Protein AF-0000000070191244 (afdb_homodimer)

Ra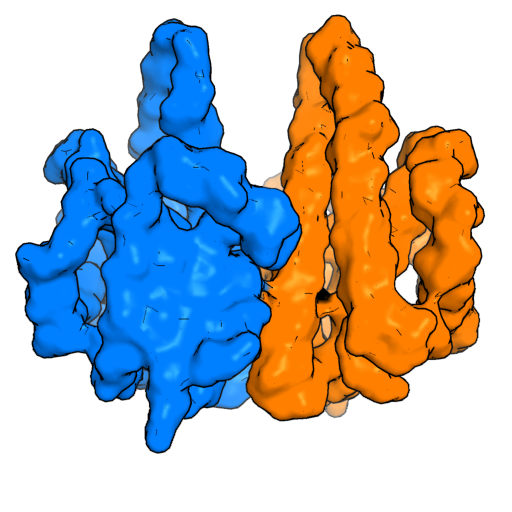dius of gyration: 21.2 Å; Cα contacts (8 Å, |Δi|>4): 595; chains: 2; bounding box: 52×56×49 Å

Organism: Mizuhopecten yessoensis (NCBI:txid6573)

pLDDT: mean 93.89, std 6.56, range [69.25, 98.94]

Structure (mmCIF, N/CA/C/O backbone):
data_AF-0000000070191244-model_v1
#
loop_
_entity.id
_entity.type
_entity.pdbx_description
1 polymer 'Glutathione S-transferase 1'
#
loop_
_atom_site.group_PDB
_atom_site.id
_atom_site.type_symbol
_atom_site.label_atom_id
_atom_site.label_alt_id
_atom_site.label_comp_id
_atom_site.label_asym_id
_atom_site.label_entity_id
_atom_site.label_seq_id
_atom_site.pdbx_PDB_ins_code
_atom_site.Cartn_x
_atom_site.Cartn_y
_atom_site.Cartn_z
_atom_site.occupancy
_atom_site.B_iso_or_equiv
_atom_site.auth_seq_id
_atom_site.auth_comp_id
_atom_site.auth_asym_id
_atom_site.auth_atom_id
_atom_site.pdbx_PDB_model_num
ATOM 1 N N . MET A 1 1 ? 23.109 -12.664 13.008 1 87.62 1 MET A N 1
ATOM 2 C CA . MET A 1 1 ? 21.969 -12.547 12.102 1 87.62 1 MET A CA 1
ATOM 3 C C . MET A 1 1 ? 20.688 -12.227 12.875 1 87.62 1 MET A C 1
ATOM 5 O O . MET A 1 1 ? 20.484 -12.727 13.977 1 87.62 1 MET A O 1
ATOM 9 N N . PRO A 1 2 ? 19.828 -11.414 12.281 1 95.75 2 PRO A N 1
ATOM 10 C CA . PRO A 1 2 ? 18.609 -11.07 13.031 1 95.75 2 PRO A CA 1
ATOM 11 C C . PRO A 1 2 ? 17.703 -12.273 13.242 1 95.75 2 PRO A C 1
ATOM 13 O O . PRO A 1 2 ? 17.719 -13.219 12.453 1 95.75 2 PRO A O 1
ATOM 16 N N . LYS A 1 3 ? 17.016 -12.266 14.359 1 98.19 3 LYS A N 1
ATOM 17 C CA . LYS A 1 3 ? 15.945 -13.234 14.594 1 98.19 3 LYS A CA 1
ATOM 18 C C . LYS A 1 3 ? 14.609 -12.719 14.055 1 98.19 3 LYS A C 1
ATOM 20 O O . LYS A 1 3 ? 14.195 -11.602 14.367 1 98.19 3 LYS A O 1
ATOM 25 N N . TYR A 1 4 ? 14.023 -13.609 13.273 1 98.81 4 TYR A N 1
ATOM 26 C CA . TYR A 1 4 ? 12.742 -13.242 12.68 1 98.81 4 TYR A CA 1
ATOM 27 C C . TYR A 1 4 ? 11.609 -14.055 13.297 1 98.81 4 TYR A C 1
ATOM 29 O O . TYR A 1 4 ? 11.758 -15.25 13.555 1 98.81 4 TYR A O 1
ATOM 37 N N . LYS A 1 5 ? 10.516 -13.406 13.586 1 98.75 5 LYS A N 1
ATOM 38 C CA . LYS A 1 5 ? 9.281 -14.023 14.055 1 98.75 5 LYS A CA 1
ATOM 39 C C . LYS A 1 5 ? 8.062 -13.438 13.336 1 98.75 5 LYS A C 1
ATOM 41 O O . LYS A 1 5 ? 7.883 -12.219 13.305 1 98.75 5 LYS A O 1
ATOM 46 N N . VAL A 1 6 ? 7.309 -14.273 12.641 1 98.69 6 VAL A N 1
ATOM 47 C CA . VAL A 1 6 ? 6.062 -13.875 12 1 98.69 6 VAL A CA 1
ATOM 48 C C . VAL A 1 6 ? 4.875 -14.375 12.82 1 98.69 6 VAL A C 1
ATOM 50 O O . VAL A 1 6 ? 4.773 -15.57 13.117 1 98.69 6 VAL A O 1
ATOM 53 N N . THR A 1 7 ? 4.012 -13.469 13.219 1 98.62 7 THR A N 1
ATOM 54 C CA . THR A 1 7 ? 2.83 -13.828 13.992 1 98.62 7 THR A CA 1
ATOM 55 C C . THR A 1 7 ? 1.557 -13.555 13.203 1 98.62 7 THR A C 1
ATOM 57 O O . THR A 1 7 ? 1.345 -12.438 12.727 1 98.62 7 THR A O 1
ATOM 60 N N . TYR A 1 8 ? 0.796 -14.547 13.047 1 97.81 8 TYR A N 1
ATOM 61 C CA . TYR A 1 8 ? -0.49 -14.484 12.359 1 97.81 8 TYR A CA 1
ATOM 62 C C . TYR A 1 8 ? -1.403 -15.625 12.805 1 97.81 8 TYR A C 1
ATOM 64 O O . TYR A 1 8 ? -1.139 -16.281 13.812 1 97.81 8 TYR A O 1
ATOM 72 N N . PHE A 1 9 ? -2.596 -15.766 12.172 1 96.56 9 PHE A N 1
ATOM 73 C CA . PHE A 1 9 ? -3.514 -16.875 12.445 1 96.56 9 PHE A CA 1
ATOM 74 C C . PHE A 1 9 ? -3.062 -18.141 11.734 1 96.56 9 PHE A C 1
ATOM 76 O O . PHE A 1 9 ? -2.09 -18.125 10.977 1 96.56 9 PHE A O 1
ATOM 83 N N . GLU A 1 10 ? -3.756 -19.203 12.062 1 94.25 10 GLU A N 1
ATOM 84 C CA . GLU A 1 10 ? -3.467 -20.453 11.375 1 94.25 10 GLU A CA 1
ATOM 85 C C . GLU A 1 10 ? -4.016 -20.438 9.953 1 94.25 10 GLU A C 1
ATOM 87 O O . GLU A 1 10 ? -4.914 -21.219 9.617 1 94.25 10 GLU A O 1
ATOM 92 N N . SER A 1 11 ? -3.449 -19.625 9.133 1 93.19 11 SER A N 1
ATOM 93 C CA . SER A 1 11 ? -3.795 -19.453 7.723 1 93.19 11 SER A CA 1
ATOM 94 C C . SER A 1 11 ? -2.682 -18.734 6.965 1 93.19 11 SER A C 1
ATOM 96 O O . SER A 1 11 ? -1.813 -18.109 7.57 1 93.19 11 SER A O 1
ATOM 98 N N . ALA A 1 12 ? -2.588 -18.891 5.691 1 92.81 12 ALA A N 1
ATOM 99 C CA . ALA A 1 12 ? -1.636 -18.141 4.883 1 92.81 12 ALA A CA 1
ATOM 100 C C . ALA A 1 12 ? -1.902 -16.641 4.98 1 92.81 12 ALA A C 1
ATOM 102 O O . ALA A 1 12 ? -1.11 -15.898 5.57 1 92.81 12 ALA A O 1
ATOM 103 N N . GLY A 1 13 ? -3.166 -16.234 4.492 1 91.38 13 GLY A N 1
ATOM 104 C CA . GLY A 1 13 ? -3.678 -14.883 4.637 1 91.38 13 GLY A CA 1
ATOM 105 C C . GLY A 1 13 ? -2.643 -13.82 4.328 1 91.38 13 GLY A C 1
ATOM 106 O O . GLY A 1 13 ? -1.789 -14.008 3.459 1 91.38 13 GLY A O 1
ATOM 107 N N . ARG A 1 14 ? -2.688 -12.75 5.043 1 94.69 14 ARG A N 1
ATOM 108 C CA . ARG A 1 14 ? -1.882 -11.555 4.789 1 94.69 14 ARG A CA 1
ATOM 109 C C . ARG A 1 14 ? -0.434 -11.773 5.219 1 94.69 14 ARG A C 1
ATOM 111 O O . ARG A 1 14 ? 0.45 -11 4.859 1 94.69 14 ARG A O 1
ATOM 118 N N . ALA A 1 15 ? -0.164 -12.812 5.922 1 97.31 15 ALA A N 1
ATOM 119 C CA . ALA A 1 15 ? 1.194 -13.078 6.395 1 97.31 15 ALA A CA 1
ATOM 120 C C . ALA A 1 15 ? 1.992 -13.859 5.355 1 97.31 15 ALA A C 1
ATOM 122 O O . ALA A 1 15 ? 3.219 -13.953 5.449 1 97.31 15 ALA A O 1
ATOM 123 N N . GLU A 1 16 ? 1.286 -14.422 4.391 1 97.25 16 GLU A N 1
ATOM 124 C CA . GLU A 1 16 ? 1.905 -15.391 3.496 1 97.25 16 GLU A CA 1
ATOM 125 C C . GLU A 1 16 ? 3.023 -14.758 2.676 1 97.25 16 GLU A C 1
ATOM 127 O O . GLU A 1 16 ? 4.074 -15.367 2.469 1 97.25 16 GLU A O 1
ATOM 132 N N . LEU A 1 17 ? 2.789 -13.578 2.188 1 98.31 17 LEU A N 1
ATOM 133 C CA . LEU A 1 17 ? 3.799 -12.938 1.356 1 98.31 17 LEU A CA 1
ATOM 134 C C . LEU A 1 17 ? 5.102 -12.758 2.125 1 98.31 17 LEU A C 1
ATOM 136 O O . LEU A 1 17 ? 6.188 -12.984 1.582 1 98.31 17 LEU A O 1
ATOM 140 N N . THR A 1 18 ? 5.02 -12.336 3.377 1 98.81 18 THR A N 1
ATOM 141 C CA . THR A 1 18 ? 6.203 -12.164 4.215 1 98.81 18 THR A CA 1
ATOM 142 C C . THR A 1 18 ? 6.891 -13.508 4.457 1 98.81 18 THR A C 1
ATOM 144 O O . THR A 1 18 ? 8.117 -13.602 4.406 1 98.81 18 THR A O 1
ATOM 147 N N . ARG A 1 19 ? 6.125 -14.547 4.668 1 98.62 19 ARG A N 1
ATOM 148 C CA . ARG A 1 19 ? 6.676 -15.883 4.855 1 98.62 19 ARG A CA 1
ATOM 149 C C . ARG A 1 19 ? 7.422 -16.344 3.609 1 98.62 19 ARG A C 1
ATOM 151 O O . ARG A 1 19 ? 8.547 -16.844 3.703 1 98.62 19 ARG A O 1
ATOM 158 N N . LEU A 1 20 ? 6.816 -16.156 2.488 1 98.75 20 LEU A N 1
ATOM 159 C CA . LEU A 1 20 ? 7.441 -16.531 1.224 1 98.75 20 LEU A CA 1
ATOM 160 C C . LEU A 1 20 ? 8.75 -15.766 1.019 1 98.75 20 LEU A C 1
ATOM 162 O O . LEU A 1 20 ? 9.742 -16.344 0.576 1 98.75 20 LEU A O 1
ATOM 166 N N . ALA A 1 21 ? 8.758 -14.461 1.308 1 98.88 21 ALA A N 1
ATOM 167 C CA . ALA A 1 21 ? 9.953 -13.641 1.143 1 98.88 21 ALA A CA 1
ATOM 168 C C . ALA A 1 21 ? 11.086 -14.141 2.035 1 98.88 21 ALA A C 1
ATOM 170 O O . ALA A 1 21 ? 12.242 -14.211 1.604 1 98.88 21 ALA A O 1
ATOM 171 N N . LEU A 1 22 ? 10.742 -14.484 3.285 1 98.81 22 LEU A N 1
ATOM 172 C CA . LEU A 1 22 ? 11.75 -14.992 4.207 1 98.81 22 LEU A CA 1
ATOM 173 C C . LEU A 1 22 ? 12.305 -16.328 3.719 1 98.81 22 LEU A C 1
ATOM 175 O O . LEU A 1 22 ? 13.5 -16.609 3.885 1 98.81 22 LEU A O 1
ATOM 179 N N . CYS A 1 23 ? 11.477 -17.141 3.119 1 98.69 23 CYS A N 1
ATOM 180 C CA . CYS A 1 23 ? 11.922 -18.406 2.562 1 98.69 23 CYS A CA 1
ATOM 181 C C . CYS A 1 23 ? 12.906 -18.203 1.423 1 98.69 23 CYS A C 1
ATOM 183 O O . CYS A 1 23 ? 13.992 -18.781 1.423 1 98.69 23 CYS A O 1
ATOM 185 N N . VAL A 1 24 ? 12.562 -17.359 0.501 1 98.75 24 VAL A N 1
ATOM 186 C CA . VAL A 1 24 ? 13.43 -17.094 -0.643 1 98.75 24 VAL A CA 1
ATOM 187 C C . VAL A 1 24 ? 14.734 -16.469 -0.168 1 98.75 24 VAL A C 1
ATOM 189 O O . VAL A 1 24 ? 15.805 -16.75 -0.729 1 98.75 24 VAL A O 1
ATOM 192 N N . ALA A 1 25 ? 14.656 -15.656 0.882 1 98.62 25 ALA A N 1
ATOM 193 C CA . ALA A 1 25 ? 15.828 -15.008 1.469 1 98.62 25 ALA A CA 1
ATOM 194 C C . ALA A 1 25 ? 16.656 -16 2.281 1 98.62 25 ALA A C 1
ATOM 196 O O . ALA A 1 25 ? 17.734 -15.664 2.781 1 98.62 25 ALA A O 1
ATOM 197 N N . LYS A 1 26 ? 16.125 -17.172 2.463 1 98.25 26 LYS A N 1
ATOM 198 C CA . LYS A 1 26 ? 16.781 -18.219 3.232 1 98.25 26 LYS A CA 1
ATOM 199 C C . LYS A 1 26 ? 17.031 -17.781 4.672 1 98.25 26 LYS A C 1
ATOM 201 O O . LYS A 1 26 ? 18.094 -18.047 5.23 1 98.25 26 LYS A O 1
ATOM 206 N N . GLN A 1 27 ? 16.062 -17.078 5.188 1 98.44 27 GLN A N 1
ATOM 207 C CA . GLN A 1 27 ? 16.125 -16.656 6.582 1 98.44 27 GLN A CA 1
ATOM 208 C C . GLN A 1 27 ? 15.18 -17.5 7.445 1 98.44 27 GLN A C 1
ATOM 210 O O . GLN A 1 27 ? 13.969 -17.531 7.211 1 98.44 27 GLN A O 1
ATOM 215 N N . PRO A 1 28 ? 15.789 -18.219 8.375 1 97.75 28 PRO A N 1
ATOM 216 C CA . PRO A 1 28 ? 14.891 -18.891 9.305 1 97.75 28 PRO A CA 1
ATOM 217 C C . PRO A 1 28 ? 14.008 -17.922 10.094 1 97.75 28 PRO A C 1
ATOM 219 O O . PRO A 1 28 ? 14.414 -16.797 10.359 1 97.75 28 PRO A O 1
ATOM 222 N N . PHE A 1 29 ? 12.797 -18.422 10.391 1 98.31 29 PHE A N 1
ATOM 223 C CA . PHE A 1 29 ? 11.906 -17.578 11.188 1 98.31 29 PHE A CA 1
ATOM 224 C C . PHE A 1 29 ? 10.969 -18.438 12.031 1 98.31 29 PHE A C 1
ATOM 226 O O . PHE A 1 29 ? 10.648 -19.578 11.656 1 98.31 29 PHE A O 1
ATOM 233 N N . GLU A 1 30 ? 10.633 -17.891 13.164 1 98.38 30 GLU A N 1
ATOM 234 C CA . GLU A 1 30 ? 9.57 -18.5 13.961 1 98.38 30 GLU A CA 1
ATOM 235 C C . GLU A 1 30 ? 8.195 -18.141 13.414 1 98.38 30 GLU A C 1
ATOM 237 O O . GLU A 1 30 ? 7.875 -16.953 13.25 1 98.38 30 GLU A O 1
ATOM 242 N N . ASP A 1 31 ? 7.434 -19.094 13.07 1 97.94 31 ASP A N 1
ATOM 243 C CA . ASP A 1 31 ? 6.082 -18.906 12.547 1 97.94 31 ASP A CA 1
ATOM 244 C C . ASP A 1 31 ? 5.035 -19.125 13.633 1 97.94 31 ASP A C 1
ATOM 246 O O . ASP A 1 31 ? 4.586 -20.25 13.852 1 97.94 31 ASP A O 1
ATOM 250 N N . VAL A 1 32 ? 4.574 -18.078 14.25 1 97.94 32 VAL A N 1
ATOM 251 C CA . VAL A 1 32 ? 3.619 -18.156 15.352 1 97.94 32 VAL A CA 1
ATOM 252 C C . VAL A 1 32 ? 2.195 -18.078 14.805 1 97.94 32 VAL A C 1
ATOM 254 O O . VAL A 1 32 ? 1.82 -17.094 14.164 1 97.94 32 VAL A O 1
ATOM 257 N N . ARG A 1 33 ? 1.446 -19.031 15.031 1 97.38 33 ARG A N 1
ATOM 258 C CA . ARG A 1 33 ? 0.068 -19.141 14.562 1 97.38 33 ARG A CA 1
ATOM 259 C C . ARG A 1 33 ? -0.911 -19.094 15.734 1 97.38 33 ARG A C 1
ATOM 261 O O . ARG A 1 33 ? -1.026 -20.078 16.484 1 97.38 33 ARG A O 1
ATOM 268 N N . LEU A 1 34 ? -1.626 -18.016 15.812 1 97.19 34 LEU A N 1
ATOM 269 C CA . LEU A 1 34 ? -2.48 -17.781 16.969 1 97.19 34 LEU A CA 1
ATOM 270 C C . LEU A 1 34 ? -3.887 -18.328 16.719 1 97.19 34 LEU A C 1
ATOM 272 O O . LEU A 1 34 ? -4.426 -18.188 15.625 1 97.19 34 LEU A O 1
ATOM 276 N N . LYS A 1 35 ? -4.453 -18.906 17.797 1 95.88 35 LYS A N 1
ATOM 277 C CA . LYS A 1 35 ? -5.887 -19.188 17.828 1 95.88 35 LYS A CA 1
ATOM 278 C C . LYS A 1 35 ? -6.684 -17.922 18.156 1 95.88 35 LYS A C 1
ATOM 280 O O . LYS A 1 35 ? -6.152 -16.969 18.734 1 95.88 35 LYS A O 1
ATOM 285 N N . PRO A 1 36 ? -7.867 -17.859 17.734 1 94.12 36 PRO A N 1
ATOM 286 C CA . PRO A 1 36 ? -8.703 -16.688 17.984 1 94.12 36 PRO A CA 1
ATOM 287 C C . PRO A 1 36 ? -8.695 -16.25 19.438 1 94.12 36 PRO A C 1
ATOM 289 O O . PRO A 1 36 ? -8.641 -15.047 19.719 1 94.12 36 PRO A O 1
ATOM 292 N N . GLU A 1 37 ? -8.719 -17.156 20.344 1 95.44 37 GLU A N 1
ATOM 293 C CA . GLU A 1 37 ? -8.75 -16.828 21.766 1 95.44 37 GLU A CA 1
ATOM 294 C C . GLU A 1 37 ? -7.441 -16.188 22.219 1 95.44 37 GLU A C 1
ATOM 296 O O . GLU A 1 37 ? -7.445 -15.297 23.078 1 95.44 37 GLU A O 1
ATOM 301 N N . GLU A 1 38 ? -6.375 -16.641 21.719 1 96.56 38 GLU A N 1
ATOM 302 C CA . GLU A 1 38 ? -5.07 -16.062 22.031 1 96.56 38 GLU A CA 1
ATOM 303 C C . GLU A 1 38 ? -4.953 -14.648 21.469 1 96.56 38 GLU A C 1
ATOM 305 O O . GLU A 1 38 ? -4.383 -13.766 22.109 1 96.56 38 GLU A O 1
ATOM 310 N N . TRP A 1 39 ? -5.523 -14.438 20.312 1 96.69 39 TRP A N 1
ATOM 311 C CA . TRP A 1 39 ? -5.488 -13.125 19.672 1 96.69 39 TRP A CA 1
ATOM 312 C C . TRP A 1 39 ? -6.27 -12.102 20.484 1 96.69 39 TRP A C 1
ATOM 314 O O . TRP A 1 39 ? -5.809 -10.969 20.672 1 96.69 39 TRP A O 1
ATOM 324 N N . ALA A 1 40 ? -7.414 -12.484 20.938 1 95.5 40 ALA A N 1
ATOM 325 C CA . ALA A 1 40 ? -8.25 -11.586 21.719 1 95.5 40 ALA A CA 1
ATOM 326 C C . ALA A 1 40 ? -7.48 -11.039 22.922 1 95.5 40 ALA A C 1
ATOM 328 O O . ALA A 1 40 ? -7.668 -9.883 23.312 1 95.5 40 ALA A O 1
ATOM 329 N N . LEU A 1 41 ? -6.516 -11.812 23.453 1 95.12 41 LEU A N 1
ATOM 330 C CA . LEU A 1 41 ? -5.75 -11.438 24.641 1 95.12 41 LEU A CA 1
ATOM 331 C C . LEU A 1 41 ? -4.566 -10.547 24.266 1 95.12 41 LEU A C 1
ATOM 333 O O . LEU A 1 41 ? -4.078 -9.773 25.078 1 95.12 41 LEU A O 1
ATOM 337 N N . GLN A 1 42 ? -4.168 -10.672 23.031 1 95.81 42 GLN A N 1
ATOM 338 C CA . GLN A 1 42 ? -2.93 -10.008 22.641 1 95.81 42 GLN A CA 1
ATOM 339 C C . GLN A 1 42 ? -3.213 -8.758 21.812 1 95.81 42 GLN A C 1
ATOM 341 O O . GLN A 1 42 ? -2.328 -7.926 21.609 1 95.81 42 GLN A O 1
ATOM 346 N N . LYS A 1 43 ? -4.434 -8.602 21.344 1 95.44 43 LYS A N 1
ATOM 347 C CA . LYS A 1 43 ? -4.805 -7.574 20.375 1 95.44 43 LYS A CA 1
ATOM 348 C C . LYS A 1 43 ? -4.414 -6.184 20.875 1 95.44 43 LYS A C 1
ATOM 350 O O . LYS A 1 43 ? -3.785 -5.414 20.141 1 95.44 43 LYS A O 1
ATOM 355 N N . GLU A 1 44 ? -4.656 -5.855 22.094 1 92.5 44 GLU A N 1
ATOM 356 C CA . GLU A 1 44 ? -4.445 -4.52 22.656 1 92.5 44 GLU A CA 1
ATOM 357 C C . GLU A 1 44 ? -2.961 -4.188 22.734 1 92.5 44 GLU A C 1
ATOM 359 O O . GLU A 1 44 ? -2.58 -3.014 22.719 1 92.5 44 GLU A O 1
ATOM 364 N N . SER A 1 45 ? -2.107 -5.199 22.75 1 93 45 SER A N 1
ATOM 365 C CA . SER A 1 45 ? -0.674 -4.969 22.906 1 93 45 SER A CA 1
ATOM 366 C C . SER A 1 45 ? 0.044 -5.027 21.562 1 93 45 SER A C 1
ATOM 368 O O . SER A 1 45 ? 1.238 -4.73 21.469 1 93 45 SER A O 1
ATOM 370 N N . THR A 1 46 ? -0.689 -5.375 20.562 1 95.5 46 THR A N 1
ATOM 371 C CA . THR A 1 46 ? -0.108 -5.469 19.234 1 95.5 46 THR A CA 1
ATOM 372 C C . THR A 1 46 ? -0.171 -4.121 18.516 1 95.5 46 THR A C 1
ATOM 374 O O . THR A 1 46 ? -1.162 -3.396 18.641 1 95.5 46 THR A O 1
ATOM 377 N N . PRO A 1 47 ? 0.886 -3.854 17.828 1 95.44 47 PRO A N 1
ATOM 378 C CA . PRO A 1 47 ? 0.856 -2.574 17.109 1 95.44 47 PRO A CA 1
ATOM 379 C C . PRO A 1 47 ? -0.413 -2.391 16.281 1 95.44 47 PRO A C 1
ATOM 381 O O . PRO A 1 47 ? -0.705 -3.207 15.406 1 95.44 47 PRO A O 1
ATOM 384 N N . GLN A 1 48 ? -1.113 -1.326 16.641 1 95.81 48 GLN A N 1
ATOM 385 C CA . GLN A 1 48 ? -2.33 -0.913 15.953 1 95.81 48 GLN A CA 1
ATOM 386 C C . GLN A 1 48 ? -3.422 -1.973 16.078 1 95.81 48 GLN A C 1
ATOM 388 O O . GLN A 1 48 ? -4.414 -1.941 15.352 1 95.81 48 GLN A O 1
ATOM 393 N N . GLY A 1 49 ? -3.197 -2.986 16.922 1 95.56 49 GLY A N 1
ATOM 394 C CA . GLY A 1 49 ? -4.195 -4.008 17.203 1 95.56 49 GLY A CA 1
ATOM 395 C C . GLY A 1 49 ? -4.469 -4.91 16 1 95.56 49 GLY A C 1
ATOM 396 O O . GLY A 1 49 ? -5.609 -5.328 15.789 1 95.56 49 GLY A O 1
ATOM 397 N N . MET A 1 50 ? -3.434 -5.145 15.227 1 95.94 50 MET A N 1
ATOM 398 C CA . MET A 1 50 ? -3.676 -5.91 14.008 1 95.94 50 MET A CA 1
ATOM 399 C C . MET A 1 50 ? -2.602 -6.973 13.812 1 95.94 50 MET A C 1
ATOM 401 O O . MET A 1 50 ? -1.513 -6.875 14.383 1 95.94 50 MET A O 1
ATOM 405 N N . LEU A 1 51 ? -2.904 -7.969 13.078 1 97.44 51 LEU A N 1
ATOM 406 C CA . LEU A 1 51 ? -2.008 -8.984 12.539 1 97.44 51 LEU A CA 1
ATOM 407 C C . LEU A 1 51 ? -2.039 -8.969 11.016 1 97.44 51 LEU A C 1
ATOM 409 O O . LEU A 1 51 ? -3.031 -8.555 10.414 1 97.44 51 LEU A O 1
ATOM 413 N N . PRO A 1 52 ? -0.968 -9.375 10.414 1 98.25 52 PRO A N 1
ATOM 414 C CA . PRO A 1 52 ? 0.276 -9.969 10.906 1 98.25 52 PRO A CA 1
ATOM 415 C C . PRO A 1 52 ? 1.254 -8.93 11.445 1 98.25 52 PRO A C 1
ATOM 417 O O . PRO A 1 52 ? 1.11 -7.734 11.156 1 98.25 52 PRO A O 1
ATOM 420 N N . ILE A 1 53 ? 2.193 -9.398 12.258 1 98.75 53 ILE A N 1
ATOM 421 C CA . ILE A 1 53 ? 3.354 -8.594 12.633 1 98.75 53 ILE A CA 1
ATOM 422 C C . ILE A 1 53 ? 4.633 -9.391 12.367 1 98.75 53 ILE A C 1
ATOM 424 O O . ILE A 1 53 ? 4.617 -10.625 12.367 1 98.75 53 ILE A O 1
ATOM 428 N N . LEU A 1 54 ? 5.668 -8.695 12.047 1 98.88 54 LEU A N 1
ATOM 429 C CA . LEU A 1 54 ? 7.023 -9.211 11.891 1 98.88 54 LEU A CA 1
ATOM 430 C C . LEU A 1 54 ? 7.941 -8.656 12.969 1 98.88 54 LEU A C 1
ATOM 432 O O . LEU A 1 54 ? 8.117 -7.438 13.078 1 98.88 54 LEU A O 1
ATOM 436 N N . GLU A 1 55 ? 8.422 -9.5 13.797 1 98.75 55 GLU A N 1
ATOM 437 C CA . GLU A 1 55 ? 9.445 -9.102 14.758 1 98.75 55 GLU A CA 1
ATOM 438 C C . GLU A 1 55 ? 10.844 -9.352 14.203 1 98.75 55 GLU A C 1
ATOM 440 O O . GLU A 1 55 ? 11.156 -10.453 13.758 1 98.75 55 GLU A O 1
ATOM 445 N N . VAL A 1 56 ? 11.625 -8.375 14.094 1 98.5 56 VAL A N 1
ATOM 446 C CA . VAL A 1 56 ? 13.047 -8.43 13.789 1 98.5 56 VAL A CA 1
ATOM 447 C C . VAL A 1 56 ? 13.859 -8.125 15.055 1 98.5 56 VAL A C 1
ATOM 449 O O . VAL A 1 56 ? 14.047 -6.965 15.414 1 98.5 56 VAL A O 1
ATOM 452 N N . ASP A 1 57 ? 14.398 -9.148 15.633 1 97.62 57 ASP A N 1
ATOM 453 C CA . ASP A 1 57 ? 14.922 -9.031 16.984 1 97.62 57 ASP A CA 1
ATOM 454 C C . ASP A 1 57 ? 13.891 -8.391 17.922 1 97.62 57 ASP A C 1
ATOM 456 O O . ASP A 1 57 ? 12.789 -8.93 18.094 1 97.62 57 ASP A O 1
ATOM 460 N N . GLU A 1 58 ? 14.125 -7.234 18.391 1 95.12 58 GLU A N 1
ATOM 461 C CA . GLU A 1 58 ? 13.211 -6.621 19.344 1 95.12 58 GLU A CA 1
ATOM 462 C C . GLU A 1 58 ? 12.312 -5.594 18.656 1 95.12 58 GLU A C 1
ATOM 464 O O . GLU A 1 58 ? 11.414 -5.027 19.281 1 95.12 58 GLU A O 1
ATOM 469 N N . HIS A 1 59 ? 12.5 -5.414 17.438 1 96.12 59 HIS A N 1
ATOM 470 C CA . HIS A 1 59 ? 11.719 -4.426 16.703 1 96.12 59 HIS A CA 1
ATOM 471 C C . HIS A 1 59 ? 10.508 -5.07 16.047 1 96.12 59 HIS A C 1
ATOM 473 O O . HIS A 1 59 ? 10.633 -6.105 15.383 1 96.12 59 HIS A O 1
ATOM 479 N N . ILE A 1 60 ? 9.305 -4.473 16.234 1 98.12 60 ILE A N 1
ATOM 480 C CA . ILE A 1 60 ? 8.078 -5.031 15.68 1 98.12 60 ILE A CA 1
ATOM 481 C C . ILE A 1 60 ? 7.598 -4.18 14.508 1 98.12 60 ILE A C 1
ATOM 483 O O . ILE A 1 60 ? 7.512 -2.955 14.617 1 98.12 60 ILE A O 1
ATOM 487 N N . ILE A 1 61 ? 7.344 -4.805 13.406 1 98.62 61 ILE A N 1
ATOM 488 C CA . ILE A 1 61 ? 6.816 -4.164 12.203 1 98.62 61 ILE A CA 1
ATOM 489 C C . ILE A 1 61 ? 5.402 -4.668 11.93 1 98.62 61 ILE A C 1
ATOM 491 O O . ILE A 1 61 ? 5.156 -5.875 11.922 1 98.62 61 ILE A O 1
ATOM 495 N N . CYS A 1 62 ? 4.477 -3.727 11.805 1 98.5 62 CYS A N 1
ATOM 496 C CA . CYS A 1 62 ? 3.125 -4.078 11.375 1 98.5 62 CYS A CA 1
ATOM 497 C C . CYS A 1 62 ? 2.879 -3.652 9.938 1 98.5 62 CYS A C 1
ATOM 499 O O . CYS A 1 62 ? 3.766 -3.094 9.289 1 98.5 62 CYS A O 1
ATOM 501 N N . GLN A 1 63 ? 1.687 -3.975 9.43 1 98.31 63 GLN A N 1
ATOM 502 C CA . GLN A 1 63 ? 1.313 -3.723 8.039 1 98.31 63 GLN A CA 1
ATOM 503 C C . GLN A 1 63 ? 2.074 -4.645 7.09 1 98.31 63 GLN A C 1
ATOM 505 O O . GLN A 1 63 ? 3.279 -4.477 6.891 1 98.31 63 GLN A O 1
ATOM 510 N N . SER A 1 64 ? 1.373 -5.508 6.438 1 98.19 64 SER A N 1
ATOM 511 C CA . SER A 1 64 ? 1.964 -6.598 5.672 1 98.19 64 SER A CA 1
ATOM 512 C C . SER A 1 64 ? 2.832 -6.07 4.535 1 98.19 64 SER A C 1
ATOM 514 O O . SER A 1 64 ? 3.883 -6.641 4.23 1 98.19 64 SER A O 1
ATOM 516 N N . GLY A 1 65 ? 2.373 -4.961 3.885 1 98.44 65 GLY A N 1
ATOM 517 C CA . GLY A 1 65 ? 3.182 -4.383 2.822 1 98.44 65 GLY A CA 1
ATOM 518 C C . GLY A 1 65 ? 4.508 -3.832 3.312 1 98.44 65 GLY A C 1
ATOM 519 O O . GLY A 1 65 ? 5.52 -3.924 2.615 1 98.44 65 GLY A O 1
ATOM 520 N N . ALA A 1 66 ? 4.504 -3.219 4.512 1 98.81 66 ALA A N 1
ATOM 521 C CA . ALA A 1 66 ? 5.73 -2.701 5.113 1 98.81 66 ALA A CA 1
ATOM 522 C C . ALA A 1 66 ? 6.664 -3.838 5.516 1 98.81 66 ALA A C 1
ATOM 524 O O . ALA A 1 66 ? 7.879 -3.75 5.32 1 98.81 66 ALA A O 1
ATOM 525 N N . MET A 1 67 ? 6.121 -4.922 6.047 1 98.88 67 MET A N 1
ATOM 526 C CA . MET A 1 67 ? 6.887 -6.086 6.477 1 98.88 67 MET A CA 1
ATOM 527 C C . MET A 1 67 ? 7.684 -6.672 5.316 1 98.88 67 MET A C 1
ATOM 529 O O . MET A 1 67 ? 8.891 -6.875 5.426 1 98.88 67 MET A O 1
ATOM 533 N N . VAL A 1 68 ? 6.969 -6.852 4.242 1 98.88 68 VAL A N 1
ATOM 534 C CA . VAL A 1 68 ? 7.613 -7.566 3.143 1 98.88 68 VAL A CA 1
ATOM 535 C C . VAL A 1 68 ? 8.609 -6.645 2.441 1 98.88 68 VAL A C 1
ATOM 537 O O . VAL A 1 68 ? 9.656 -7.094 1.974 1 98.88 68 VAL A O 1
ATOM 540 N N . ARG A 1 69 ? 8.32 -5.352 2.387 1 98.81 69 ARG A N 1
ATOM 541 C CA . ARG A 1 69 ? 9.273 -4.414 1.801 1 98.81 69 ARG A CA 1
ATOM 542 C C . ARG A 1 69 ? 10.555 -4.348 2.625 1 98.81 69 ARG A C 1
ATOM 544 O O . ARG A 1 69 ? 11.648 -4.176 2.076 1 98.81 69 ARG A O 1
ATOM 551 N N . TYR A 1 70 ? 10.43 -4.461 3.93 1 98.88 70 TYR A N 1
ATOM 552 C CA . TYR A 1 70 ? 11.617 -4.531 4.777 1 98.88 70 TYR A CA 1
ATOM 553 C C . TYR A 1 70 ? 12.508 -5.703 4.379 1 98.88 70 TYR A C 1
ATOM 555 O O . TYR A 1 70 ? 13.711 -5.539 4.18 1 98.88 70 TYR A O 1
ATOM 563 N N . ILE A 1 71 ? 11.914 -6.875 4.238 1 98.94 71 ILE A N 1
ATOM 564 C CA . ILE A 1 71 ? 12.648 -8.078 3.879 1 98.94 71 ILE A CA 1
ATOM 565 C C . ILE A 1 71 ? 13.273 -7.914 2.496 1 98.94 71 ILE A C 1
ATOM 567 O O . ILE A 1 71 ? 14.422 -8.297 2.277 1 98.94 71 ILE A O 1
ATOM 571 N N . ALA A 1 72 ? 12.484 -7.348 1.613 1 98.88 72 ALA A N 1
ATOM 572 C CA . ALA A 1 72 ? 12.945 -7.18 0.239 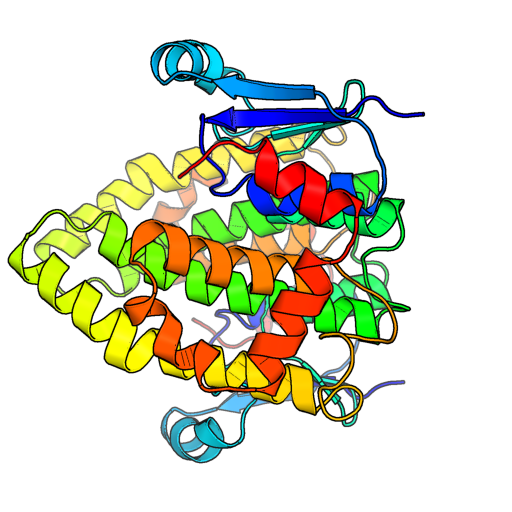1 98.88 72 ALA A CA 1
ATOM 573 C C . ALA A 1 72 ? 14.195 -6.305 0.184 1 98.88 72 ALA A C 1
ATOM 575 O O . ALA A 1 72 ? 15.141 -6.605 -0.546 1 98.88 72 ALA A O 1
ATOM 576 N N . ARG A 1 73 ? 14.172 -5.195 0.949 1 98.62 73 ARG A N 1
ATOM 577 C CA . ARG A 1 73 ? 15.32 -4.293 0.972 1 98.62 73 ARG A CA 1
ATOM 578 C C . ARG A 1 73 ? 16.531 -4.969 1.608 1 98.62 73 ARG A C 1
ATOM 580 O O . ARG A 1 73 ? 17.656 -4.785 1.154 1 98.62 73 ARG A O 1
ATOM 587 N N . GLU A 1 74 ? 16.297 -5.77 2.592 1 98.44 74 GLU A N 1
ATOM 588 C CA . GLU A 1 74 ? 17.375 -6.387 3.348 1 98.44 74 GLU A CA 1
ATOM 589 C C . GLU A 1 74 ? 18.062 -7.484 2.535 1 98.44 74 GLU A C 1
ATOM 591 O O . GLU A 1 74 ? 19.266 -7.688 2.654 1 98.44 74 GLU A O 1
ATOM 596 N N . TYR A 1 75 ? 17.328 -8.164 1.686 1 98.44 75 TYR A N 1
ATOM 597 C CA . TYR A 1 75 ? 17.875 -9.406 1.146 1 98.44 75 TYR A CA 1
ATOM 598 C C . TYR A 1 75 ? 17.828 -9.406 -0.376 1 98.44 75 TYR A C 1
ATOM 600 O O . TYR A 1 75 ? 17.906 -10.469 -1.006 1 98.44 75 TYR A O 1
ATOM 608 N N . GLY A 1 76 ? 17.609 -8.25 -0.916 1 98 76 GLY A N 1
ATOM 609 C CA . GLY A 1 76 ? 17.734 -8.117 -2.359 1 98 76 GLY A CA 1
ATOM 610 C C . GLY A 1 76 ? 16.562 -8.727 -3.113 1 98 76 GLY A C 1
ATOM 611 O O . GLY A 1 76 ? 16.766 -9.398 -4.125 1 98 76 GLY A O 1
ATOM 612 N N . LEU A 1 77 ? 15.367 -8.57 -2.6 1 98.81 77 LEU A N 1
ATOM 613 C CA . LEU A 1 77 ? 14.164 -9.094 -3.236 1 98.81 77 LEU A CA 1
ATOM 614 C C . LEU A 1 77 ? 13.312 -7.957 -3.793 1 98.81 77 LEU A C 1
ATOM 616 O O . LEU A 1 77 ? 12.141 -8.156 -4.121 1 98.81 77 LEU A O 1
ATOM 620 N N . TYR A 1 78 ? 13.914 -6.824 -3.66 1 98.31 78 TYR A N 1
ATOM 621 C CA . TYR A 1 78 ? 13.297 -5.684 -4.328 1 98.31 78 TYR A CA 1
ATOM 622 C C . TYR A 1 78 ? 13.766 -5.574 -5.773 1 98.31 78 TYR A C 1
ATOM 624 O O . TYR A 1 78 ? 14.172 -6.574 -6.375 1 98.31 78 TYR A O 1
ATOM 632 N N . GLY A 1 79 ? 13.734 -4.465 -6.547 1 97.44 79 GLY A N 1
ATOM 633 C CA . GLY A 1 79 ? 14.312 -4.254 -7.863 1 97.44 79 GLY A CA 1
ATOM 634 C C . GLY A 1 79 ? 15.711 -3.678 -7.816 1 97.44 79 GLY A C 1
ATOM 635 O O . GLY A 1 79 ? 16.234 -3.404 -6.734 1 97.44 79 GLY A O 1
ATOM 636 N N . ASN A 1 80 ? 16.281 -3.68 -8.938 1 97.38 80 ASN A N 1
ATOM 637 C CA . ASN A 1 80 ? 17.594 -3.039 -9.055 1 97.38 80 ASN A CA 1
ATOM 638 C C . ASN A 1 80 ? 17.453 -1.566 -9.43 1 97.38 80 ASN A C 1
ATOM 640 O O . ASN A 1 80 ? 17.203 -1.238 -10.586 1 97.38 80 ASN A O 1
ATOM 644 N N . GLY A 1 81 ? 17.609 -0.719 -8.383 1 97.38 81 GLY A N 1
ATOM 645 C CA . GLY A 1 81 ? 17.484 0.71 -8.617 1 97.38 81 GLY A CA 1
ATOM 646 C C . GLY A 1 81 ? 16.047 1.204 -8.492 1 97.38 81 GLY A C 1
ATOM 647 O O . GLY A 1 81 ? 15.133 0.409 -8.297 1 97.38 81 GLY A O 1
ATOM 648 N N . ASN A 1 82 ? 15.883 2.514 -8.594 1 97.94 82 ASN A N 1
ATOM 649 C CA . ASN A 1 82 ? 14.594 3.135 -8.32 1 97.94 82 ASN A CA 1
ATOM 650 C C . ASN A 1 82 ? 13.539 2.73 -9.344 1 97.94 82 ASN A C 1
ATOM 652 O O . ASN A 1 82 ? 12.367 2.537 -9 1 97.94 82 ASN A O 1
ATOM 656 N N . THR A 1 83 ? 13.953 2.588 -10.602 1 97.69 83 THR A N 1
ATOM 657 C CA . THR A 1 83 ? 13 2.236 -11.648 1 97.69 83 THR A CA 1
ATOM 658 C C . THR A 1 83 ? 12.398 0.858 -11.391 1 97.69 83 THR A C 1
ATOM 660 O O . THR A 1 83 ? 11.18 0.708 -11.344 1 97.69 83 THR A O 1
ATOM 663 N N . GLU A 1 84 ? 13.219 -0.141 -11.117 1 98.56 84 GLU A N 1
ATOM 664 C CA . GLU A 1 84 ? 12.719 -1.491 -10.875 1 98.56 84 GLU A CA 1
ATOM 665 C C . GLU A 1 84 ? 11.984 -1.576 -9.547 1 98.56 84 GLU A C 1
ATOM 667 O O . GLU A 1 84 ? 10.984 -2.287 -9.43 1 98.56 84 GLU A O 1
ATOM 672 N N . ASN A 1 85 ? 12.539 -0.852 -8.539 1 98.75 85 ASN A N 1
ATOM 673 C CA . ASN A 1 85 ? 11.82 -0.796 -7.27 1 98.75 85 ASN A CA 1
ATOM 674 C C . ASN A 1 85 ? 10.391 -0.282 -7.453 1 98.75 85 ASN A C 1
ATOM 676 O O . ASN A 1 85 ? 9.461 -0.792 -6.832 1 98.75 85 ASN A O 1
ATOM 680 N N . THR A 1 86 ? 10.234 0.684 -8.305 1 98.81 86 THR A N 1
ATOM 681 C CA . THR A 1 86 ? 8.93 1.285 -8.562 1 98.81 86 THR A CA 1
ATOM 682 C C . THR A 1 86 ? 8.023 0.309 -9.297 1 98.81 86 THR A C 1
ATOM 684 O O . THR A 1 86 ? 6.828 0.225 -9.008 1 98.81 86 THR A O 1
ATOM 687 N N . GLU A 1 87 ? 8.578 -0.397 -10.234 1 98.69 87 GLU A N 1
ATOM 688 C CA . GLU A 1 87 ? 7.793 -1.417 -10.922 1 98.69 87 GLU A CA 1
ATOM 689 C C . GLU A 1 87 ? 7.285 -2.477 -9.953 1 98.69 87 GLU A C 1
ATOM 691 O O . GLU A 1 87 ? 6.145 -2.932 -10.055 1 98.69 87 GLU A O 1
ATOM 696 N N . VAL A 1 88 ? 8.125 -2.834 -9.016 1 98.88 88 VAL A N 1
ATOM 697 C CA . VAL A 1 88 ? 7.723 -3.775 -7.973 1 98.88 88 VAL A CA 1
ATOM 698 C C . VAL A 1 88 ? 6.586 -3.18 -7.145 1 98.88 88 VAL A C 1
ATOM 700 O O . VAL A 1 88 ? 5.578 -3.846 -6.891 1 98.88 88 VAL A O 1
ATOM 703 N N . ASP A 1 89 ? 6.715 -1.907 -6.793 1 98.88 89 ASP A N 1
ATOM 704 C CA . ASP A 1 89 ? 5.676 -1.235 -6.016 1 98.88 89 ASP A CA 1
ATOM 705 C C . ASP A 1 89 ? 4.355 -1.199 -6.781 1 98.88 89 ASP A C 1
ATOM 707 O O . ASP A 1 89 ? 3.285 -1.35 -6.188 1 98.88 89 ASP A O 1
ATOM 711 N N . VAL A 1 90 ? 4.414 -0.978 -8.062 1 98.81 90 VAL A N 1
ATOM 712 C CA . VAL A 1 90 ? 3.211 -0.948 -8.883 1 98.81 90 VAL A CA 1
ATOM 713 C C . VAL A 1 90 ? 2.492 -2.293 -8.805 1 98.81 90 VAL A C 1
ATOM 715 O O . VAL A 1 90 ? 1.273 -2.342 -8.625 1 98.81 90 VAL A O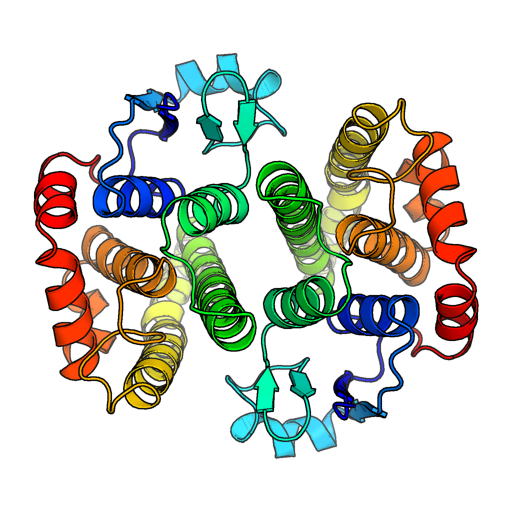 1
ATOM 718 N N . ILE A 1 91 ? 3.193 -3.346 -8.875 1 98.88 91 ILE A N 1
ATOM 719 C CA . ILE A 1 91 ? 2.6 -4.68 -8.852 1 98.88 91 ILE A CA 1
ATOM 720 C C . ILE A 1 91 ? 2.021 -4.965 -7.469 1 98.88 91 ILE A C 1
ATOM 722 O O . ILE A 1 91 ? 0.933 -5.535 -7.352 1 98.88 91 ILE A O 1
ATOM 726 N N . LEU A 1 92 ? 2.762 -4.559 -6.426 1 98.75 92 LEU A N 1
ATOM 727 C CA . LEU A 1 92 ? 2.26 -4.758 -5.07 1 98.75 92 LEU A CA 1
ATOM 728 C C . LEU A 1 92 ? 0.94 -4.023 -4.863 1 98.75 92 LEU A C 1
ATOM 730 O O . LEU A 1 92 ? -0.022 -4.598 -4.352 1 98.75 92 LEU A O 1
ATOM 734 N N . GLU A 1 93 ? 0.895 -2.795 -5.297 1 98.19 93 GLU A N 1
ATOM 735 C CA . GLU A 1 93 ? -0.322 -2.006 -5.133 1 98.19 93 GLU A CA 1
ATOM 736 C C . GLU A 1 93 ? -1.443 -2.525 -6.023 1 98.19 93 GLU A C 1
ATOM 738 O O . GLU A 1 93 ? -2.613 -2.51 -5.633 1 98.19 93 GLU A O 1
ATOM 743 N N . THR A 1 94 ? -1.103 -2.914 -7.219 1 98.25 94 THR A N 1
ATOM 744 C CA . THR A 1 94 ? -2.076 -3.527 -8.117 1 98.25 94 THR A CA 1
ATOM 745 C C . THR A 1 94 ? -2.682 -4.777 -7.484 1 98.25 94 THR A C 1
ATOM 747 O O . THR A 1 94 ? -3.898 -4.973 -7.52 1 98.25 94 THR A O 1
ATOM 750 N N . THR A 1 95 ? -1.851 -5.574 -6.914 1 98 95 THR A N 1
ATOM 751 C CA . THR A 1 95 ? -2.299 -6.816 -6.293 1 98 95 THR A CA 1
ATOM 752 C C . THR A 1 95 ? -3.16 -6.527 -5.066 1 98 95 THR A C 1
ATOM 754 O O . THR A 1 95 ? -4.129 -7.242 -4.797 1 98 95 THR A O 1
ATOM 757 N N . GLU A 1 96 ? -2.803 -5.469 -4.324 1 96.44 96 GLU A N 1
ATOM 758 C CA . GLU A 1 96 ? -3.635 -5.062 -3.193 1 96.44 96 GLU A CA 1
ATOM 759 C C . GLU A 1 96 ? -5.031 -4.66 -3.654 1 96.44 96 GLU A C 1
ATOM 761 O O . GLU A 1 96 ? -6.02 -4.934 -2.973 1 96.44 96 GLU A O 1
ATOM 766 N N . ASP A 1 97 ? -5.133 -3.949 -4.773 1 94.5 97 ASP A N 1
ATOM 767 C CA . ASP A 1 97 ? -6.438 -3.629 -5.344 1 94.5 97 ASP A CA 1
ATOM 768 C C . ASP A 1 97 ? -7.227 -4.898 -5.66 1 94.5 97 ASP A C 1
ATOM 770 O O . ASP A 1 97 ? -8.438 -4.953 -5.434 1 94.5 97 ASP A O 1
ATOM 774 N N . PHE A 1 98 ? -6.559 -5.863 -6.168 1 94.62 98 PHE A N 1
ATOM 775 C CA . PHE A 1 98 ? -7.168 -7.148 -6.488 1 94.62 98 PHE A CA 1
ATOM 776 C C . PHE A 1 98 ? -7.699 -7.824 -5.227 1 94.62 98 PHE A C 1
ATOM 778 O O . PHE A 1 98 ? -8.836 -8.305 -5.203 1 94.62 98 PHE A O 1
ATOM 785 N N . VAL A 1 99 ? -6.879 -7.824 -4.16 1 92.25 99 VAL A N 1
ATOM 786 C CA . VAL A 1 99 ? -7.227 -8.461 -2.896 1 92.25 99 VAL A CA 1
ATOM 787 C C . VAL A 1 99 ? -8.453 -7.781 -2.293 1 92.25 99 VAL A C 1
ATOM 789 O O . VAL A 1 99 ? -9.328 -8.445 -1.738 1 92.25 99 VAL A O 1
ATOM 792 N N . LYS A 1 100 ? -8.5 -6.512 -2.377 1 87.25 100 LYS A N 1
ATOM 793 C CA . LYS A 1 100 ? -9.641 -5.762 -1.85 1 87.25 100 LYS A CA 1
ATOM 794 C C . LYS A 1 100 ? -10.945 -6.23 -2.482 1 87.25 100 LYS A C 1
ATOM 796 O O . LYS A 1 100 ? -11.953 -6.375 -1.792 1 87.25 100 LYS A O 1
ATOM 801 N N . ASP A 1 101 ? -10.922 -6.445 -3.717 1 83.88 101 ASP A N 1
ATOM 802 C CA . ASP A 1 101 ? -12.102 -6.926 -4.418 1 83.88 101 ASP A CA 1
ATOM 803 C C . ASP A 1 101 ? -12.445 -8.359 -4.004 1 83.88 101 ASP A C 1
ATOM 805 O O . ASP A 1 101 ? -13.617 -8.711 -3.875 1 83.88 101 ASP A O 1
ATOM 809 N N . LEU A 1 102 ? -11.398 -9.133 -3.799 1 84 102 LEU A N 1
ATOM 810 C CA . LEU A 1 102 ? -11.562 -10.523 -3.385 1 84 102 LEU A CA 1
ATOM 811 C C . LEU A 1 102 ? -12.195 -10.609 -2 1 84 102 LEU A C 1
ATOM 813 O O . LEU A 1 102 ? -13.117 -11.398 -1.784 1 84 102 LEU A O 1
ATOM 817 N N . ILE A 1 103 ? -11.766 -9.758 -1.087 1 81.44 103 ILE A N 1
ATOM 818 C CA . ILE A 1 103 ? -12.203 -9.781 0.306 1 81.44 103 ILE A CA 1
ATOM 819 C C . ILE A 1 103 ? -13.656 -9.336 0.403 1 81.44 103 ILE A C 1
ATOM 821 O O . ILE A 1 103 ? -14.414 -9.844 1.23 1 81.44 103 ILE A O 1
ATOM 825 N N . LYS A 1 104 ? -14.07 -8.359 -0.457 1 76.12 104 LYS A N 1
ATOM 826 C CA . LYS A 1 104 ? -15.438 -7.84 -0.447 1 76.12 104 LYS A CA 1
ATOM 827 C C . LYS A 1 104 ? -16.453 -8.969 -0.542 1 76.12 104 LYS A C 1
ATOM 829 O O . LYS A 1 104 ? -17.453 -8.977 0.188 1 76.12 104 LYS A O 1
ATOM 834 N N . PHE A 1 105 ? -16.188 -9.906 -1.399 1 77.19 105 PHE A N 1
ATOM 835 C CA . PHE A 1 105 ? -17.203 -10.945 -1.535 1 77.19 105 PHE A CA 1
ATOM 836 C C . PHE A 1 105 ? -17.016 -12.039 -0.493 1 77.19 105 PHE A C 1
ATOM 838 O O . PHE A 1 105 ? -17.953 -12.742 -0.136 1 77.19 105 PHE A O 1
ATOM 845 N N . PHE A 1 106 ? -15.828 -12.125 0.037 1 75.12 106 PHE A N 1
ATOM 846 C CA . PHE A 1 106 ? -15.562 -13.125 1.065 1 75.12 106 PHE A CA 1
ATOM 847 C C . PHE A 1 106 ? -16.344 -12.812 2.336 1 75.12 106 PHE A C 1
ATOM 849 O O . PHE A 1 106 ? -16.875 -13.719 2.986 1 75.12 106 PHE A O 1
ATOM 856 N N . TYR A 1 107 ? -16.531 -11.547 2.686 1 77.5 107 TYR A N 1
ATOM 857 C CA . TYR A 1 107 ? -17.156 -11.164 3.951 1 77.5 107 TYR A CA 1
ATOM 858 C C . TYR A 1 107 ? -18.625 -10.781 3.752 1 77.5 107 TYR A C 1
ATOM 860 O O . TYR A 1 107 ? -19.297 -10.414 4.707 1 77.5 107 TYR A O 1
ATOM 868 N N . GLU A 1 108 ? -19.031 -10.867 2.469 1 83.25 108 GLU A N 1
ATOM 869 C CA . GLU A 1 108 ? -20.438 -10.586 2.203 1 83.25 108 GLU A CA 1
ATOM 870 C C . GLU A 1 108 ? -21.344 -11.602 2.898 1 83.25 108 GLU A C 1
ATOM 872 O O . GLU A 1 108 ? -21.219 -12.805 2.668 1 83.25 108 GLU A O 1
ATOM 877 N N . LYS A 1 109 ? -22.359 -11.055 3.697 1 83.31 109 LYS A N 1
ATOM 878 C CA . LYS A 1 109 ? -23.188 -11.914 4.547 1 83.31 109 LYS A CA 1
ATOM 879 C C . LYS A 1 109 ? -24.5 -12.273 3.861 1 83.31 109 LYS A C 1
ATOM 881 O O . LYS A 1 109 ? -25.109 -13.305 4.168 1 83.31 109 LYS A O 1
ATOM 886 N N . ASP A 1 110 ? -24.906 -11.5 2.992 1 88.75 110 ASP A N 1
ATOM 887 C CA . ASP A 1 110 ? -26.125 -11.789 2.238 1 88.75 110 ASP A CA 1
ATOM 888 C C . ASP A 1 110 ? -25.859 -12.836 1.154 1 88.75 110 ASP A C 1
ATOM 890 O O . ASP A 1 110 ? -25.078 -12.594 0.232 1 88.75 110 ASP A O 1
ATOM 894 N N . PRO A 1 111 ? -26.609 -13.891 1.304 1 88.75 111 PRO A N 1
ATOM 895 C CA . PRO A 1 111 ? -26.297 -14.992 0.396 1 88.75 111 PRO A CA 1
ATOM 896 C C . PRO A 1 111 ? -26.5 -14.633 -1.072 1 88.75 111 PRO A C 1
ATOM 898 O O . PRO A 1 111 ? -25.719 -15.039 -1.93 1 88.75 111 PRO A O 1
ATOM 901 N N . ASP A 1 112 ? -27.531 -13.938 -1.305 1 90.25 112 ASP A N 1
ATOM 902 C CA . ASP A 1 112 ? -27.797 -13.555 -2.688 1 90.25 112 ASP A CA 1
ATOM 903 C C . ASP A 1 112 ? -26.75 -12.578 -3.199 1 90.25 112 ASP A C 1
ATOM 905 O O . ASP A 1 112 ? -26.25 -12.719 -4.32 1 90.25 112 ASP A O 1
ATOM 909 N N . LYS A 1 113 ? -26.438 -11.695 -2.408 1 88.5 113 LYS A N 1
ATOM 910 C CA . LYS A 1 113 ? -25.391 -10.734 -2.777 1 88.5 113 LYS A CA 1
ATOM 911 C C . LYS A 1 113 ? -24.031 -11.406 -2.898 1 88.5 113 LYS A C 1
ATOM 913 O O . LYS A 1 113 ? -23.234 -11.039 -3.754 1 88.5 113 LYS A O 1
ATOM 918 N N . LYS A 1 114 ? -23.828 -12.398 -2.043 1 88.06 114 LYS A N 1
ATOM 919 C CA . LYS A 1 114 ? -22.578 -13.133 -2.068 1 88.06 114 LYS A CA 1
ATOM 920 C C . LYS A 1 114 ? -22.422 -13.914 -3.371 1 88.06 114 LYS A C 1
ATOM 922 O O . LYS A 1 114 ? -21.359 -13.883 -3.996 1 88.06 114 LYS A O 1
ATOM 927 N N . THR A 1 115 ? -23.484 -14.539 -3.732 1 89.31 115 THR A N 1
ATOM 928 C CA . THR A 1 115 ? -23.469 -15.305 -4.973 1 89.31 115 THR A CA 1
ATOM 929 C C . THR A 1 115 ? -23.188 -14.398 -6.168 1 89.31 115 THR A C 1
ATOM 931 O O . THR A 1 115 ? -22.375 -14.734 -7.031 1 89.31 115 THR A O 1
ATOM 934 N N . GLU A 1 116 ? -23.797 -13.305 -6.168 1 91.5 116 GLU A N 1
ATOM 935 C CA . GLU A 1 116 ? -23.594 -12.336 -7.246 1 91.5 116 GLU A CA 1
ATOM 936 C C . GLU A 1 116 ? -22.172 -11.781 -7.234 1 91.5 116 GLU A C 1
ATOM 938 O O . GLU A 1 116 ? -21.562 -11.594 -8.289 1 91.5 116 GLU A O 1
ATOM 943 N N . ALA A 1 117 ? -21.719 -11.602 -6.094 1 88.69 117 ALA A N 1
ATOM 944 C CA . ALA A 1 117 ? -20.375 -11.062 -5.945 1 88.69 117 ALA A CA 1
ATOM 945 C C . ALA A 1 117 ? -19.312 -12.055 -6.426 1 88.69 117 ALA A C 1
ATOM 947 O O . ALA A 1 117 ? -18.344 -11.672 -7.078 1 88.69 117 ALA A O 1
ATOM 948 N N . ILE A 1 118 ? -19.547 -13.234 -6.09 1 86.31 118 ILE A N 1
ATOM 949 C CA . ILE A 1 118 ? -18.625 -14.289 -6.504 1 86.31 118 ILE A CA 1
ATOM 950 C C . ILE A 1 118 ? -18.641 -14.406 -8.031 1 86.31 118 ILE A C 1
ATOM 952 O O . ILE A 1 118 ? -17.578 -14.477 -8.656 1 86.31 118 ILE A O 1
ATOM 956 N N . LYS A 1 119 ? -19.781 -14.367 -8.547 1 88.5 119 LYS A N 1
ATOM 957 C CA . LYS A 1 119 ? -19.922 -14.438 -9.992 1 88.5 119 LYS A CA 1
ATOM 958 C C . LYS A 1 119 ? -19.203 -13.266 -10.672 1 88.5 119 LYS A C 1
ATOM 960 O O . LYS A 1 119 ? -18.484 -13.453 -11.648 1 88.5 119 LYS A O 1
ATOM 965 N N . ASN A 1 120 ? -19.438 -12.133 -10.164 1 90 120 ASN A N 1
ATOM 966 C CA . ASN A 1 120 ? -18.812 -10.938 -10.719 1 90 120 ASN A CA 1
ATOM 967 C C . ASN A 1 120 ? -17.297 -11 -10.602 1 90 120 ASN A C 1
ATOM 969 O O . ASN A 1 120 ? -16.578 -10.531 -11.492 1 90 120 ASN A O 1
ATOM 973 N N . PHE A 1 121 ? -16.875 -11.578 -9.539 1 89.88 121 PHE A N 1
ATOM 974 C CA . PHE A 1 121 ? -15.438 -11.703 -9.32 1 89.88 121 PHE A CA 1
ATOM 975 C C . PHE A 1 121 ? -14.797 -12.578 -10.398 1 89.88 121 PHE A C 1
ATOM 977 O O . PHE A 1 121 ? -13.82 -12.18 -11.031 1 89.88 121 PHE A O 1
ATOM 984 N N . PHE A 1 122 ? -15.328 -13.672 -10.688 1 88.62 122 PHE A N 1
ATOM 985 C CA . PHE A 1 122 ? -14.727 -14.633 -11.602 1 88.62 122 PHE A CA 1
ATOM 986 C C . PHE A 1 122 ? -14.961 -14.219 -13.055 1 88.62 122 PHE A C 1
ATOM 988 O O . PHE A 1 122 ? -14.125 -14.477 -13.922 1 88.62 122 PHE A O 1
ATOM 995 N N . ASP A 1 123 ? -16.031 -13.422 -13.25 1 90.19 123 ASP A N 1
ATOM 996 C CA . ASP A 1 123 ? -16.391 -13.062 -14.625 1 90.19 123 ASP A CA 1
ATOM 997 C C . ASP A 1 123 ? -15.695 -11.766 -15.047 1 90.19 123 ASP A C 1
ATOM 999 O O . ASP A 1 123 ? -15.445 -11.555 -16.234 1 90.19 123 ASP A O 1
ATOM 1003 N N . THR A 1 124 ? -15.422 -10.984 -14.07 1 91.31 124 THR A N 1
ATOM 1004 C CA . THR A 1 124 ? -14.984 -9.648 -14.453 1 91.31 124 THR A CA 1
ATOM 1005 C C . THR A 1 124 ? -13.656 -9.297 -13.773 1 91.31 124 THR A C 1
ATOM 1007 O O . THR A 1 124 ? -12.68 -8.977 -14.453 1 91.31 124 THR A O 1
ATOM 1010 N N . THR A 1 125 ? -13.648 -9.445 -12.492 1 92 125 THR A N 1
ATOM 1011 C CA . THR A 1 125 ? -12.5 -8.977 -11.727 1 92 125 THR A CA 1
ATOM 1012 C C . THR A 1 125 ? -11.266 -9.82 -12.023 1 92 125 THR A C 1
ATOM 1014 O O . THR A 1 125 ? -10.219 -9.289 -12.398 1 92 125 THR A O 1
ATOM 1017 N N . LEU A 1 126 ? -11.398 -11.102 -11.883 1 91.88 126 LEU A N 1
ATOM 1018 C CA . LEU A 1 126 ? -10.258 -12 -12.047 1 91.88 126 LEU A CA 1
ATOM 1019 C C . LEU A 1 126 ? -9.68 -11.891 -13.453 1 91.88 126 LEU A C 1
ATOM 1021 O O . LEU A 1 126 ? -8.477 -11.695 -13.617 1 91.88 126 LEU A O 1
ATOM 1025 N N . PRO A 1 127 ? -10.469 -11.914 -14.492 1 92.38 127 PRO A N 1
ATOM 1026 C CA . PRO A 1 127 ? -9.914 -11.773 -15.844 1 92.38 127 PRO A CA 1
ATOM 1027 C C . PRO A 1 127 ? -9.18 -10.453 -16.047 1 92.38 127 PRO A C 1
ATOM 1029 O O . PRO A 1 127 ? -8.156 -10.406 -16.734 1 92.38 127 PRO A O 1
ATOM 1032 N N . LYS A 1 128 ? -9.672 -9.414 -15.484 1 93.25 128 LYS A N 1
ATOM 1033 C CA . LYS A 1 128 ? -9.039 -8.102 -15.602 1 93.25 128 LYS A CA 1
ATOM 1034 C C . LYS A 1 128 ? -7.625 -8.125 -15.023 1 93.25 128 LYS A C 1
ATOM 1036 O O . LYS A 1 128 ? -6.676 -7.688 -15.672 1 93.25 128 LYS A O 1
ATOM 1041 N N . PHE A 1 129 ? -7.504 -8.641 -13.891 1 95.06 129 PHE A N 1
ATOM 1042 C CA . PHE A 1 129 ? -6.207 -8.633 -13.227 1 95.06 129 PHE A CA 1
ATOM 1043 C C . PHE A 1 129 ? -5.266 -9.648 -13.867 1 95.06 129 PHE A C 1
ATOM 1045 O O . PHE A 1 129 ? -4.055 -9.414 -13.93 1 95.06 129 PHE A O 1
ATOM 1052 N N . VAL A 1 130 ? -5.816 -10.766 -14.32 1 94.94 130 VAL A N 1
ATOM 1053 C CA . VAL A 1 130 ? -5.012 -11.727 -15.07 1 94.94 130 VAL A CA 1
ATOM 1054 C C . VAL A 1 130 ? -4.41 -11.047 -16.297 1 94.94 130 VAL A C 1
ATOM 1056 O O . VAL A 1 130 ? -3.225 -11.219 -16.594 1 94.94 130 VAL A O 1
ATOM 1059 N N . ALA A 1 131 ? -5.199 -10.258 -16.953 1 94.69 131 ALA A N 1
ATOM 1060 C CA . ALA A 1 131 ? -4.723 -9.539 -18.141 1 94.69 131 ALA A CA 1
ATOM 1061 C C . ALA A 1 131 ? -3.629 -8.539 -17.766 1 94.69 131 ALA A C 1
ATOM 1063 O O . ALA A 1 131 ? -2.643 -8.391 -18.5 1 94.69 131 ALA A O 1
ATOM 1064 N N . ILE A 1 132 ? -3.773 -7.906 -16.672 1 96.44 132 ILE A N 1
ATOM 1065 C CA . ILE A 1 132 ? -2.795 -6.93 -16.203 1 96.44 132 ILE A CA 1
ATOM 1066 C C . ILE A 1 132 ? -1.468 -7.629 -15.914 1 96.44 132 ILE A C 1
ATOM 1068 O O . ILE A 1 132 ? -0.414 -7.191 -16.391 1 96.44 132 ILE A O 1
ATOM 1072 N N . TYR A 1 133 ? -1.535 -8.719 -15.148 1 97.06 133 TYR A N 1
ATOM 1073 C CA . TYR A 1 133 ? -0.319 -9.445 -14.805 1 97.06 133 TYR A CA 1
ATOM 1074 C C . TYR A 1 133 ? 0.351 -10.023 -16.047 1 97.06 133 TYR A C 1
ATOM 1076 O O . TYR A 1 133 ? 1.579 -10.031 -16.141 1 97.06 133 TYR A O 1
ATOM 1084 N N . TYR A 1 134 ? -0.487 -10.5 -16.938 1 96 134 TYR A N 1
ATOM 1085 C CA . TYR A 1 134 ? 0.033 -11.031 -18.188 1 96 134 TYR A CA 1
ATOM 1086 C C . TYR A 1 134 ? 0.807 -9.969 -18.953 1 96 134 TYR A C 1
ATOM 1088 O O . TYR A 1 134 ? 1.918 -10.219 -19.438 1 96 134 TYR A O 1
ATOM 1096 N N . GLU A 1 135 ? 0.248 -8.805 -19.062 1 96 135 GLU A N 1
ATOM 1097 C CA . GLU A 1 135 ? 0.897 -7.711 -19.766 1 96 135 GLU A CA 1
ATOM 1098 C C . GLU A 1 135 ? 2.209 -7.316 -19.094 1 96 135 GLU A C 1
ATOM 1100 O O . GLU A 1 135 ? 3.223 -7.113 -19.766 1 96 135 GLU A O 1
ATOM 1105 N N . ILE A 1 136 ? 2.193 -7.234 -17.812 1 97.56 136 ILE A N 1
ATOM 1106 C CA . ILE A 1 136 ? 3.391 -6.883 -17.062 1 97.56 136 ILE A CA 1
ATOM 1107 C C . ILE A 1 136 ? 4.48 -7.922 -17.312 1 97.56 136 ILE A C 1
ATOM 1109 O O . ILE A 1 136 ? 5.625 -7.57 -17.594 1 97.56 136 ILE A O 1
ATOM 1113 N N . LEU A 1 137 ? 4.094 -9.148 -17.203 1 97.81 137 LEU A N 1
ATOM 1114 C CA . LEU A 1 137 ? 5.043 -10.242 -17.391 1 97.81 137 LEU A CA 1
ATOM 1115 C C . LEU A 1 137 ? 5.633 -10.203 -18.797 1 97.81 137 LEU A C 1
ATOM 1117 O O . LEU A 1 137 ? 6.852 -10.289 -18.969 1 97.81 137 LEU A O 1
ATOM 1121 N N . CYS A 1 138 ? 4.82 -10 -19.797 1 97.06 138 CYS A N 1
ATOM 1122 C CA . CYS A 1 138 ? 5.25 -10.008 -21.188 1 97.06 138 CYS A CA 1
ATOM 1123 C C . CYS A 1 138 ? 6.16 -8.828 -21.484 1 97.06 138 CYS A C 1
ATOM 1125 O O . CYS A 1 138 ? 7.062 -8.93 -22.328 1 97.06 138 CYS A O 1
ATOM 1127 N N . ASN A 1 139 ? 5.969 -7.754 -20.781 1 96.5 139 ASN A N 1
ATOM 1128 C CA . ASN A 1 139 ? 6.766 -6.551 -21 1 96.5 139 ASN A CA 1
ATOM 1129 C C . ASN A 1 139 ? 8.172 -6.699 -20.438 1 96.5 139 ASN A C 1
ATOM 1131 O O . ASN A 1 139 ? 9.047 -5.883 -20.719 1 96.5 139 ASN A O 1
ATOM 1135 N N . ASN A 1 140 ? 8.328 -7.691 -19.594 1 97.19 140 ASN A N 1
ATOM 1136 C CA . ASN A 1 140 ? 9.656 -7.988 -19.062 1 97.19 140 ASN A CA 1
ATOM 1137 C C . ASN A 1 140 ? 10.25 -9.242 -19.703 1 97.19 140 ASN A C 1
ATOM 1139 O O . ASN A 1 140 ? 9.867 -10.359 -19.344 1 97.19 140 ASN A O 1
ATOM 1143 N N . ASN A 1 141 ? 11.102 -9.141 -20.609 1 93.5 141 ASN A N 1
ATOM 1144 C CA . ASN A 1 141 ? 11.812 -10.242 -21.25 1 93.5 141 ASN A CA 1
ATOM 1145 C C . ASN A 1 141 ? 10.852 -11.195 -21.953 1 93.5 141 ASN A C 1
ATOM 1147 O O . ASN A 1 141 ? 11.008 -12.414 -21.875 1 93.5 141 ASN A O 1
ATOM 1151 N N . GLY A 1 142 ? 9.773 -10.688 -22.531 1 94.88 142 GLY A N 1
ATOM 1152 C CA . GLY A 1 142 ? 8.859 -11.492 -23.328 1 94.88 142 GLY A CA 1
ATOM 1153 C C . GLY A 1 142 ? 8.031 -12.453 -22.5 1 94.88 142 GLY A C 1
ATOM 1154 O O . GLY A 1 142 ? 7.371 -13.344 -23.031 1 94.88 142 GLY A O 1
ATOM 1155 N N . GLY A 1 143 ? 8.164 -12.352 -21.219 1 96.44 143 GLY A N 1
ATOM 1156 C CA . GLY A 1 143 ? 7.316 -13.133 -20.328 1 96.44 143 GLY A CA 1
ATOM 1157 C C . GLY A 1 143 ? 7.957 -14.445 -19.906 1 96.44 143 GLY A C 1
ATOM 1158 O O . GLY A 1 143 ? 7.312 -15.273 -19.266 1 96.44 143 GLY A O 1
ATOM 1159 N N . ASN A 1 144 ? 9.219 -14.594 -20.188 1 96 144 ASN A N 1
ATOM 1160 C CA . ASN A 1 144 ? 9.867 -15.867 -19.906 1 96 144 ASN A CA 1
ATOM 1161 C C . ASN A 1 144 ? 10.68 -15.812 -18.609 1 96 144 ASN A C 1
ATOM 1163 O O . ASN A 1 144 ? 11.336 -16.797 -18.234 1 96 144 ASN A O 1
ATOM 1167 N N . GLY A 1 145 ? 10.688 -14.734 -17.938 1 97.12 145 GLY A N 1
ATOM 1168 C CA . GLY A 1 145 ? 11.414 -14.57 -16.688 1 97.12 145 GLY A CA 1
ATOM 1169 C C . GLY A 1 145 ? 10.523 -14.188 -15.523 1 97.12 145 GLY A C 1
ATOM 1170 O O . GLY A 1 145 ? 9.555 -14.891 -15.219 1 97.12 145 GLY A O 1
ATOM 1171 N N . TRP A 1 146 ? 10.898 -13.094 -14.953 1 98.62 146 TRP A N 1
ATOM 1172 C CA . TRP A 1 146 ? 10.219 -12.617 -13.758 1 98.62 146 TRP A CA 1
ATOM 1173 C C . TRP A 1 146 ? 9.367 -11.391 -14.055 1 98.62 146 TRP A C 1
ATOM 1175 O O . TRP A 1 146 ? 9.383 -10.875 -15.18 1 98.62 146 TRP A O 1
ATOM 1185 N N . MET A 1 147 ? 8.547 -10.977 -13.094 1 98.62 147 MET A N 1
ATOM 1186 C CA . MET A 1 147 ? 7.684 -9.82 -13.297 1 98.62 147 MET A CA 1
ATOM 1187 C C . MET A 1 147 ? 8.508 -8.562 -13.531 1 98.62 147 MET A C 1
ATOM 1189 O O . MET A 1 147 ? 8.117 -7.699 -14.328 1 98.62 147 MET A O 1
ATOM 1193 N N . VAL A 1 148 ? 9.586 -8.461 -12.758 1 98.62 148 VAL A N 1
ATOM 1194 C CA . VAL A 1 148 ? 10.461 -7.301 -12.828 1 98.62 148 VAL A CA 1
ATOM 1195 C C . VAL A 1 148 ? 11.922 -7.754 -12.852 1 98.62 148 VAL A C 1
ATOM 1197 O O . VAL A 1 148 ? 12.32 -8.609 -12.055 1 98.62 148 VAL A O 1
ATOM 1200 N N . GLY A 1 149 ? 12.68 -7.246 -13.758 1 98.06 149 GLY A N 1
ATOM 1201 C CA . GLY A 1 149 ? 14.117 -7.473 -13.75 1 98.06 149 GLY A CA 1
ATOM 1202 C C . GLY A 1 149 ? 14.492 -8.914 -14.039 1 98.06 149 GLY A C 1
ATOM 1203 O O . GLY A 1 149 ? 13.75 -9.633 -14.711 1 98.06 149 GLY A O 1
ATOM 1204 N N . SER A 1 150 ? 15.688 -9.312 -13.578 1 97.94 150 SER A N 1
ATOM 1205 C CA . SER A 1 150 ? 16.25 -10.594 -13.992 1 97.94 150 SER A CA 1
ATOM 1206 C C . SER A 1 150 ? 16.234 -11.602 -12.852 1 97.94 150 SER A C 1
ATOM 1208 O O . SER A 1 150 ? 16.641 -12.75 -13.031 1 97.94 150 SER A O 1
ATOM 1210 N N . THR A 1 151 ? 15.82 -11.195 -11.703 1 97.88 151 THR A N 1
ATOM 1211 C CA . THR A 1 151 ? 15.75 -12.078 -10.547 1 97.88 151 THR A CA 1
ATOM 1212 C C . THR A 1 151 ? 14.375 -12.016 -9.898 1 97.88 151 THR A C 1
ATOM 1214 O O . THR A 1 151 ? 13.594 -11.102 -10.172 1 97.88 151 THR A O 1
ATOM 1217 N N . VAL A 1 152 ? 14.117 -13.008 -9.047 1 98.69 152 VAL A N 1
ATOM 1218 C CA . VAL A 1 152 ? 12.859 -13.039 -8.312 1 98.69 152 VAL A CA 1
ATOM 1219 C C . VAL A 1 152 ? 12.758 -11.828 -7.391 1 98.69 152 VAL A C 1
ATOM 1221 O O . VAL A 1 152 ? 13.75 -11.438 -6.766 1 98.69 152 VAL A O 1
ATOM 1224 N N . THR A 1 153 ? 11.617 -11.195 -7.34 1 98.88 153 THR A N 1
ATOM 1225 C CA . THR A 1 153 ? 11.312 -10.125 -6.402 1 98.88 153 THR A CA 1
ATOM 1226 C C . THR A 1 153 ? 10.039 -10.43 -5.621 1 98.88 153 THR A C 1
ATOM 1228 O O . THR A 1 153 ? 9.359 -11.422 -5.898 1 98.88 153 THR A O 1
ATOM 1231 N N . ILE A 1 154 ? 9.672 -9.625 -4.684 1 98.94 154 ILE A N 1
ATOM 1232 C CA . ILE A 1 154 ? 8.445 -9.781 -3.908 1 98.94 154 ILE A CA 1
ATOM 1233 C C . ILE A 1 154 ? 7.234 -9.578 -4.812 1 98.94 154 ILE A C 1
ATOM 1235 O O . ILE A 1 154 ? 6.121 -9.969 -4.461 1 98.94 154 ILE A O 1
ATOM 1239 N N . ALA A 1 155 ? 7.391 -8.961 -5.988 1 98.88 155 ALA A N 1
ATOM 1240 C CA . ALA A 1 155 ? 6.301 -8.875 -6.957 1 98.88 155 ALA A CA 1
ATOM 1241 C C . ALA A 1 155 ? 5.895 -10.258 -7.457 1 98.88 155 ALA A C 1
ATOM 1243 O O . ALA A 1 155 ? 4.707 -10.57 -7.539 1 98.88 155 ALA A O 1
ATOM 1244 N N . ASP A 1 156 ? 6.883 -11.094 -7.785 1 98.88 156 ASP A N 1
ATOM 1245 C CA . ASP A 1 156 ? 6.621 -12.461 -8.234 1 98.88 156 ASP A CA 1
ATOM 1246 C C . ASP A 1 156 ? 5.91 -13.266 -7.152 1 98.88 156 ASP A C 1
ATOM 1248 O O . ASP A 1 156 ? 4.953 -13.992 -7.438 1 98.88 156 ASP A O 1
ATOM 1252 N N . LEU A 1 157 ? 6.387 -13.094 -5.988 1 98.88 157 LEU A N 1
ATOM 1253 C CA . LEU A 1 157 ? 5.863 -13.859 -4.863 1 98.88 157 LEU A CA 1
ATOM 1254 C C . LEU A 1 157 ? 4.418 -13.477 -4.566 1 98.88 157 LEU A C 1
ATOM 1256 O O . LEU A 1 157 ? 3.592 -14.344 -4.258 1 98.88 157 LEU A O 1
ATOM 1260 N N . TYR A 1 158 ? 4.141 -12.219 -4.664 1 98.75 158 TYR A N 1
ATOM 1261 C CA . TYR A 1 158 ? 2.789 -11.766 -4.352 1 98.75 158 TYR A CA 1
ATOM 1262 C C . TYR A 1 158 ? 1.793 -12.266 -5.391 1 98.75 158 TYR A C 1
ATOM 1264 O O . TYR A 1 158 ? 0.738 -12.805 -5.043 1 98.75 158 TYR A O 1
ATOM 1272 N N . VAL A 1 159 ? 2.107 -12.094 -6.66 1 97.25 159 VAL A N 1
ATOM 1273 C CA . VAL A 1 159 ? 1.232 -12.555 -7.734 1 97.25 159 VAL A CA 1
ATOM 1274 C C . VAL A 1 159 ? 0.992 -14.055 -7.605 1 97.25 159 VAL A C 1
ATOM 1276 O O . VAL A 1 159 ? -0.151 -14.516 -7.668 1 97.25 159 VAL A O 1
ATOM 1279 N N . PHE A 1 160 ? 2.027 -14.789 -7.363 1 96.88 160 PHE A N 1
ATOM 1280 C CA . PHE A 1 160 ? 1.9 -16.219 -7.156 1 96.88 160 PHE A CA 1
ATOM 1281 C C . PHE A 1 160 ? 0.965 -16.516 -5.988 1 96.88 160 PHE A C 1
ATOM 1283 O O . PHE A 1 160 ? 0.073 -17.359 -6.102 1 96.88 160 PHE A O 1
ATOM 1290 N N . SER A 1 161 ? 1.178 -15.852 -4.855 1 95.94 161 SER A N 1
ATOM 1291 C CA . SER A 1 161 ? 0.442 -16.141 -3.629 1 95.94 161 SER A CA 1
ATOM 1292 C C . SER A 1 161 ? -1.058 -15.945 -3.824 1 95.94 161 SER A C 1
ATOM 1294 O O . SER A 1 161 ? -1.867 -16.672 -3.236 1 95.94 161 SER A O 1
ATOM 1296 N N . ILE A 1 162 ? -1.424 -14.969 -4.625 1 94 162 ILE A N 1
ATOM 1297 C CA . ILE A 1 162 ? -2.836 -14.695 -4.859 1 94 162 ILE A CA 1
ATOM 1298 C C . ILE A 1 162 ? -3.449 -15.805 -5.707 1 94 162 ILE A C 1
ATOM 1300 O O . ILE A 1 162 ? -4.523 -16.328 -5.383 1 94 162 ILE A O 1
ATOM 1304 N N . PHE A 1 163 ? -2.768 -16.203 -6.758 1 92.19 163 PHE A N 1
ATOM 1305 C CA . PHE A 1 163 ? -3.27 -17.266 -7.605 1 92.19 163 PHE A CA 1
ATOM 1306 C C . PHE A 1 163 ? -3.352 -18.578 -6.828 1 92.19 163 PHE A C 1
ATOM 1308 O O . PHE A 1 163 ? -4.332 -19.312 -6.945 1 92.19 163 PHE A O 1
ATOM 1315 N N . ASP A 1 164 ? -2.326 -18.781 -6.074 1 91.88 164 ASP A N 1
ATOM 1316 C CA . ASP A 1 164 ? -2.307 -19.969 -5.238 1 91.88 164 ASP A CA 1
ATOM 1317 C C . ASP A 1 164 ? -3.459 -19.953 -4.234 1 91.88 164 ASP A C 1
ATOM 1319 O O . ASP A 1 164 ? -4.082 -20.984 -3.982 1 91.88 164 ASP A O 1
ATOM 1323 N N . GLY A 1 165 ? -3.709 -18.812 -3.625 1 89.81 165 GLY A N 1
ATOM 1324 C CA . GLY A 1 165 ? -4.812 -18.672 -2.689 1 89.81 165 GLY A CA 1
ATOM 1325 C C . GLY A 1 165 ? -6.168 -18.922 -3.326 1 89.81 165 GLY A C 1
ATOM 1326 O O . GLY A 1 165 ? -7.016 -19.609 -2.754 1 89.81 165 GLY A O 1
ATOM 1327 N N . ILE A 1 166 ? -6.371 -18.359 -4.5 1 89.44 166 ILE A N 1
ATOM 1328 C CA . ILE A 1 166 ? -7.633 -18.531 -5.211 1 89.44 166 ILE A CA 1
ATOM 1329 C C . ILE A 1 166 ? -7.848 -20 -5.531 1 89.44 166 ILE A C 1
ATOM 1331 O O . ILE A 1 166 ? -8.953 -20.531 -5.355 1 89.44 166 ILE A O 1
ATOM 1335 N N . LYS A 1 167 ? -6.805 -20.641 -5.973 1 88.31 167 LYS A N 1
ATOM 1336 C CA . LYS A 1 167 ? -6.887 -22.062 -6.27 1 88.31 167 LYS A CA 1
ATOM 1337 C C . LYS A 1 167 ? -7.234 -22.875 -5.016 1 88.31 167 LYS A C 1
ATOM 1339 O O . LYS A 1 167 ? -8.062 -23.781 -5.066 1 88.31 167 LYS A O 1
ATOM 1344 N N . SER A 1 168 ? -6.605 -22.484 -3.969 1 85.94 168 SER A N 1
ATOM 1345 C CA . SER A 1 168 ? -6.809 -23.188 -2.703 1 85.94 168 SER A CA 1
ATOM 1346 C C . SER A 1 168 ? -8.242 -23.016 -2.209 1 85.94 168 SER A C 1
ATOM 1348 O O . SER A 1 168 ? -8.844 -23.969 -1.709 1 85.94 168 SER A O 1
ATOM 1350 N N . PHE A 1 169 ? -8.844 -21.875 -2.35 1 83.69 169 PHE A N 1
ATOM 1351 C CA . PHE A 1 169 ? -10.148 -21.578 -1.787 1 83.69 169 PHE A CA 1
ATOM 1352 C C . PHE A 1 169 ? -11.258 -22.016 -2.732 1 83.69 169 PHE A C 1
ATOM 1354 O O . PHE A 1 169 ? -12.328 -22.438 -2.287 1 83.69 169 PHE A O 1
ATOM 1361 N N . TYR A 1 170 ? -10.977 -21.922 -4.039 1 84.38 170 TYR A N 1
ATOM 1362 C CA . TYR A 1 170 ? -12.102 -22.062 -4.953 1 84.38 170 TYR A CA 1
ATOM 1363 C C . TYR A 1 170 ? -11.867 -23.188 -5.949 1 84.38 170 TYR A C 1
ATOM 1365 O O . TYR A 1 170 ? -12.75 -23.5 -6.75 1 84.38 170 TYR A O 1
ATOM 1373 N N . GLY A 1 171 ? -10.75 -23.75 -5.875 1 83.12 171 GLY A N 1
ATOM 1374 C CA . GLY A 1 171 ? -10.484 -24.938 -6.676 1 83.12 171 GLY A CA 1
ATOM 1375 C C . GLY A 1 171 ? -9.898 -24.609 -8.039 1 83.12 171 GLY A C 1
ATOM 1376 O O . GLY A 1 171 ? -9.719 -23.438 -8.383 1 83.12 171 GLY A O 1
ATOM 1377 N N . ASP A 1 172 ? -9.719 -25.594 -8.758 1 79.62 172 ASP A N 1
ATOM 1378 C CA . ASP A 1 172 ? -8.992 -25.5 -10.023 1 79.62 172 ASP A CA 1
ATOM 1379 C C . ASP A 1 172 ? -9.789 -24.734 -11.062 1 79.62 172 ASP A C 1
ATOM 1381 O O . ASP A 1 172 ? -9.211 -24.016 -11.891 1 79.62 172 ASP A O 1
ATOM 1385 N N . ASP A 1 173 ? -11.055 -24.812 -10.953 1 76.56 173 ASP A N 1
ATOM 1386 C CA . ASP A 1 173 ? -11.898 -24.156 -11.945 1 76.56 173 ASP A CA 1
ATOM 1387 C C . ASP A 1 173 ? -11.828 -22.625 -11.812 1 76.56 173 ASP A C 1
ATOM 1389 O O . ASP A 1 173 ? -11.945 -21.906 -12.805 1 76.56 173 ASP A O 1
ATOM 1393 N N . ALA A 1 174 ? -11.469 -22.266 -10.641 1 75.25 174 ALA A N 1
ATOM 1394 C CA . ALA A 1 174 ? -11.414 -20.828 -10.375 1 75.25 174 ALA A CA 1
ATOM 1395 C C . ALA A 1 174 ? -10.164 -20.203 -10.984 1 75.25 174 ALA A C 1
ATOM 1397 O O . ALA A 1 174 ? -10.117 -19 -11.227 1 75.25 174 ALA A O 1
ATOM 1398 N N . VAL A 1 175 ? -9.312 -21.109 -11.258 1 75.12 175 VAL A N 1
ATOM 1399 C CA . VAL A 1 175 ? -8.031 -20.578 -11.711 1 75.12 175 VAL A CA 1
ATOM 1400 C C . VAL A 1 175 ? -7.91 -20.75 -13.227 1 75.12 175 VAL A C 1
ATOM 1402 O O . VAL A 1 175 ? -6.855 -20.469 -13.797 1 75.12 175 VAL A O 1
ATOM 1405 N N . LYS A 1 176 ? -8.93 -21.109 -13.828 1 77.75 176 LYS A N 1
ATOM 1406 C CA . LYS A 1 176 ? -8.898 -21.312 -15.273 1 77.75 176 LYS A CA 1
ATOM 1407 C C . LYS A 1 176 ? -8.547 -20.031 -16 1 77.75 176 LYS A C 1
ATOM 1409 O O . LYS A 1 176 ? -7.906 -20.062 -17.062 1 77.75 176 LYS A O 1
ATOM 1414 N N . ALA A 1 177 ? -8.922 -18.984 -15.414 1 70.81 177 ALA A N 1
ATOM 1415 C CA . ALA A 1 177 ? -8.641 -17.688 -16.047 1 70.81 177 ALA A CA 1
ATOM 1416 C C . ALA A 1 177 ? -7.141 -17.484 -16.234 1 70.81 177 ALA A C 1
ATOM 1418 O O . ALA A 1 177 ? -6.703 -16.938 -17.25 1 70.81 177 ALA A O 1
ATOM 1419 N N . TYR A 1 178 ? -6.344 -17.953 -15.336 1 76.56 178 TYR A N 1
ATOM 1420 C CA . TYR A 1 178 ? -4.91 -17.75 -15.516 1 76.56 178 TYR A CA 1
ATOM 1421 C C . TYR A 1 178 ? -4.219 -19.062 -15.898 1 76.56 178 TYR A C 1
ATOM 1423 O O . TYR A 1 178 ? -3.115 -19.047 -16.453 1 76.56 178 TYR A O 1
ATOM 1431 N N . THR A 1 179 ? -4.82 -20.172 -15.75 1 76.31 179 THR A N 1
ATOM 1432 C CA . THR A 1 179 ? -4.234 -21.438 -16.156 1 76.31 179 THR A CA 1
ATOM 1433 C C . THR A 1 179 ? -4.371 -21.656 -17.656 1 76.31 179 THR A C 1
ATOM 1435 O O . THR A 1 179 ? -3.643 -22.453 -18.25 1 76.31 179 THR A O 1
ATOM 1438 N N . GLY A 1 180 ? -5.117 -20.859 -18.203 1 78.38 180 GLY A N 1
ATOM 1439 C CA . GLY A 1 180 ? -5.191 -20.891 -19.656 1 78.38 180 GLY A CA 1
ATOM 1440 C C . GLY A 1 180 ? -4.152 -20 -20.328 1 78.38 180 GLY A C 1
ATOM 1441 O O . GLY A 1 180 ? -4.004 -20.031 -21.547 1 78.38 180 GLY A O 1
ATOM 1442 N N . ASN A 1 181 ? -3.412 -19.344 -19.469 1 87.56 181 ASN A N 1
ATOM 1443 C CA . ASN A 1 181 ? -2.338 -18.469 -19.938 1 87.56 181 ASN A CA 1
ATOM 1444 C C . ASN A 1 181 ? -0.966 -19.094 -19.703 1 87.56 181 ASN A C 1
ATOM 1446 O O . ASN A 1 181 ? -0.464 -19.109 -18.578 1 87.56 181 ASN A O 1
ATOM 1450 N N . GLU A 1 182 ? -0.389 -19.609 -20.734 1 91.44 182 GLU A N 1
ATOM 1451 C CA . GLU A 1 182 ? 0.831 -20.406 -20.641 1 91.44 182 GLU A CA 1
ATOM 1452 C C . GLU A 1 182 ? 1.932 -19.656 -19.906 1 91.44 182 GLU A C 1
ATOM 1454 O O . GLU A 1 182 ? 2.65 -20.234 -19.094 1 91.44 182 GLU A O 1
ATOM 1459 N N . LYS A 1 183 ? 2.047 -18.391 -20.188 1 95.06 183 LYS A N 1
ATOM 1460 C CA . LYS A 1 183 ? 3.129 -17.609 -19.609 1 95.06 183 LYS A CA 1
ATOM 1461 C C . LYS A 1 183 ? 2.922 -17.422 -18.109 1 95.06 183 LYS A C 1
ATOM 1463 O O . LYS A 1 183 ? 3.873 -17.5 -17.328 1 95.06 183 LYS A O 1
ATOM 1468 N N . LEU A 1 184 ? 1.721 -17.156 -17.703 1 95.5 184 LEU A N 1
ATOM 1469 C CA . LEU A 1 184 ? 1.438 -16.984 -16.281 1 95.5 184 LEU A CA 1
ATOM 1470 C C . LEU A 1 184 ? 1.563 -18.312 -15.531 1 95.5 184 LEU A C 1
ATOM 1472 O O . LEU A 1 184 ? 2.047 -18.344 -14.398 1 95.5 184 LEU A O 1
ATOM 1476 N N . GLU A 1 185 ? 1.1 -19.375 -16.156 1 93.88 185 GLU A N 1
ATOM 1477 C CA . GLU A 1 185 ? 1.279 -20.688 -15.57 1 93.88 185 GLU A CA 1
ATOM 1478 C C . GLU A 1 185 ? 2.758 -21.016 -15.375 1 93.88 185 GLU A C 1
ATOM 1480 O O . GLU A 1 185 ? 3.156 -21.531 -14.328 1 93.88 185 GLU A O 1
ATOM 1485 N N . ALA A 1 186 ? 3.508 -20.75 -16.391 1 95.81 186 ALA A N 1
ATOM 1486 C CA . ALA A 1 186 ? 4.949 -20.984 -16.312 1 95.81 186 ALA A CA 1
ATOM 1487 C C . ALA A 1 186 ? 5.586 -20.141 -15.227 1 95.81 186 ALA A C 1
ATOM 1489 O O . ALA A 1 186 ? 6.504 -20.594 -14.531 1 95.81 186 ALA A O 1
ATOM 1490 N N . HIS A 1 187 ? 5.156 -18.891 -15.086 1 97.19 187 HIS A N 1
ATOM 1491 C CA . HIS A 1 187 ? 5.652 -18.016 -14.031 1 97.19 187 HIS A CA 1
ATOM 1492 C C . HIS A 1 187 ? 5.375 -18.609 -12.648 1 97.19 187 HIS A C 1
ATOM 1494 O O . HIS A 1 187 ? 6.266 -18.641 -11.797 1 97.19 187 HIS A O 1
ATOM 1500 N N . CYS A 1 188 ? 4.156 -19.062 -12.445 1 95.38 188 CYS A N 1
ATOM 1501 C CA . CYS A 1 188 ? 3.801 -19.672 -11.172 1 95.38 188 CYS A CA 1
ATOM 1502 C C . CYS A 1 188 ? 4.652 -20.922 -10.906 1 95.38 188 CYS A C 1
ATOM 1504 O O . CYS A 1 188 ? 5.094 -21.141 -9.773 1 95.38 188 CYS A O 1
ATOM 1506 N N . LYS A 1 189 ? 4.844 -21.672 -11.914 1 95.62 189 LYS A N 1
ATOM 1507 C CA . LYS A 1 189 ? 5.68 -22.859 -11.789 1 95.62 189 LYS A CA 1
ATOM 1508 C C . LYS A 1 189 ? 7.109 -22.484 -11.414 1 95.62 189 LYS A C 1
ATOM 1510 O O . LYS A 1 189 ? 7.73 -23.141 -10.578 1 95.62 189 LYS A O 1
ATOM 1515 N N . ARG A 1 190 ? 7.688 -21.453 -12.016 1 97.5 190 ARG A N 1
ATOM 1516 C CA . ARG A 1 190 ? 9.031 -20.984 -11.695 1 97.5 190 ARG A CA 1
ATOM 1517 C C . ARG A 1 190 ? 9.148 -20.609 -10.219 1 97.5 190 ARG A C 1
ATOM 1519 O O . ARG A 1 190 ? 10.148 -20.938 -9.578 1 97.5 190 ARG A O 1
ATOM 1526 N N . VAL A 1 191 ? 8.141 -19.953 -9.719 1 98.25 191 VAL A N 1
ATOM 1527 C CA . VAL A 1 191 ? 8.148 -19.547 -8.312 1 98.25 191 VAL A CA 1
ATOM 1528 C C . VAL A 1 191 ? 8.094 -20.797 -7.426 1 98.25 191 VAL A C 1
ATOM 1530 O O . VAL A 1 191 ? 8.859 -20.922 -6.465 1 98.25 191 VAL A O 1
ATOM 1533 N N . THR A 1 192 ? 7.25 -21.766 -7.762 1 96.62 192 THR A N 1
ATOM 1534 C CA . THR A 1 192 ? 7.047 -22.953 -6.938 1 96.62 192 THR A CA 1
ATOM 1535 C C . THR A 1 192 ? 8.281 -23.844 -6.969 1 96.62 192 THR A C 1
ATOM 1537 O O . THR A 1 192 ? 8.492 -24.656 -6.062 1 96.62 192 THR A O 1
ATOM 1540 N N . GLU A 1 193 ? 9.047 -23.703 -7.949 1 97 193 GLU A N 1
ATOM 1541 C CA . GLU A 1 193 ? 10.219 -24.562 -8.117 1 97 193 GLU A CA 1
ATOM 1542 C C . GLU A 1 193 ? 11.414 -24.016 -7.328 1 97 193 GLU A C 1
ATOM 1544 O O . GLU A 1 193 ? 12.438 -24.703 -7.203 1 97 193 GLU A O 1
ATOM 1549 N N . ILE A 1 194 ? 11.32 -22.781 -6.891 1 98.19 194 ILE A N 1
ATOM 1550 C CA . ILE A 1 194 ? 12.328 -22.344 -5.93 1 98.19 194 ILE A CA 1
ATOM 1551 C C . ILE A 1 194 ? 12.344 -23.297 -4.73 1 98.19 194 ILE A C 1
ATOM 1553 O O . ILE A 1 194 ? 11.32 -23.469 -4.059 1 98.19 194 ILE A O 1
ATOM 1557 N N . PRO A 1 195 ? 13.484 -23.875 -4.434 1 97.88 195 PRO A N 1
ATOM 1558 C CA . PRO A 1 195 ? 13.508 -24.953 -3.441 1 97.88 195 PRO A CA 1
ATOM 1559 C C . PRO A 1 195 ? 12.938 -24.531 -2.092 1 97.88 195 PRO A C 1
ATOM 1561 O O . PRO A 1 195 ? 12.18 -25.281 -1.472 1 97.88 195 PRO A O 1
ATOM 1564 N N . GLU A 1 196 ? 13.273 -23.344 -1.66 1 97.81 196 GLU A N 1
ATOM 1565 C CA . GLU A 1 196 ? 12.797 -22.859 -0.369 1 97.81 196 GLU A CA 1
ATOM 1566 C C . GLU A 1 196 ? 11.281 -22.688 -0.365 1 97.81 196 GLU A C 1
ATOM 1568 O O . GLU A 1 196 ? 10.633 -22.906 0.658 1 97.81 196 GLU A O 1
ATOM 1573 N N . ILE A 1 197 ? 10.719 -22.312 -1.513 1 97.81 197 ILE A N 1
ATOM 1574 C CA . ILE A 1 197 ? 9.281 -22.125 -1.624 1 97.81 197 ILE A CA 1
ATOM 1575 C C . ILE A 1 197 ? 8.594 -23.5 -1.676 1 97.81 197 ILE A C 1
ATOM 1577 O O . ILE A 1 197 ? 7.574 -23.703 -1.012 1 97.81 197 ILE A O 1
ATOM 1581 N N . LYS A 1 198 ? 9.117 -24.359 -2.443 1 95.88 198 LYS A N 1
ATOM 1582 C CA . LYS A 1 198 ? 8.578 -25.719 -2.535 1 95.88 198 LYS A CA 1
ATOM 1583 C C . LYS A 1 198 ? 8.461 -26.359 -1.153 1 95.88 198 LYS A C 1
ATOM 1585 O O . LYS A 1 198 ? 7.426 -26.953 -0.825 1 95.88 198 LYS A O 1
ATOM 1590 N N . ASN A 1 199 ? 9.5 -26.219 -0.4 1 96.31 199 ASN A N 1
ATOM 1591 C CA . ASN A 1 199 ? 9.508 -26.75 0.957 1 96.31 199 ASN A CA 1
ATOM 1592 C C . ASN A 1 199 ? 8.469 -26.062 1.834 1 96.31 199 ASN A C 1
ATOM 1594 O O . ASN A 1 199 ? 7.777 -26.734 2.615 1 96.31 199 ASN A O 1
ATOM 1598 N N . TRP A 1 200 ? 8.336 -24.75 1.716 1 97.06 200 TRP A N 1
ATOM 1599 C CA . TRP A 1 200 ? 7.391 -23.984 2.523 1 97.06 200 TRP A CA 1
ATOM 1600 C C . TRP A 1 200 ? 5.953 -24.406 2.223 1 97.06 200 TRP A C 1
ATOM 1602 O O . TRP A 1 200 ? 5.148 -24.594 3.141 1 97.06 200 TRP A O 1
ATOM 1612 N N . LEU A 1 201 ? 5.664 -24.594 0.979 1 94.69 201 LEU A N 1
ATOM 1613 C CA . LEU A 1 201 ? 4.305 -24.906 0.557 1 94.69 201 LEU A CA 1
ATOM 1614 C C . LEU A 1 201 ? 3.844 -26.234 1.138 1 94.69 201 LEU A C 1
ATOM 1616 O O . LEU A 1 201 ? 2.643 -26.469 1.306 1 94.69 201 LEU A O 1
ATOM 1620 N N . GLN A 1 202 ? 4.754 -27.062 1.584 1 92.25 202 GLN A N 1
ATOM 1621 C CA . GLN A 1 202 ? 4.426 -28.359 2.16 1 92.25 202 GLN A CA 1
ATOM 1622 C C . GLN A 1 202 ? 4.098 -28.234 3.645 1 92.25 202 GLN A C 1
ATOM 1624 O O . GLN A 1 202 ? 3.391 -29.078 4.199 1 92.25 202 GLN A O 1
ATOM 1629 N N . ARG A 1 203 ? 4.605 -27.203 4.266 1 91.31 203 ARG A N 1
ATOM 1630 C CA . ARG A 1 203 ? 4.496 -27.141 5.719 1 91.31 203 ARG A CA 1
ATOM 1631 C C . ARG A 1 203 ? 3.666 -25.938 6.152 1 91.31 203 ARG A C 1
ATOM 1633 O O . ARG A 1 203 ? 3.434 -25.734 7.348 1 91.31 203 ARG A O 1
ATOM 1640 N N . ARG A 1 204 ? 3.264 -25.156 5.234 1 90.56 204 ARG A N 1
ATOM 1641 C CA . ARG A 1 204 ? 2.574 -23.906 5.562 1 90.56 204 ARG A CA 1
ATOM 1642 C C . ARG A 1 204 ? 1.171 -24.188 6.09 1 90.56 204 ARG A C 1
ATOM 1644 O O . ARG A 1 204 ? 0.648 -25.281 5.93 1 90.56 204 ARG A O 1
ATOM 1651 N N . PRO A 1 205 ? 0.721 -23.203 6.82 1 82.69 205 PRO A N 1
ATOM 1652 C CA . PRO A 1 205 ? -0.687 -23.359 7.191 1 82.69 205 PRO A CA 1
ATOM 1653 C C . PRO A 1 205 ? -1.617 -23.391 5.98 1 82.69 205 PRO A C 1
ATOM 1655 O O . PRO A 1 205 ? -1.373 -22.688 4.996 1 82.69 205 PRO A O 1
ATOM 1658 N N . LYS A 1 206 ? -2.49 -24.281 6.016 1 69.5 206 LYS A N 1
ATOM 1659 C CA . LYS A 1 206 ? -3.443 -24.375 4.914 1 69.5 206 LYS A CA 1
ATOM 1660 C C . LYS A 1 206 ? -4.609 -23.406 5.113 1 69.5 206 LYS A C 1
ATOM 1662 O O . LYS A 1 206 ? -4.938 -23.062 6.242 1 69.5 206 LYS A O 1
ATOM 1667 N N . GLU A 1 207 ? -5.102 -22.812 3.992 1 69.25 207 GLU A N 1
ATOM 1668 C CA . GLU A 1 207 ? -6.27 -21.953 4.078 1 69.25 207 GLU A CA 1
ATOM 1669 C C . GLU A 1 207 ? -7.492 -22.719 4.578 1 69.25 207 GLU A C 1
ATOM 1671 O O . GLU A 1 207 ? -7.605 -23.922 4.363 1 69.25 207 GLU A O 1
ATOM 1676 N N . MET B 1 1 ? 17.438 17.438 -16.031 1 87.62 1 MET B N 1
ATOM 1677 C CA . MET B 1 1 ? 16.484 17.062 -14.992 1 87.62 1 MET B CA 1
ATOM 1678 C C . MET B 1 1 ? 15.25 16.422 -15.617 1 87.62 1 MET B C 1
ATOM 1680 O O . MET B 1 1 ? 14.789 16.844 -16.672 1 87.62 1 MET B O 1
ATOM 1684 N N . PRO B 1 2 ? 14.695 15.414 -14.945 1 95.75 2 PRO B N 1
ATOM 1685 C CA . PRO B 1 2 ? 13.531 14.773 -15.555 1 95.75 2 PRO B CA 1
ATOM 1686 C C . PRO B 1 2 ? 12.32 15.703 -15.633 1 95.75 2 PRO B C 1
ATOM 1688 O O . PRO B 1 2 ? 12.195 16.625 -14.82 1 95.75 2 PRO B O 1
ATOM 1691 N N . LYS B 1 3 ? 11.539 15.516 -16.656 1 98.12 3 LYS B N 1
ATOM 1692 C CA . LYS B 1 3 ? 10.242 16.188 -16.75 1 98.12 3 LYS B CA 1
ATOM 1693 C C . LYS B 1 3 ? 9.148 15.359 -16.062 1 98.12 3 LYS B C 1
ATOM 1695 O O . LYS B 1 3 ? 9 14.172 -16.328 1 98.12 3 LYS B O 1
ATOM 1700 N N . TYR B 1 4 ? 8.453 16.094 -15.188 1 98.81 4 TYR B N 1
ATOM 1701 C CA . TYR B 1 4 ? 7.387 15.422 -14.453 1 98.81 4 TYR B CA 1
ATOM 1702 C C . TYR B 1 4 ? 6.02 15.914 -14.914 1 98.81 4 TYR B C 1
ATOM 1704 O O . TYR B 1 4 ? 5.832 17.109 -15.164 1 98.81 4 TYR B O 1
ATOM 1712 N N . LYS B 1 5 ? 5.105 15 -15.094 1 98.75 5 LYS B N 1
ATOM 1713 C CA . LYS B 1 5 ? 3.707 15.281 -15.398 1 98.75 5 LYS B CA 1
ATOM 1714 C C . LYS B 1 5 ? 2.775 14.422 -14.555 1 98.75 5 LYS B C 1
ATOM 1716 O O . LYS B 1 5 ? 2.91 13.203 -14.523 1 98.75 5 LYS B O 1
ATOM 1721 N N . VAL B 1 6 ? 1.916 15.055 -13.742 1 98.69 6 VAL B N 1
ATOM 1722 C CA . VAL B 1 6 ? 0.897 14.367 -12.961 1 98.69 6 VAL B CA 1
ATOM 1723 C C . VAL B 1 6 ? -0.468 14.539 -13.617 1 98.69 6 VAL B C 1
ATOM 1725 O O . VAL B 1 6 ? -0.899 15.664 -13.891 1 98.69 6 VAL B O 1
ATOM 1728 N N . THR B 1 7 ? -1.112 13.445 -13.938 1 98.62 7 THR B N 1
ATOM 1729 C CA . THR B 1 7 ? -2.432 13.484 -14.555 1 98.62 7 THR B CA 1
ATOM 1730 C C . THR B 1 7 ? -3.486 12.906 -13.617 1 98.62 7 THR B C 1
ATOM 1732 O O . THR B 1 7 ? -3.35 11.773 -13.141 1 98.62 7 THR B O 1
ATOM 1735 N N . TYR B 1 8 ? -4.457 13.68 -13.352 1 97.88 8 TYR B N 1
ATOM 1736 C CA . TYR B 1 8 ? -5.59 13.305 -12.516 1 97.88 8 TYR B CA 1
ATOM 1737 C C . TYR B 1 8 ? -6.809 14.172 -12.828 1 97.88 8 TYR B C 1
ATOM 1739 O O . TYR B 1 8 ? -6.844 14.852 -13.852 1 97.88 8 TYR B O 1
ATOM 1747 N N . PHE B 1 9 ? -7.902 14.023 -12.047 1 96.69 9 PHE B N 1
ATOM 1748 C CA . PHE B 1 9 ? -9.094 14.852 -12.195 1 96.69 9 PHE B CA 1
ATOM 1749 C C . PHE B 1 9 ? -8.898 16.203 -11.531 1 96.69 9 PHE B C 1
ATOM 1751 O O . PHE B 1 9 ? -7.867 16.453 -10.898 1 96.69 9 PHE B O 1
ATOM 1758 N N . GLU B 1 10 ? -9.875 17.047 -11.758 1 94.5 10 GLU B N 1
ATOM 1759 C CA . GLU B 1 10 ? -9.828 18.344 -11.094 1 94.5 10 GLU B CA 1
ATOM 1760 C C . GLU B 1 10 ? -10.18 18.219 -9.617 1 94.5 10 GLU B C 1
ATOM 1762 O O . GLU B 1 10 ? -11.195 18.75 -9.164 1 94.5 10 GLU B O 1
ATOM 1767 N N . SER B 1 11 ? -9.336 17.578 -8.875 1 93.38 11 SER B N 1
ATOM 1768 C CA . SER B 1 11 ? -9.453 17.359 -7.438 1 93.38 11 SER B CA 1
ATOM 1769 C C . SER B 1 11 ? -8.117 16.953 -6.828 1 93.38 11 SER B C 1
ATOM 1771 O O . SER B 1 11 ? -7.195 16.562 -7.543 1 93.38 11 SER B O 1
ATOM 1773 N N . ALA B 1 12 ? -7.914 17.156 -5.574 1 93 12 ALA B N 1
ATOM 1774 C CA . ALA B 1 12 ? -6.715 16.688 -4.895 1 93 12 ALA B CA 1
ATOM 1775 C C . ALA B 1 12 ? -6.605 15.164 -4.984 1 93 12 ALA B C 1
ATOM 1777 O O . ALA B 1 12 ? -5.734 14.633 -5.684 1 93 12 ALA B O 1
ATOM 1778 N N . GLY B 1 13 ? -7.648 14.461 -4.359 1 91.38 13 GLY B N 1
ATOM 1779 C CA . GLY B 1 13 ? -7.816 13.023 -4.461 1 91.38 13 GLY B CA 1
ATOM 1780 C C . GLY B 1 13 ? -6.516 12.258 -4.297 1 91.38 13 GLY B C 1
ATOM 1781 O O . GLY B 1 13 ? -5.641 12.672 -3.533 1 91.38 13 GLY B O 1
ATOM 1782 N N . ARG B 1 14 ? -6.375 11.195 -5.016 1 94.69 14 ARG B N 1
ATOM 1783 C CA . ARG B 1 14 ? -5.27 10.25 -4.883 1 94.69 14 ARG B CA 1
ATOM 1784 C C . ARG B 1 14 ? -3.988 10.828 -5.477 1 94.69 14 ARG B C 1
ATOM 1786 O O . ARG B 1 14 ? -2.898 10.305 -5.238 1 94.69 14 ARG B O 1
ATOM 1793 N N . ALA B 1 15 ? -4.07 11.891 -6.199 1 97.38 15 ALA B N 1
ATOM 1794 C CA . ALA B 1 15 ? -2.891 12.477 -6.824 1 97.38 15 ALA B CA 1
ATOM 1795 C C . ALA B 1 15 ? -2.197 13.453 -5.879 1 97.38 15 ALA B C 1
ATOM 1797 O O . ALA B 1 15 ? -1.056 13.852 -6.113 1 97.38 15 ALA B O 1
ATOM 1798 N N . GLU B 1 16 ? -2.904 13.828 -4.828 1 97.38 16 GLU B N 1
ATOM 1799 C CA . GLU B 1 16 ? -2.445 14.938 -3.998 1 97.38 16 GLU B CA 1
ATOM 1800 C C . GLU B 1 16 ? -1.112 14.609 -3.33 1 97.38 16 GLU B C 1
ATOM 1802 O O . GLU B 1 16 ? -0.232 15.469 -3.236 1 97.38 16 GLU B O 1
ATOM 1807 N N . LEU B 1 17 ? -0.979 13.43 -2.832 1 98.38 17 LEU B N 1
ATOM 1808 C CA . LEU B 1 17 ? 0.254 13.07 -2.141 1 98.38 17 LEU B CA 1
ATOM 1809 C C . LEU B 1 17 ? 1.458 13.211 -3.066 1 98.38 17 LEU B C 1
ATOM 1811 O O . LEU B 1 17 ? 2.506 13.711 -2.656 1 98.38 17 LEU B O 1
ATOM 1815 N N . THR B 1 18 ? 1.331 12.758 -4.309 1 98.88 18 THR B N 1
ATOM 1816 C CA . THR B 1 18 ? 2.406 12.883 -5.285 1 98.88 18 THR B CA 1
ATOM 1817 C C . THR B 1 18 ? 2.699 14.344 -5.59 1 98.88 18 THR B C 1
ATOM 1819 O O . THR B 1 18 ? 3.861 14.75 -5.684 1 98.88 18 THR B O 1
ATOM 1822 N N . ARG B 1 19 ? 1.676 15.156 -5.688 1 98.62 19 ARG B N 1
ATOM 1823 C CA . ARG B 1 19 ? 1.844 16.594 -5.918 1 98.62 19 ARG B CA 1
ATOM 1824 C C . ARG B 1 19 ? 2.598 17.25 -4.766 1 98.62 19 ARG B C 1
ATOM 1826 O O . ARG B 1 19 ? 3.541 18.016 -4.988 1 98.62 19 ARG B O 1
ATOM 1833 N N . LEU B 1 20 ? 2.203 16.922 -3.578 1 98.81 20 LEU B N 1
ATOM 1834 C CA . LEU B 1 20 ? 2.863 17.453 -2.395 1 98.81 20 LEU B CA 1
ATOM 1835 C C . LEU B 1 20 ? 4.336 17.047 -2.361 1 98.81 20 LEU B C 1
ATOM 1837 O O . LEU B 1 20 ? 5.199 17.875 -2.035 1 98.81 20 LEU B O 1
ATOM 1841 N N . ALA B 1 21 ? 4.633 15.797 -2.67 1 98.88 21 ALA B N 1
ATOM 1842 C CA . ALA B 1 21 ? 6.008 15.305 -2.664 1 98.88 21 ALA B CA 1
ATOM 1843 C C . ALA B 1 21 ? 6.863 16.047 -3.682 1 98.88 21 ALA B C 1
ATOM 1845 O O . ALA B 1 21 ? 8.008 16.422 -3.393 1 98.88 21 ALA B O 1
ATOM 1846 N N . LEU B 1 22 ? 6.293 16.281 -4.871 1 98.81 22 LEU B N 1
ATOM 1847 C CA . LEU B 1 22 ? 7.023 17.016 -5.902 1 98.81 22 LEU B CA 1
ATOM 1848 C C . LEU B 1 22 ? 7.281 18.453 -5.469 1 98.81 22 LEU B C 1
ATOM 1850 O O . LEU B 1 22 ? 8.336 19.016 -5.773 1 98.81 22 LEU B O 1
ATOM 1854 N N . CYS B 1 23 ? 6.352 19.031 -4.758 1 98.75 23 CYS B N 1
ATOM 1855 C CA . CYS B 1 23 ? 6.523 20.391 -4.242 1 98.75 23 CYS B CA 1
ATOM 1856 C C . CYS B 1 23 ? 7.664 20.453 -3.234 1 98.75 23 CYS B C 1
ATOM 1858 O O . CYS B 1 23 ? 8.562 21.281 -3.357 1 98.75 23 CYS B O 1
ATOM 1860 N N . VAL B 1 24 ? 7.648 19.578 -2.289 1 98.75 24 VAL B N 1
ATOM 1861 C CA . VAL B 1 24 ? 8.688 19.562 -1.262 1 98.75 24 VAL B CA 1
ATOM 1862 C C . VAL B 1 24 ? 10.047 19.281 -1.901 1 98.75 24 VAL B C 1
ATOM 1864 O O . VAL B 1 24 ? 11.062 19.812 -1.47 1 98.75 24 VAL B O 1
ATOM 1867 N N . ALA B 1 25 ? 10.055 18.453 -2.939 1 98.62 25 ALA B N 1
ATOM 1868 C CA . ALA B 1 25 ? 11.266 18.109 -3.672 1 98.62 25 ALA B CA 1
ATOM 1869 C C . ALA B 1 25 ? 11.711 19.266 -4.562 1 98.62 25 ALA B C 1
ATOM 1871 O O . ALA B 1 25 ? 12.773 19.188 -5.195 1 98.62 25 ALA B O 1
ATOM 1872 N N . LYS B 1 26 ? 10.891 20.25 -4.672 1 98.25 26 LYS B N 1
ATOM 1873 C CA . LYS B 1 26 ? 11.156 21.422 -5.5 1 98.25 26 LYS B CA 1
ATOM 1874 C C . LYS B 1 26 ? 11.336 21.031 -6.965 1 98.25 26 LYS B C 1
ATOM 1876 O O . LYS B 1 26 ? 12.219 21.547 -7.645 1 98.25 26 LYS B O 1
ATOM 1881 N N . GLN B 1 27 ? 10.523 20.094 -7.363 1 98.44 27 GLN B N 1
ATOM 1882 C CA . GLN B 1 27 ? 10.516 19.672 -8.766 1 98.44 27 GLN B CA 1
ATOM 1883 C C . GLN B 1 27 ? 9.297 20.25 -9.492 1 98.44 27 GLN B C 1
ATOM 1885 O O . GLN B 1 27 ? 8.156 19.969 -9.117 1 98.44 27 GLN B O 1
ATOM 1890 N N . PRO B 1 28 ? 9.594 21.078 -10.484 1 97.81 28 PRO B N 1
ATOM 1891 C CA . PRO B 1 28 ? 8.445 21.5 -11.297 1 97.81 28 PRO B CA 1
ATOM 1892 C C . PRO B 1 28 ? 7.746 20.328 -11.977 1 97.81 28 PRO B C 1
ATOM 1894 O O . PRO B 1 28 ? 8.391 19.328 -12.312 1 97.81 28 PRO B O 1
ATOM 1897 N N . PHE B 1 29 ? 6.43 20.484 -12.125 1 98.38 29 PHE B N 1
ATOM 1898 C CA . PHE B 1 29 ? 5.684 19.438 -12.82 1 98.38 29 PHE B CA 1
ATOM 1899 C C . PHE B 1 29 ? 4.465 20.031 -13.523 1 98.38 29 PHE B C 1
ATOM 1901 O O . PHE B 1 29 ? 3.922 21.047 -13.102 1 98.38 29 PHE B O 1
ATOM 1908 N N . GLU B 1 30 ? 4.145 19.391 -14.617 1 98.38 30 GLU B N 1
ATOM 1909 C CA . GLU B 1 30 ? 2.877 19.688 -15.273 1 98.38 30 GLU B CA 1
ATOM 1910 C C . GLU B 1 30 ? 1.713 19 -14.562 1 98.38 30 GLU B C 1
ATOM 1912 O O . GLU B 1 30 ? 1.721 17.781 -14.375 1 98.38 30 GLU B O 1
ATOM 1917 N N . ASP B 1 31 ? 0.777 19.734 -14.109 1 98 31 ASP B N 1
ATOM 1918 C CA . ASP B 1 31 ? -0.411 19.234 -13.43 1 98 31 ASP B CA 1
ATOM 1919 C C . ASP B 1 31 ? -1.603 19.172 -14.383 1 98 31 ASP B C 1
ATOM 1921 O O . ASP B 1 31 ? -2.336 20.141 -14.539 1 98 31 ASP B O 1
ATOM 1925 N N . VAL B 1 32 ? -1.861 18.016 -14.953 1 98 32 VAL B N 1
ATOM 1926 C CA . VAL B 1 32 ? -2.932 17.844 -15.93 1 98 32 VAL B CA 1
ATOM 1927 C C . VAL B 1 32 ? -4.211 17.406 -15.211 1 98 32 VAL B C 1
ATOM 1929 O O . VAL B 1 32 ? -4.242 16.375 -14.547 1 98 32 VAL B O 1
ATOM 1932 N N . ARG B 1 33 ? -5.207 18.141 -15.336 1 97.44 33 ARG B N 1
ATOM 1933 C CA . ARG B 1 33 ? -6.5 17.891 -14.703 1 97.44 33 ARG B CA 1
ATOM 1934 C C . ARG B 1 33 ? -7.574 17.594 -15.75 1 97.44 33 ARG B C 1
ATOM 1936 O O . ARG B 1 33 ? -8.023 18.5 -16.453 1 97.44 33 ARG B O 1
ATOM 1943 N N . LEU B 1 34 ? -8 16.375 -15.75 1 97.19 34 LEU B N 1
ATOM 1944 C CA . LEU B 1 34 ? -8.898 15.906 -16.797 1 97.19 34 LEU B CA 1
ATOM 1945 C C . LEU B 1 34 ? -10.359 16.078 -16.375 1 97.19 34 LEU B C 1
ATOM 1947 O O . LEU B 1 34 ? -10.711 15.836 -15.219 1 97.19 34 LEU B O 1
ATOM 1951 N N . LYS B 1 35 ? -11.164 16.484 -17.359 1 95.88 35 LYS B N 1
ATOM 1952 C CA . LYS B 1 35 ? -12.617 16.391 -17.234 1 95.88 35 LYS B CA 1
ATOM 1953 C C . LYS B 1 35 ? -13.102 14.969 -17.484 1 95.88 35 LYS B C 1
ATOM 1955 O O . LYS B 1 35 ? -12.422 14.18 -18.141 1 95.88 35 LYS B O 1
ATOM 1960 N N . PRO B 1 36 ? -14.18 14.617 -16.922 1 94.06 36 PRO B N 1
ATOM 1961 C CA . PRO B 1 36 ? -14.711 13.258 -17.078 1 94.06 36 PRO B CA 1
ATOM 1962 C C . PRO B 1 36 ? -14.766 12.82 -18.547 1 94.06 36 PRO B C 1
ATOM 1964 O O . PRO B 1 36 ? -14.445 11.672 -18.859 1 94.06 36 PRO B O 1
ATOM 1967 N N . GLU B 1 37 ? -15.117 13.688 -19.422 1 95.44 37 GLU B N 1
ATOM 1968 C CA . GLU B 1 37 ? -15.234 13.359 -20.844 1 95.44 37 GLU B CA 1
ATOM 1969 C C . GLU B 1 37 ? -13.867 13.062 -21.453 1 95.44 37 GLU B C 1
ATOM 1971 O O . GLU B 1 37 ? -13.742 12.188 -22.312 1 95.44 37 GLU B O 1
ATOM 1976 N N . GLU B 1 38 ? -12.898 13.773 -21.062 1 96.56 38 GLU B N 1
ATOM 1977 C CA . GLU B 1 38 ? -11.531 13.539 -21.531 1 96.56 38 GLU B CA 1
ATOM 1978 C C . GLU B 1 38 ? -11 12.203 -21.016 1 96.56 38 GLU B C 1
ATOM 1980 O O . GLU B 1 38 ? -10.305 11.492 -21.734 1 96.56 38 GLU B O 1
ATOM 1985 N N . TRP B 1 39 ? -11.359 11.867 -19.797 1 96.75 39 TRP B N 1
ATOM 1986 C CA . TRP B 1 39 ? -10.914 10.625 -19.188 1 96.75 39 TRP B CA 1
ATOM 1987 C C . TRP B 1 39 ? -11.5 9.422 -19.922 1 96.75 39 TRP B C 1
ATOM 1989 O O . TRP B 1 39 ? -10.797 8.445 -20.188 1 96.75 39 TRP B O 1
ATOM 1999 N N . ALA B 1 40 ? -12.742 9.484 -20.25 1 95.5 40 ALA B N 1
ATOM 2000 C CA . ALA B 1 40 ? -13.406 8.383 -20.938 1 95.5 40 ALA B CA 1
ATOM 2001 C C . ALA B 1 40 ? -12.672 8.039 -22.234 1 95.5 40 ALA B C 1
ATOM 2003 O O . ALA B 1 40 ? -12.609 6.867 -22.625 1 95.5 40 ALA B O 1
ATOM 2004 N N . LEU B 1 41 ? -12.016 9.039 -22.859 1 95.19 41 LEU B N 1
ATOM 2005 C CA . LEU B 1 41 ? -11.32 8.852 -24.125 1 95.19 41 LEU B CA 1
ATOM 2006 C C . LEU B 1 41 ? -9.914 8.297 -23.906 1 95.19 41 LEU B C 1
ATOM 2008 O O . LEU B 1 41 ? -9.344 7.672 -24.797 1 95.19 41 LEU B O 1
ATOM 2012 N N . GLN B 1 42 ? -9.422 8.516 -22.734 1 95.88 42 GLN B N 1
ATOM 2013 C CA . GLN B 1 42 ? -8.023 8.203 -22.484 1 95.88 42 GLN B CA 1
ATOM 2014 C C . GLN B 1 42 ? -7.883 6.93 -21.656 1 95.88 42 GLN B C 1
ATOM 2016 O O . GLN B 1 42 ? -6.797 6.348 -21.578 1 95.88 42 GLN B O 1
ATOM 2021 N N . LYS B 1 43 ? -8.953 6.473 -21.062 1 95.56 43 LYS B N 1
ATOM 2022 C CA . LYS B 1 43 ? -8.945 5.398 -20.078 1 95.56 43 LYS B CA 1
ATOM 2023 C C . LYS B 1 43 ? -8.281 4.141 -20.641 1 95.56 43 LYS B C 1
ATOM 2025 O O . LYS B 1 43 ? -7.398 3.562 -20 1 95.56 43 LYS B O 1
ATOM 2030 N N . GLU B 1 44 ? -8.578 3.766 -21.828 1 92.69 44 GLU B N 1
ATOM 2031 C CA . GLU B 1 44 ? -8.109 2.518 -22.422 1 92.69 44 GLU B CA 1
ATOM 2032 C C . GLU B 1 44 ? -6.605 2.564 -22.688 1 92.69 44 GLU B C 1
ATOM 2034 O O . GLU B 1 44 ? -5.941 1.525 -22.719 1 92.69 44 GLU B O 1
ATOM 2039 N N . SER B 1 45 ? -6.039 3.756 -22.797 1 93.06 45 SER B N 1
ATOM 2040 C CA . SER B 1 45 ? -4.625 3.891 -23.125 1 93.06 45 SER B CA 1
ATOM 2041 C C . SER B 1 45 ? -3.793 4.148 -21.875 1 93.06 45 SER B C 1
ATOM 2043 O O . SER B 1 45 ? -2.561 4.176 -21.938 1 93.06 45 SER B O 1
ATOM 2045 N N . THR B 1 46 ? -4.473 4.309 -20.797 1 95.62 46 THR B N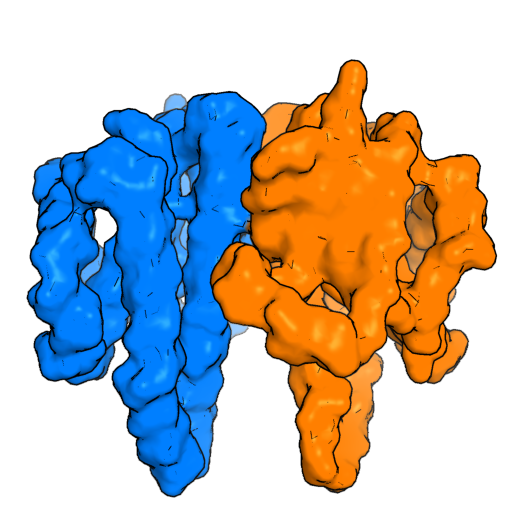 1
ATOM 2046 C CA . THR B 1 46 ? -3.781 4.566 -19.531 1 95.62 46 THR B CA 1
ATOM 2047 C C . THR B 1 46 ? -3.42 3.258 -18.844 1 95.62 46 THR B C 1
ATOM 2049 O O . THR B 1 46 ? -4.207 2.309 -18.844 1 95.62 46 THR B O 1
ATOM 2052 N N . PRO B 1 47 ? -2.25 3.273 -18.281 1 95.62 47 PRO B N 1
ATOM 2053 C CA . PRO B 1 47 ? -1.875 2.039 -17.594 1 95.62 47 PRO B CA 1
ATOM 2054 C C . PRO B 1 47 ? -2.947 1.559 -16.625 1 95.62 47 PRO B C 1
ATOM 2056 O O . PRO B 1 47 ? -3.326 2.293 -15.703 1 95.62 47 PRO B O 1
ATOM 2059 N N . GLN B 1 48 ? -3.4 0.344 -16.906 1 95.94 48 GLN B N 1
ATOM 2060 C CA . GLN B 1 48 ? -4.383 -0.345 -16.062 1 95.94 48 GLN B CA 1
ATOM 2061 C C . GLN B 1 48 ? -5.711 0.405 -16.047 1 95.94 48 GLN B C 1
ATOM 2063 O O . GLN B 1 48 ? -6.566 0.14 -15.203 1 95.94 48 GLN B O 1
ATOM 2068 N N . GLY B 1 49 ? -5.848 1.432 -16.906 1 95.69 49 GLY B N 1
ATOM 2069 C CA . GLY B 1 49 ? -7.094 2.168 -17.031 1 95.69 49 GLY B CA 1
ATOM 2070 C C . GLY B 1 49 ? -7.438 2.988 -15.812 1 95.69 49 GLY B C 1
ATOM 2071 O O . GLY B 1 49 ? -8.609 3.115 -15.453 1 95.69 49 GLY B O 1
ATOM 2072 N N . MET B 1 50 ? -6.402 3.477 -15.148 1 95.88 50 MET B N 1
ATOM 2073 C CA . MET B 1 50 ? -6.676 4.176 -13.891 1 95.88 50 MET B CA 1
ATOM 2074 C C . MET B 1 50 ? -5.891 5.48 -13.82 1 95.88 50 MET B C 1
ATOM 2076 O O . MET B 1 50 ? -4.887 5.648 -14.516 1 95.88 50 MET B O 1
ATOM 2080 N N . LEU B 1 51 ? -6.355 6.371 -13.039 1 97.44 51 LEU B N 1
ATOM 2081 C CA . LEU B 1 51 ? -5.68 7.59 -12.594 1 97.44 51 LEU B CA 1
ATOM 2082 C C . LEU B 1 51 ? -5.523 7.602 -11.078 1 97.44 51 LEU B C 1
ATOM 2084 O O . LEU B 1 51 ? -6.297 6.957 -10.367 1 97.44 51 LEU B O 1
ATOM 2088 N N . PRO B 1 52 ? -4.527 8.281 -10.602 1 98.25 52 PRO B N 1
ATOM 2089 C CA . PRO B 1 52 ? -3.541 9.156 -11.242 1 98.25 52 PRO B CA 1
ATOM 2090 C C . PRO B 1 52 ? -2.408 8.383 -11.906 1 98.25 52 PRO B C 1
ATOM 2092 O O . PRO B 1 52 ? -2.215 7.195 -11.625 1 98.25 52 PRO B O 1
ATOM 2095 N N . ILE B 1 53 ? -1.719 9.07 -12.82 1 98.75 53 ILE B N 1
ATOM 2096 C CA . ILE B 1 53 ? -0.448 8.586 -13.344 1 98.75 53 ILE B CA 1
ATOM 2097 C C . ILE B 1 53 ? 0.613 9.672 -13.219 1 98.75 53 ILE B C 1
ATOM 2099 O O . ILE B 1 53 ? 0.29 10.867 -13.203 1 98.75 53 ILE B O 1
ATOM 2103 N N . LEU B 1 54 ? 1.819 9.258 -13.047 1 98.88 54 LEU B N 1
ATOM 2104 C CA . LEU B 1 54 ? 3.012 10.102 -13.047 1 98.88 54 LEU B CA 1
ATOM 2105 C C . LEU B 1 54 ? 3.904 9.773 -14.234 1 98.88 54 LEU B C 1
ATOM 2107 O O . LEU B 1 54 ? 4.367 8.641 -14.383 1 98.88 54 LEU B O 1
ATOM 2111 N N . GLU B 1 55 ? 4.039 10.703 -15.102 1 98.75 55 GLU B N 1
ATOM 2112 C CA . GLU B 1 55 ? 5.004 10.562 -16.188 1 98.75 55 GLU B CA 1
ATOM 2113 C C . GLU B 1 55 ? 6.355 11.164 -15.805 1 98.75 55 GLU B C 1
ATOM 2115 O O . GLU B 1 55 ? 6.43 12.32 -15.383 1 98.75 55 GLU B O 1
ATOM 2120 N 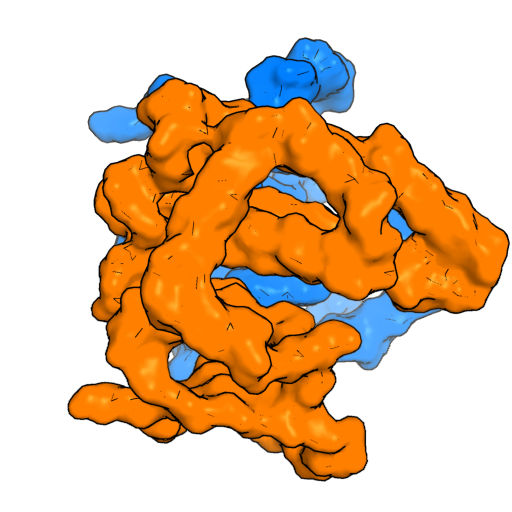N . VAL B 1 56 ? 7.355 10.398 -15.797 1 98.5 56 VAL B N 1
ATOM 2121 C CA . VAL B 1 56 ? 8.75 10.82 -15.664 1 98.5 56 VAL B CA 1
ATOM 2122 C C . VAL B 1 56 ? 9.453 10.711 -17.016 1 98.5 56 VAL B C 1
ATOM 2124 O O . VAL B 1 56 ? 9.875 9.625 -17.422 1 98.5 56 VAL B O 1
ATOM 2127 N N . ASP B 1 57 ? 9.656 11.836 -17.641 1 97.62 57 ASP B N 1
ATOM 2128 C CA . ASP B 1 57 ? 10.023 11.828 -19.062 1 97.62 57 ASP B CA 1
ATOM 2129 C C . ASP B 1 57 ? 9.078 10.945 -19.859 1 97.62 57 ASP B C 1
ATOM 2131 O O . ASP B 1 57 ? 7.871 11.188 -19.891 1 97.62 57 ASP B O 1
ATOM 2135 N N . GLU B 1 58 ? 9.539 9.875 -20.391 1 95.12 58 GLU B N 1
ATOM 2136 C CA . GLU B 1 58 ? 8.695 9.031 -21.234 1 95.12 58 GLU B CA 1
ATOM 2137 C C . GLU B 1 58 ? 8.172 7.824 -20.469 1 95.12 58 GLU B C 1
ATOM 2139 O O . GLU B 1 58 ? 7.371 7.047 -20.984 1 95.12 58 GLU B O 1
ATOM 2144 N N . HIS B 1 59 ? 8.547 7.715 -19.281 1 96.12 59 HIS B N 1
ATOM 2145 C CA . HIS B 1 59 ? 8.125 6.574 -18.469 1 96.12 59 HIS B CA 1
ATOM 2146 C C . HIS B 1 59 ? 6.883 6.902 -17.656 1 96.12 59 HIS B C 1
ATOM 2148 O O . HIS B 1 59 ? 6.824 7.945 -16.984 1 96.12 59 HIS B O 1
ATOM 2154 N N . ILE B 1 60 ? 5.859 6.023 -17.703 1 98.12 60 ILE B N 1
ATOM 2155 C CA . ILE B 1 60 ? 4.605 6.266 -17 1 98.12 60 ILE B CA 1
ATOM 2156 C C . ILE B 1 60 ? 4.504 5.336 -15.789 1 98.12 60 ILE B C 1
ATOM 2158 O O . ILE B 1 60 ? 4.719 4.129 -15.906 1 98.12 60 ILE B O 1
ATOM 2162 N N . ILE B 1 61 ? 4.25 5.891 -14.656 1 98.62 61 ILE B N 1
ATOM 2163 C CA . ILE B 1 61 ? 4.051 5.16 -13.406 1 98.62 61 ILE B CA 1
ATOM 2164 C C . ILE B 1 61 ? 2.596 5.293 -12.961 1 98.62 61 ILE B C 1
ATOM 2166 O O . ILE B 1 61 ? 2.059 6.402 -12.906 1 98.62 61 ILE B O 1
ATOM 2170 N N . CYS B 1 62 ? 1.959 4.156 -12.734 1 98.5 62 CYS B N 1
ATOM 2171 C CA . CYS B 1 62 ? 0.625 4.164 -12.148 1 98.5 62 CYS B CA 1
ATOM 2172 C C . CYS B 1 62 ? 0.669 3.713 -10.688 1 98.5 62 CYS B C 1
ATOM 2174 O O . CYS B 1 62 ? 1.739 3.404 -10.164 1 98.5 62 CYS B O 1
ATOM 2176 N N . GLN B 1 63 ? -0.494 3.738 -10.031 1 98.31 63 GLN B N 1
ATOM 2177 C CA . GLN B 1 63 ? -0.62 3.424 -8.609 1 98.31 63 GLN B CA 1
ATOM 2178 C C . GLN B 1 63 ? -0.005 4.52 -7.746 1 98.31 63 GLN B C 1
ATOM 2180 O O . GLN B 1 63 ? 1.218 4.664 -7.695 1 98.31 63 GLN B O 1
ATOM 2185 N N . SER B 1 64 ? -0.823 5.191 -7.008 1 98.25 64 SER B N 1
ATOM 2186 C CA . SER B 1 64 ? -0.435 6.406 -6.305 1 98.25 64 SER B CA 1
ATOM 2187 C C . SER B 1 64 ? 0.668 6.133 -5.289 1 98.25 64 SER B C 1
ATOM 2189 O O . SER B 1 64 ? 1.572 6.949 -5.105 1 98.25 64 SER B O 1
ATOM 2191 N N . GLY B 1 65 ? 0.584 4.949 -4.609 1 98.44 65 GLY B N 1
ATOM 2192 C CA . GLY B 1 65 ? 1.632 4.609 -3.658 1 98.44 65 GLY B CA 1
ATOM 2193 C C . GLY B 1 65 ? 2.984 4.398 -4.312 1 98.44 65 GLY B C 1
ATOM 2194 O O . GLY B 1 65 ? 4.02 4.746 -3.736 1 98.44 65 GLY B O 1
ATOM 2195 N N . ALA B 1 66 ? 2.988 3.799 -5.52 1 98.81 66 ALA B N 1
ATOM 2196 C CA . ALA B 1 66 ? 4.227 3.598 -6.27 1 98.81 66 ALA B CA 1
ATOM 2197 C C . ALA B 1 66 ? 4.789 4.926 -6.766 1 98.81 66 ALA B C 1
ATOM 2199 O O . ALA B 1 66 ? 6.004 5.148 -6.719 1 98.81 66 ALA B O 1
ATOM 2200 N N . MET B 1 67 ? 3.926 5.832 -7.207 1 98.88 67 MET B N 1
ATOM 2201 C CA . MET B 1 67 ? 4.316 7.145 -7.707 1 98.88 67 MET B CA 1
ATOM 2202 C C . MET B 1 67 ? 5.074 7.93 -6.641 1 98.88 67 MET B C 1
ATOM 2204 O O . MET B 1 67 ? 6.172 8.43 -6.891 1 98.88 67 MET B O 1
ATOM 2208 N N . VAL B 1 68 ? 4.477 7.934 -5.484 1 98.88 68 VAL B N 1
ATOM 2209 C CA . VAL B 1 68 ? 5.047 8.805 -4.461 1 98.88 68 VAL B CA 1
ATOM 2210 C C . VAL B 1 68 ? 6.32 8.172 -3.902 1 98.88 68 VAL B C 1
ATOM 2212 O O . VAL B 1 68 ? 7.273 8.875 -3.557 1 98.88 68 VAL B O 1
ATOM 2215 N N . ARG B 1 69 ? 6.375 6.855 -3.838 1 98.81 69 ARG B N 1
ATOM 2216 C CA . ARG B 1 69 ? 7.598 6.195 -3.389 1 98.81 69 ARG B CA 1
ATOM 2217 C C . ARG B 1 69 ? 8.742 6.445 -4.363 1 98.81 69 ARG B C 1
ATOM 2219 O O . ARG B 1 69 ? 9.898 6.562 -3.953 1 98.81 69 ARG B O 1
ATOM 2226 N N . TYR B 1 70 ? 8.438 6.504 -5.641 1 98.88 70 TYR B N 1
ATOM 2227 C CA . TYR B 1 70 ? 9.445 6.859 -6.625 1 98.88 70 TYR B CA 1
ATOM 2228 C C . TYR B 1 70 ? 10.055 8.219 -6.312 1 98.88 70 TYR B C 1
ATOM 2230 O O . TYR B 1 70 ? 11.281 8.367 -6.266 1 98.88 70 TYR B O 1
ATOM 2238 N N . ILE B 1 71 ? 9.211 9.211 -6.078 1 98.94 71 ILE B N 1
ATOM 2239 C CA . ILE B 1 71 ? 9.664 10.57 -5.793 1 98.94 71 ILE B CA 1
ATOM 2240 C C . ILE B 1 71 ? 10.469 10.586 -4.5 1 98.94 71 ILE B C 1
ATOM 2242 O O . ILE B 1 71 ? 11.508 11.25 -4.414 1 98.94 71 ILE B O 1
ATOM 2246 N N . ALA B 1 72 ? 9.961 9.844 -3.537 1 98.88 72 ALA B N 1
ATOM 2247 C CA . ALA B 1 72 ? 10.609 9.82 -2.23 1 98.88 72 ALA B CA 1
ATOM 2248 C C . ALA B 1 72 ? 12.039 9.289 -2.34 1 98.88 72 ALA B C 1
ATOM 2250 O O . ALA B 1 72 ? 12.961 9.828 -1.724 1 98.88 72 ALA B O 1
ATOM 2251 N N . ARG B 1 73 ? 12.203 8.203 -3.115 1 98.62 73 ARG B N 1
ATOM 2252 C CA . ARG B 1 73 ? 13.531 7.621 -3.289 1 98.62 73 ARG B CA 1
ATOM 2253 C C . ARG B 1 73 ? 14.445 8.57 -4.059 1 98.62 73 ARG B C 1
ATOM 2255 O O . ARG B 1 73 ? 15.633 8.68 -3.746 1 98.62 73 ARG B O 1
ATOM 2262 N N . GLU B 1 74 ? 13.898 9.273 -4.996 1 98.38 74 GLU B N 1
ATOM 2263 C CA . GLU B 1 74 ? 14.695 10.133 -5.867 1 98.38 74 GLU B CA 1
ATOM 2264 C C . GLU B 1 74 ? 15.172 11.375 -5.121 1 98.38 74 GLU B C 1
ATOM 2266 O O . GLU B 1 74 ? 16.266 11.883 -5.383 1 98.38 74 GLU B O 1
ATOM 2271 N N . TYR B 1 75 ? 14.406 11.859 -4.184 1 98.44 75 TYR B N 1
ATOM 2272 C CA . TYR B 1 75 ? 14.672 13.211 -3.691 1 98.44 75 TYR B CA 1
ATOM 2273 C C . TYR B 1 75 ? 14.812 13.219 -2.174 1 98.44 75 TYR B C 1
ATOM 2275 O O . TYR B 1 75 ? 14.695 14.273 -1.54 1 98.44 75 TYR B O 1
ATOM 2283 N N . GLY B 1 76 ? 14.969 12.047 -1.629 1 98 76 GLY B N 1
ATOM 2284 C CA . GLY B 1 76 ? 15.289 11.969 -0.214 1 98 76 GLY B CA 1
ATOM 2285 C C . GLY B 1 76 ? 14.109 12.273 0.688 1 98 76 GLY B C 1
ATOM 2286 O O . GLY B 1 76 ? 14.25 12.992 1.683 1 98 76 GLY B O 1
ATOM 2287 N N . LEU B 1 77 ? 12.93 11.828 0.313 1 98.81 77 LEU B N 1
ATOM 2288 C CA . LEU B 1 77 ? 11.719 12.039 1.1 1 98.81 77 LEU B CA 1
ATOM 2289 C C . LEU B 1 77 ? 11.25 10.734 1.737 1 98.81 77 LEU B C 1
ATOM 2291 O O . LEU B 1 77 ? 10.117 10.641 2.213 1 98.81 77 LEU B O 1
ATOM 2295 N N . TYR B 1 78 ? 12.094 9.789 1.511 1 98.31 78 TYR B N 1
ATOM 2296 C CA . TYR B 1 78 ? 11.867 8.539 2.232 1 98.31 78 TYR B CA 1
ATOM 2297 C C . TYR B 1 78 ? 12.508 8.578 3.611 1 98.31 78 TYR B C 1
ATOM 2299 O O . TYR B 1 78 ? 12.719 9.656 4.176 1 98.31 78 TYR B O 1
ATOM 2307 N N . GLY B 1 79 ? 12.867 7.52 4.379 1 97.44 79 GLY B N 1
ATOM 2308 C CA . GLY B 1 79 ? 13.641 7.48 5.613 1 97.44 79 GLY B CA 1
ATOM 2309 C C . GLY B 1 79 ? 15.125 7.277 5.387 1 97.44 79 GLY B C 1
ATOM 2310 O O . GLY B 1 79 ? 15.57 7.141 4.242 1 97.44 79 GLY B O 1
ATOM 2311 N N . ASN B 1 80 ? 15.797 7.426 6.43 1 97.38 80 ASN B N 1
ATOM 2312 C CA . ASN B 1 80 ? 17.234 7.137 6.379 1 97.38 80 ASN B CA 1
ATOM 2313 C C . ASN B 1 80 ? 17.516 5.684 6.746 1 97.38 80 ASN B C 1
ATOM 2315 O O . ASN B 1 80 ? 17.484 5.32 7.922 1 97.38 80 ASN B O 1
ATOM 2319 N N . GLY B 1 81 ? 17.766 4.891 5.684 1 97.38 81 GLY B N 1
ATOM 2320 C CA . GLY B 1 81 ? 18.031 3.477 5.91 1 97.38 81 GLY B CA 1
ATOM 2321 C C . GLY B 1 81 ? 16.766 2.637 5.945 1 97.38 81 GLY B C 1
ATOM 2322 O O . GLY B 1 81 ? 15.648 3.168 5.871 1 97.38 81 GLY B O 1
ATOM 2323 N N . ASN B 1 82 ? 16.938 1.319 6.039 1 98 82 ASN B N 1
ATOM 2324 C CA . ASN B 1 82 ? 15.812 0.388 5.906 1 98 82 ASN B CA 1
ATOM 2325 C C . ASN B 1 82 ? 14.828 0.527 7.062 1 98 82 ASN B C 1
ATOM 2327 O O . ASN B 1 82 ? 13.617 0.411 6.867 1 98 82 ASN B O 1
ATOM 2331 N N . THR B 1 83 ? 15.352 0.796 8.25 1 97.75 83 THR B N 1
ATOM 2332 C CA . THR B 1 83 ? 14.477 0.911 9.414 1 97.75 83 THR B CA 1
ATOM 2333 C C . THR B 1 83 ? 13.516 2.088 9.258 1 97.75 83 THR B C 1
ATOM 2335 O O . THR B 1 83 ? 12.305 1.924 9.367 1 97.75 83 THR B O 1
ATOM 2338 N N . GLU B 1 84 ? 14.023 3.258 8.906 1 98.56 84 GLU B N 1
ATOM 2339 C CA . GLU B 1 84 ? 13.172 4.434 8.75 1 98.56 84 GLU B CA 1
ATOM 2340 C C . GLU B 1 84 ? 12.281 4.309 7.52 1 98.56 84 GLU B C 1
ATOM 2342 O O . GLU B 1 84 ? 11.125 4.738 7.539 1 98.56 84 GLU B O 1
ATOM 2347 N N . ASN B 1 85 ? 12.867 3.732 6.438 1 98.75 85 ASN B N 1
ATOM 2348 C CA . ASN B 1 85 ? 12.039 3.479 5.266 1 98.75 85 ASN B CA 1
ATOM 2349 C C . ASN B 1 85 ? 10.828 2.619 5.613 1 98.75 85 ASN B C 1
ATOM 2351 O O . ASN B 1 85 ? 9.727 2.861 5.113 1 98.75 85 ASN B O 1
ATOM 2355 N N . THR B 1 86 ? 11.031 1.657 6.465 1 98.81 86 THR B N 1
ATOM 2356 C CA . THR B 1 86 ? 9.961 0.75 6.867 1 98.81 86 THR B CA 1
ATOM 2357 C C . THR B 1 86 ? 8.922 1.477 7.723 1 98.81 86 THR B C 1
ATOM 2359 O O . THR B 1 86 ? 7.723 1.251 7.582 1 98.81 86 THR B O 1
ATOM 2362 N N . GLU B 1 87 ? 9.391 2.318 8.594 1 98.69 87 GLU B N 1
ATOM 2363 C CA . GLU B 1 87 ? 8.469 3.121 9.391 1 98.69 87 GLU B CA 1
ATOM 2364 C C . GLU B 1 87 ? 7.594 4.004 8.5 1 98.69 87 GLU B C 1
ATOM 2366 O O . GLU B 1 87 ? 6.398 4.156 8.75 1 98.69 87 GLU B O 1
ATOM 2371 N N . VAL B 1 88 ? 8.195 4.543 7.473 1 98.88 88 VAL B N 1
ATOM 2372 C CA . VAL B 1 88 ? 7.449 5.336 6.504 1 98.88 88 VAL B CA 1
ATOM 2373 C C . VAL B 1 88 ? 6.406 4.461 5.809 1 98.88 88 VAL B C 1
ATOM 2375 O O . VAL B 1 88 ? 5.242 4.848 5.691 1 98.88 88 VAL B O 1
ATOM 2378 N N . ASP B 1 89 ? 6.805 3.258 5.418 1 98.88 89 ASP B N 1
ATOM 2379 C CA . ASP B 1 89 ? 5.883 2.334 4.762 1 98.88 89 ASP B CA 1
ATOM 2380 C C . ASP B 1 89 ? 4.719 1.977 5.68 1 98.88 89 ASP B C 1
ATOM 2382 O O . ASP B 1 89 ? 3.58 1.841 5.223 1 98.88 89 ASP B O 1
ATOM 2386 N N . VAL B 1 90 ? 4.984 1.798 6.941 1 98.81 90 VAL B N 1
ATOM 2387 C CA . VAL B 1 90 ? 3.938 1.479 7.906 1 98.81 90 VAL B CA 1
ATOM 2388 C C . VAL B 1 90 ? 2.898 2.598 7.93 1 98.81 90 VAL B C 1
ATOM 2390 O O . VAL B 1 90 ? 1.693 2.336 7.898 1 98.81 90 VAL B O 1
ATOM 2393 N N . ILE B 1 91 ? 3.314 3.799 7.934 1 98.88 91 ILE B N 1
ATOM 2394 C CA . ILE B 1 91 ? 2.406 4.941 8 1 98.88 91 ILE B CA 1
ATOM 2395 C C . ILE B 1 91 ? 1.614 5.051 6.703 1 98.88 91 ILE B C 1
ATOM 2397 O O . ILE B 1 91 ? 0.413 5.332 6.723 1 98.88 91 ILE B O 1
ATOM 2401 N N . LEU B 1 92 ? 2.305 4.824 5.578 1 98.75 92 LEU B N 1
ATOM 2402 C CA . LEU B 1 92 ? 1.611 4.871 4.293 1 98.75 92 LEU B CA 1
ATOM 2403 C C . LEU B 1 92 ? 0.501 3.828 4.238 1 98.75 92 LEU B C 1
ATOM 2405 O O . LEU B 1 92 ? -0.629 4.137 3.852 1 98.75 92 LEU B O 1
ATOM 2409 N N . GLU B 1 93 ? 0.809 2.629 4.66 1 98.19 93 GLU B N 1
ATOM 2410 C CA . GLU B 1 93 ? -0.184 1.561 4.625 1 98.19 93 GLU B CA 1
ATOM 2411 C C . GLU B 1 93 ? -1.283 1.795 5.66 1 98.19 93 GLU B C 1
ATOM 2413 O O . GLU B 1 93 ? -2.449 1.482 5.414 1 98.19 93 GLU B O 1
ATOM 2418 N N . THR B 1 94 ? -0.901 2.275 6.812 1 98.31 94 THR B N 1
ATOM 2419 C CA . THR B 1 94 ? -1.882 2.639 7.832 1 98.31 94 THR B CA 1
ATOM 2420 C C . THR B 1 94 ? -2.852 3.688 7.293 1 98.31 94 THR B C 1
ATOM 2422 O O . THR B 1 94 ? -4.066 3.57 7.48 1 98.31 94 THR B O 1
ATOM 2425 N N . THR B 1 95 ? -2.324 4.66 6.637 1 97.94 95 THR B N 1
ATOM 2426 C CA . THR B 1 95 ? -3.141 5.738 6.094 1 97.94 95 THR B CA 1
ATOM 2427 C C . THR B 1 95 ? -4.043 5.227 4.977 1 97.94 95 THR B C 1
ATOM 2429 O O . THR B 1 95 ? -5.184 5.672 4.836 1 97.94 95 THR B O 1
ATOM 2432 N N . GLU B 1 96 ? -3.527 4.281 4.18 1 96.44 96 GLU B N 1
ATOM 2433 C CA . GLU B 1 96 ? -4.359 3.664 3.152 1 96.44 96 GLU B CA 1
ATOM 2434 C C . GLU B 1 96 ? -5.547 2.93 3.771 1 96.44 96 GLU B C 1
ATOM 2436 O O . GLU B 1 96 ? -6.648 2.943 3.219 1 96.44 96 GLU B O 1
ATOM 2441 N N . ASP B 1 97 ? -5.324 2.229 4.883 1 94.5 97 ASP B N 1
ATOM 2442 C CA . ASP B 1 97 ? -6.43 1.598 5.598 1 94.5 97 ASP B CA 1
ATOM 2443 C C . ASP B 1 97 ? -7.469 2.631 6.027 1 94.5 97 ASP B C 1
ATOM 2445 O O . ASP B 1 97 ? -8.672 2.381 5.945 1 94.5 97 ASP B O 1
ATOM 2449 N N . PHE B 1 98 ? -7.012 3.744 6.477 1 94.69 98 PHE B N 1
ATOM 2450 C CA . PHE B 1 98 ? -7.883 4.836 6.887 1 94.69 98 PHE B CA 1
ATOM 2451 C C . PHE B 1 98 ? -8.711 5.34 5.711 1 94.69 98 PHE B C 1
ATOM 2453 O O . PHE B 1 98 ? -9.93 5.523 5.836 1 94.69 98 PHE B O 1
ATOM 2460 N N . VAL B 1 99 ? -8.055 5.535 4.559 1 92.25 99 VAL B N 1
ATOM 2461 C CA . VAL B 1 99 ? -8.703 6.051 3.355 1 92.25 99 VAL B CA 1
ATOM 2462 C C . VAL B 1 99 ? -9.781 5.074 2.891 1 92.25 99 VAL B C 1
ATOM 2464 O O . VAL B 1 99 ? -10.859 5.488 2.467 1 92.25 99 VAL B O 1
ATOM 2467 N N . LYS B 1 100 ? -9.492 3.84 2.957 1 87.31 100 LYS B N 1
ATOM 2468 C CA . LYS B 1 100 ? -10.453 2.82 2.559 1 87.31 100 LYS B CA 1
ATOM 2469 C C . LYS B 1 100 ? -11.75 2.943 3.359 1 87.31 100 LYS B C 1
ATOM 2471 O O . LYS B 1 100 ? -12.844 2.82 2.805 1 87.31 100 LYS B O 1
ATOM 2476 N N . ASP B 1 101 ? -11.625 3.166 4.578 1 84.38 101 ASP B N 1
ATOM 2477 C CA . ASP B 1 101 ? -12.797 3.336 5.434 1 84.38 101 ASP B CA 1
ATOM 2478 C C . ASP B 1 101 ? -13.539 4.625 5.098 1 84.38 101 ASP B C 1
ATOM 2480 O O . ASP B 1 101 ? -14.773 4.664 5.125 1 84.38 101 ASP B O 1
ATOM 2484 N N . LEU B 1 102 ? -12.766 5.637 4.773 1 84 102 LEU B N 1
ATOM 2485 C CA . LEU B 1 102 ? -13.328 6.93 4.41 1 84 102 LEU B CA 1
ATOM 2486 C C . LEU B 1 102 ? -14.133 6.832 3.115 1 84 102 LEU B C 1
ATOM 2488 O O . LEU B 1 102 ? -15.25 7.348 3.031 1 84 102 LEU B O 1
ATOM 2492 N N . ILE B 1 103 ? -13.609 6.133 2.133 1 81.19 103 ILE B N 1
ATOM 2493 C CA . ILE B 1 103 ? -14.203 6.031 0.803 1 81.19 103 ILE B CA 1
ATOM 2494 C C . ILE B 1 103 ? -15.484 5.215 0.869 1 81.19 103 ILE B C 1
ATOM 2496 O O . ILE B 1 103 ? -16.453 5.496 0.144 1 81.19 103 ILE B O 1
ATOM 2500 N N . LYS B 1 104 ? -15.547 4.176 1.744 1 76 104 LYS B N 1
ATOM 2501 C CA . LYS B 1 104 ? -16.703 3.309 1.883 1 76 104 LYS B CA 1
ATOM 2502 C C . LYS B 1 104 ? -17.984 4.125 2.104 1 76 104 LYS B C 1
ATOM 2504 O O . LYS B 1 104 ? -19.016 3.848 1.496 1 76 104 LYS B O 1
ATOM 2509 N N . PHE B 1 105 ? -17.891 5.137 2.924 1 77.38 105 PHE B N 1
ATOM 2510 C CA . PHE B 1 105 ? -19.125 5.859 3.178 1 77.38 105 PHE B CA 1
ATOM 2511 C C . PHE B 1 105 ? -19.344 6.945 2.131 1 77.38 105 PHE B C 1
ATOM 2513 O O . PHE B 1 105 ? -20.469 7.371 1.896 1 77.38 105 PHE B O 1
ATOM 2520 N N . PHE B 1 106 ? -18.281 7.312 1.468 1 74.88 106 PHE B N 1
ATOM 2521 C CA . PHE B 1 106 ? -18.422 8.32 0.422 1 74.88 106 PHE B CA 1
ATOM 2522 C C . PHE B 1 106 ? -19.219 7.777 -0.751 1 74.88 106 PHE B C 1
ATOM 2524 O O . PHE B 1 106 ? -20.047 8.492 -1.331 1 74.88 106 PHE B O 1
ATOM 2531 N N . TYR B 1 107 ? -19.109 6.504 -1.08 1 76.88 107 TYR B N 1
ATOM 2532 C CA . TYR B 1 107 ? -19.75 5.938 -2.266 1 76.88 107 TYR B CA 1
ATOM 2533 C C . TYR B 1 107 ? -21.031 5.188 -1.896 1 76.88 107 TYR B C 1
ATOM 2535 O O . TYR B 1 107 ? -21.688 4.617 -2.764 1 76.88 107 TYR B O 1
ATOM 2543 N N . GLU B 1 108 ? -21.297 5.191 -0.574 1 83.12 108 GLU B N 1
ATOM 2544 C CA . GLU B 1 108 ? -22.531 4.555 -0.143 1 83.12 108 GLU B CA 1
ATOM 2545 C C . GLU B 1 108 ? -23.75 5.281 -0.71 1 83.12 108 GLU B C 1
ATOM 2547 O O . GLU B 1 108 ? -23.922 6.484 -0.492 1 83.12 108 GLU B O 1
ATOM 2552 N N . LYS B 1 109 ? -24.672 4.469 -1.387 1 83.19 109 LYS B N 1
ATOM 2553 C CA . LYS B 1 109 ? -25.797 5.066 -2.119 1 83.19 109 LYS B CA 1
ATOM 2554 C C . LYS B 1 109 ? -27.062 5.086 -1.27 1 83.19 109 LYS B C 1
ATOM 2556 O O . LYS B 1 109 ? -27.938 5.922 -1.48 1 83.19 109 LYS B O 1
ATOM 2561 N N . ASP B 1 110 ? -27.141 4.242 -0.363 1 88.44 110 ASP B N 1
ATOM 2562 C CA . ASP B 1 110 ? -28.297 4.234 0.542 1 88.44 110 ASP B CA 1
ATOM 2563 C C . ASP B 1 110 ? -28.172 5.332 1.596 1 88.44 110 ASP B C 1
ATOM 2565 O O . ASP B 1 110 ? -27.25 5.316 2.41 1 88.44 110 ASP B O 1
ATOM 2569 N N . PRO B 1 111 ? -29.188 6.145 1.552 1 88.19 111 PRO B N 1
ATOM 2570 C CA . PRO B 1 111 ? -29.062 7.309 2.428 1 88.19 111 PRO B CA 1
ATOM 2571 C C . PRO B 1 111 ? -28.984 6.934 3.904 1 88.19 111 PRO B C 1
ATOM 2573 O O . PRO B 1 111 ? -28.219 7.547 4.66 1 88.19 111 PRO B O 1
ATOM 2576 N N . ASP B 1 112 ? -29.766 6.008 4.246 1 90.06 112 ASP B N 1
ATOM 2577 C CA . ASP B 1 112 ? -29.75 5.598 5.648 1 90.06 112 ASP B CA 1
ATOM 2578 C C . ASP B 1 112 ? -28.422 4.938 6.012 1 90.06 112 ASP B C 1
ATOM 2580 O O . ASP B 1 112 ? -27.844 5.219 7.066 1 90.06 112 ASP B O 1
ATOM 2584 N N . LYS B 1 113 ? -27.969 4.16 5.195 1 88.06 113 LYS B N 1
ATOM 2585 C CA . LYS B 1 113 ? -26.688 3.506 5.422 1 88.06 113 LYS B CA 1
ATOM 2586 C C . LYS B 1 113 ? -25.547 4.516 5.387 1 88.06 113 LYS B C 1
ATOM 2588 O O . LYS B 1 113 ? -24.578 4.387 6.137 1 88.06 113 LYS B O 1
ATOM 2593 N N . LYS B 1 114 ? -25.719 5.484 4.508 1 87.94 114 LYS B N 1
ATOM 2594 C CA . LYS B 1 114 ? -24.703 6.523 4.391 1 87.94 114 LYS B CA 1
ATOM 2595 C C . LYS B 1 114 ? -24.609 7.348 5.672 1 87.94 114 LYS B C 1
ATOM 2597 O O . LYS B 1 114 ? -23.5 7.617 6.16 1 87.94 114 LYS B O 1
ATOM 2602 N N . THR B 1 115 ? -25.719 7.684 6.188 1 89.06 115 THR B N 1
ATOM 2603 C CA . THR B 1 115 ? -25.766 8.453 7.426 1 89.06 115 THR B CA 1
ATOM 2604 C C . THR B 1 115 ? -25.109 7.672 8.57 1 89.06 115 THR B C 1
ATOM 2606 O O . THR B 1 115 ? -24.328 8.227 9.336 1 89.06 115 THR B O 1
ATOM 2609 N N . GLU B 1 116 ? -25.438 6.438 8.617 1 91.44 116 GLU B N 1
ATOM 2610 C CA . GLU B 1 116 ? -24.875 5.578 9.648 1 91.44 116 GLU B CA 1
ATOM 2611 C C . GLU B 1 116 ? -23.359 5.418 9.469 1 91.44 116 GLU B C 1
ATOM 2613 O O . GLU B 1 116 ? -22.609 5.418 10.445 1 91.44 116 GLU B O 1
ATOM 2618 N N . ALA B 1 117 ? -23 5.336 8.273 1 88.81 117 ALA B N 1
ATOM 2619 C CA . ALA B 1 117 ? -21.578 5.168 7.961 1 88.81 117 ALA B CA 1
ATOM 2620 C C . ALA B 1 117 ? -20.781 6.414 8.328 1 88.81 117 ALA B C 1
ATOM 2622 O O . ALA B 1 117 ? -19.672 6.312 8.852 1 88.81 117 ALA B O 1
ATOM 2623 N N . ILE B 1 118 ? -21.344 7.492 8.055 1 86.44 118 ILE B N 1
ATOM 2624 C CA . ILE B 1 118 ? -20.703 8.758 8.375 1 86.44 118 ILE B CA 1
ATOM 2625 C C . ILE B 1 118 ? -20.547 8.898 9.883 1 86.44 118 ILE B C 1
ATOM 2627 O O . ILE B 1 118 ? -19.484 9.25 10.383 1 86.44 118 ILE B O 1
ATOM 2631 N N . LYS B 1 119 ? -21.594 8.562 10.523 1 88.69 119 LYS B N 1
ATOM 2632 C CA . LYS B 1 119 ? -21.562 8.625 11.984 1 88.69 119 LYS B CA 1
ATOM 2633 C C . LYS B 1 119 ? -20.5 7.695 12.555 1 88.69 119 LYS B C 1
ATOM 2635 O O . LYS B 1 119 ? -19.734 8.086 13.438 1 88.69 119 LYS B O 1
ATOM 2640 N N . ASN B 1 120 ? -20.484 6.52 12.07 1 90.06 120 ASN B N 1
ATOM 2641 C CA . ASN B 1 120 ? -19.5 5.543 12.531 1 90.06 120 ASN B CA 1
ATOM 2642 C C . ASN B 1 120 ? -18.078 5.996 12.234 1 90.06 120 ASN B C 1
ATOM 2644 O O . ASN B 1 120 ? -17.156 5.746 13.031 1 90.06 120 ASN B O 1
ATOM 2648 N N . PHE B 1 121 ? -17.938 6.656 11.148 1 90 121 PHE B N 1
ATOM 2649 C CA . PHE B 1 121 ? -16.625 7.148 10.766 1 90 121 PHE B CA 1
ATOM 2650 C C . PHE B 1 121 ? -16.125 8.18 11.766 1 90 121 PHE B C 1
ATOM 2652 O O . PHE B 1 121 ? -15 8.055 12.273 1 90 121 PHE B O 1
ATOM 2659 N N . PHE B 1 122 ? -16.875 9.094 12.125 1 89 122 PHE B N 1
ATOM 2660 C CA . PHE B 1 122 ? -16.453 10.195 12.984 1 89 122 PHE B CA 1
ATOM 2661 C C . PHE B 1 122 ? -16.391 9.758 14.445 1 89 122 PHE B C 1
ATOM 2663 O O . PHE B 1 122 ? -15.562 10.234 15.211 1 89 122 PHE B O 1
ATOM 2670 N N . ASP B 1 123 ? -17.203 8.727 14.758 1 90.38 123 ASP B N 1
ATOM 2671 C CA . ASP B 1 123 ? -17.281 8.312 16.156 1 90.38 123 ASP B CA 1
ATOM 2672 C C . ASP B 1 123 ? -16.234 7.254 16.469 1 90.38 123 ASP B C 1
ATOM 2674 O O . ASP B 1 123 ? -15.789 7.137 17.625 1 90.38 123 ASP B O 1
ATOM 2678 N N . THR B 1 124 ? -15.867 6.551 15.469 1 91.5 124 THR B N 1
ATOM 2679 C CA . THR B 1 124 ? -15.055 5.383 15.781 1 91.5 124 THR B CA 1
ATOM 2680 C C . THR B 1 124 ? -13.781 5.371 14.945 1 91.5 124 THR B C 1
ATOM 2682 O O . THR B 1 124 ? -12.672 5.328 15.492 1 91.5 124 THR B O 1
ATOM 2685 N N . THR B 1 125 ? -13.945 5.484 13.672 1 92.19 125 THR B N 1
ATOM 2686 C CA . THR B 1 125 ? -12.812 5.309 12.766 1 92.19 125 THR B CA 1
ATOM 2687 C C . THR B 1 125 ? -11.812 6.449 12.922 1 92.19 125 THR B C 1
ATOM 2689 O O . THR B 1 125 ? -10.625 6.211 13.164 1 92.19 125 THR B O 1
ATOM 2692 N N . LEU B 1 126 ? -12.289 7.648 12.812 1 92.12 126 LEU B N 1
ATOM 2693 C CA . LEU B 1 126 ? -11.406 8.812 12.859 1 92.12 126 LEU B CA 1
ATOM 2694 C C . LEU B 1 126 ? -10.656 8.875 14.18 1 92.12 126 LEU B C 1
ATOM 2696 O O . LEU B 1 126 ? -9.43 8.992 14.195 1 92.12 126 LEU B O 1
ATOM 2700 N N . PRO B 1 127 ? -11.289 8.711 15.312 1 92.56 127 PRO B N 1
ATOM 2701 C CA . PRO B 1 127 ? -10.555 8.742 16.578 1 92.56 127 PRO B CA 1
ATOM 2702 C C . PRO B 1 127 ? -9.492 7.656 16.672 1 92.56 127 PRO B C 1
ATOM 2704 O O . PRO B 1 127 ? -8.414 7.891 17.234 1 92.56 127 PRO B O 1
ATOM 2707 N N . LYS B 1 128 ? -9.766 6.52 16.156 1 93.44 128 LYS B N 1
ATOM 2708 C CA . LYS B 1 128 ? -8.805 5.418 16.172 1 93.44 128 LYS B CA 1
ATOM 2709 C C . LYS B 1 128 ? -7.527 5.793 15.43 1 93.44 128 LYS B C 1
ATOM 2711 O O . LYS B 1 128 ? -6.426 5.625 15.953 1 93.44 128 LYS B O 1
ATOM 2716 N N . PHE B 1 129 ? -7.68 6.301 14.305 1 95.12 129 PHE B N 1
ATOM 2717 C CA . PHE B 1 129 ? -6.516 6.613 13.484 1 95.12 129 PHE B CA 1
ATOM 2718 C C . PHE B 1 129 ? -5.793 7.844 14.016 1 95.12 129 PHE B C 1
ATOM 2720 O O . PHE B 1 129 ? -4.566 7.934 13.93 1 95.12 129 PHE B O 1
ATOM 2727 N N . VAL B 1 130 ? -6.551 8.797 14.555 1 95.12 130 VAL B N 1
ATOM 2728 C CA . VAL B 1 130 ? -5.93 9.938 15.219 1 95.12 130 VAL B CA 1
ATOM 2729 C C . VAL B 1 130 ? -5.031 9.453 16.344 1 95.12 130 VAL B C 1
ATOM 2731 O O . VAL B 1 130 ? -3.898 9.922 16.5 1 95.12 130 VAL B O 1
ATOM 2734 N N . ALA B 1 131 ? -5.504 8.508 17.094 1 94.81 131 ALA B N 1
ATOM 2735 C CA . ALA B 1 131 ? -4.723 7.949 18.188 1 94.81 131 ALA B CA 1
ATOM 2736 C C . ALA B 1 131 ? -3.465 7.254 17.672 1 94.81 131 ALA B C 1
ATOM 2738 O O . ALA B 1 131 ? -2.393 7.371 18.281 1 94.81 131 ALA B O 1
ATOM 2739 N N . ILE B 1 132 ? -3.574 6.578 16.594 1 96.56 132 ILE B N 1
ATOM 2740 C CA . ILE B 1 132 ? -2.445 5.879 15.992 1 96.56 132 ILE B CA 1
ATOM 2741 C C . ILE B 1 132 ? -1.385 6.887 15.562 1 96.56 132 ILE B C 1
ATOM 2743 O O . ILE B 1 132 ? -0.206 6.742 15.891 1 96.56 132 ILE B O 1
ATOM 2747 N N . TYR B 1 133 ? -1.822 7.91 14.82 1 97.19 133 TYR B N 1
ATOM 2748 C CA . TYR B 1 133 ? -0.883 8.914 14.336 1 97.19 133 TYR B CA 1
ATOM 2749 C C . TYR B 1 133 ? -0.234 9.656 15.492 1 97.19 133 TYR B C 1
ATOM 2751 O O . TYR B 1 133 ? 0.955 9.984 15.445 1 97.19 133 TYR B O 1
ATOM 2759 N N . TYR B 1 134 ? -1.049 9.93 16.5 1 96.12 134 TYR B N 1
ATOM 2760 C CA . TYR B 1 134 ? -0.533 10.602 17.688 1 96.12 134 TYR B CA 1
ATOM 2761 C C . TYR B 1 134 ? 0.573 9.773 18.328 1 96.12 134 TYR B C 1
ATOM 2763 O O . TYR B 1 134 ? 1.634 10.305 18.672 1 96.12 134 TYR B O 1
ATOM 2771 N N . GLU B 1 135 ? 0.337 8.516 18.484 1 96.06 135 GLU B N 1
ATOM 2772 C CA . GLU B 1 135 ? 1.324 7.629 19.094 1 96.06 135 GLU B CA 1
ATOM 2773 C C . GLU B 1 135 ? 2.602 7.566 18.25 1 96.06 135 GLU B C 1
ATOM 2775 O O . GLU B 1 135 ? 3.707 7.637 18.797 1 96.06 135 GLU B O 1
ATOM 2780 N N . ILE B 1 136 ? 2.461 7.461 16.984 1 97.56 136 ILE B N 1
ATOM 2781 C CA . ILE B 1 136 ? 3.605 7.414 16.078 1 97.56 136 ILE B CA 1
ATOM 2782 C C . ILE B 1 136 ? 4.422 8.695 16.219 1 97.56 136 ILE B C 1
ATOM 2784 O O . ILE B 1 136 ? 5.645 8.656 16.359 1 97.56 136 ILE B O 1
ATOM 2788 N N . LEU B 1 137 ? 3.723 9.789 16.172 1 97.81 137 LEU B N 1
ATOM 2789 C CA . LEU B 1 137 ? 4.383 11.086 16.281 1 97.81 137 LEU B CA 1
ATOM 2790 C C . LEU B 1 137 ? 5.129 11.227 17.594 1 97.81 137 LEU B C 1
ATOM 2792 O O . LEU B 1 137 ? 6.297 11.617 17.625 1 97.81 137 LEU B O 1
ATOM 2796 N N . CYS B 1 138 ? 4.523 10.836 18.672 1 97.19 138 CYS B N 1
ATOM 2797 C CA . CYS B 1 138 ? 5.102 10.984 20.016 1 97.19 138 CYS B CA 1
ATOM 2798 C C . CYS B 1 138 ? 6.309 10.07 20.172 1 97.19 138 CYS B C 1
ATOM 2800 O O . CYS B 1 138 ? 7.254 10.406 20.891 1 97.19 138 CYS B O 1
ATOM 2802 N N . ASN B 1 139 ? 6.297 8.969 19.484 1 96.56 139 ASN B N 1
ATOM 2803 C CA . ASN B 1 139 ? 7.391 8.008 19.594 1 96.56 139 ASN B CA 1
ATOM 2804 C C . ASN B 1 139 ? 8.633 8.5 18.859 1 96.56 139 ASN B C 1
ATOM 2806 O O . ASN B 1 139 ? 9.719 7.938 19.031 1 96.56 139 ASN B O 1
ATOM 2810 N N . ASN B 1 140 ? 8.445 9.477 18.016 1 97.25 140 ASN B N 1
ATOM 2811 C CA . ASN B 1 140 ? 9.578 10.086 17.328 1 97.25 140 ASN B CA 1
ATOM 2812 C C . ASN B 1 140 ? 9.906 11.461 17.906 1 97.25 140 ASN B C 1
ATOM 2814 O O . ASN B 1 140 ? 9.211 12.445 17.609 1 97.25 140 ASN B O 1
ATOM 2818 N N . ASN B 1 141 ? 10.859 11.602 18.703 1 93.44 141 ASN B N 1
ATOM 2819 C CA . ASN B 1 141 ? 11.336 12.852 19.281 1 93.44 141 ASN B CA 1
ATOM 2820 C C . ASN B 1 141 ? 10.258 13.539 20.109 1 93.44 141 ASN B C 1
ATOM 2822 O O . ASN B 1 141 ? 10.094 14.758 20.016 1 93.44 141 ASN B O 1
ATOM 2826 N N . GLY B 1 142 ? 9.43 12.781 20.797 1 94.94 142 GLY B N 1
ATOM 2827 C CA . GLY B 1 142 ? 8.445 13.336 21.719 1 94.94 142 GLY B CA 1
ATOM 2828 C C . GLY B 1 142 ? 7.305 14.047 21.016 1 94.94 142 GLY B C 1
ATOM 2829 O O . GLY B 1 142 ? 6.516 14.75 21.641 1 94.94 142 GLY B O 1
ATOM 2830 N N . GLY B 1 143 ? 7.293 13.961 19.734 1 96.38 143 GLY B N 1
ATOM 2831 C CA . GLY B 1 143 ? 6.18 14.5 18.969 1 96.38 143 GLY B CA 1
ATOM 2832 C C . GLY B 1 143 ? 6.414 15.914 18.484 1 96.38 143 GLY B C 1
ATOM 2833 O O . GLY B 1 143 ? 5.504 16.547 17.953 1 96.38 143 GLY B O 1
ATOM 2834 N N . ASN B 1 144 ? 7.621 16.375 18.594 1 96 144 ASN B N 1
ATOM 2835 C CA . ASN B 1 144 ? 7.895 17.766 18.266 1 96 144 ASN B CA 1
ATOM 2836 C C . ASN B 1 144 ? 8.531 17.906 16.875 1 96 144 ASN B C 1
ATOM 2838 O O . ASN B 1 144 ? 8.859 19 16.453 1 96 144 ASN B O 1
ATOM 2842 N N . GLY B 1 145 ? 8.734 16.844 16.203 1 97.19 145 GLY B N 1
ATOM 2843 C CA . GLY B 1 145 ? 9.32 16.844 14.867 1 97.19 145 GLY B CA 1
ATOM 2844 C C . GLY B 1 145 ? 8.414 16.234 13.812 1 97.19 145 GLY B C 1
ATOM 2845 O O . GLY B 1 145 ? 7.273 16.656 13.648 1 97.19 145 GLY B O 1
ATOM 2846 N N . TRP B 1 146 ? 8.992 15.273 13.188 1 98.62 146 TRP B N 1
ATOM 2847 C CA . TRP B 1 146 ? 8.312 14.625 12.062 1 98.62 146 TRP B CA 1
ATOM 2848 C C . TRP B 1 146 ? 7.84 13.227 12.453 1 98.62 146 TRP B C 1
ATOM 2850 O O . TRP B 1 146 ? 8.117 12.758 13.555 1 98.62 146 TRP B O 1
ATOM 2860 N N . MET B 1 147 ? 7.043 12.609 11.586 1 98.69 147 MET B N 1
ATOM 2861 C CA . MET B 1 147 ? 6.527 11.273 11.875 1 98.69 147 MET B CA 1
ATOM 2862 C C . MET B 1 147 ? 7.664 10.258 11.992 1 98.69 147 MET B C 1
ATOM 2864 O O . MET B 1 147 ? 7.605 9.344 12.812 1 98.69 147 MET B O 1
ATOM 2868 N N . VAL B 1 148 ? 8.625 10.43 11.094 1 98.62 148 VAL B N 1
ATOM 2869 C CA . VAL B 1 148 ? 9.766 9.523 11.039 1 98.62 148 VAL B CA 1
ATOM 2870 C C . VAL B 1 148 ? 11.055 10.336 10.891 1 98.62 148 VAL B C 1
ATOM 2872 O O . VAL B 1 148 ? 11.133 11.25 10.07 1 98.62 148 VAL B O 1
ATOM 2875 N N . GLY B 1 149 ? 12.023 10.039 11.695 1 98.12 149 GLY B N 1
ATOM 2876 C CA . GLY B 1 149 ? 13.344 10.617 11.516 1 98.12 149 GLY B CA 1
ATOM 2877 C C . GLY B 1 149 ? 13.383 12.109 11.781 1 98.12 149 GLY B C 1
ATOM 2878 O O . GLY B 1 149 ? 12.562 12.633 12.539 1 98.12 149 GLY B O 1
ATOM 2879 N N . SER B 1 150 ? 14.375 12.789 11.18 1 97.94 150 SER B N 1
ATOM 2880 C CA . SER B 1 150 ? 14.648 14.18 11.547 1 97.94 150 SER B CA 1
ATOM 2881 C C . SER B 1 150 ? 14.242 15.133 10.43 1 97.94 150 SER B C 1
ATOM 2883 O O . SER B 1 150 ? 14.367 16.359 10.578 1 97.94 150 SER B O 1
ATOM 2885 N N . THR B 1 151 ? 13.82 14.617 9.336 1 97.88 151 THR B N 1
ATOM 2886 C CA . THR B 1 151 ? 13.398 15.438 8.203 1 97.88 151 THR B CA 1
ATOM 2887 C C . THR B 1 151 ? 12.016 15.023 7.723 1 97.88 151 THR B C 1
ATOM 2889 O O . THR B 1 151 ? 11.523 13.945 8.07 1 97.88 151 THR B O 1
ATOM 2892 N N . VAL B 1 152 ? 11.414 15.898 6.922 1 98.69 152 VAL B N 1
ATOM 2893 C CA . VAL B 1 152 ? 10.102 15.609 6.352 1 98.69 152 VAL B CA 1
ATOM 2894 C C . VAL B 1 152 ? 10.203 14.398 5.43 1 98.69 152 VAL B C 1
ATOM 2896 O O . VAL B 1 152 ? 11.172 14.258 4.68 1 98.69 152 VAL B O 1
ATOM 2899 N N . THR B 1 153 ? 9.258 13.492 5.512 1 98.88 153 THR B N 1
ATOM 2900 C CA . THR B 1 153 ? 9.125 12.359 4.602 1 98.88 153 THR B CA 1
ATOM 2901 C C . THR B 1 153 ? 7.723 12.32 3.99 1 98.88 153 THR B C 1
ATOM 2903 O O . THR B 1 153 ? 6.855 13.109 4.367 1 98.88 153 THR B O 1
ATOM 2906 N N . ILE B 1 154 ? 7.465 11.438 3.082 1 98.94 154 ILE B N 1
ATOM 2907 C CA . ILE B 1 154 ? 6.152 11.273 2.467 1 98.94 154 ILE B CA 1
ATOM 2908 C C . ILE B 1 154 ? 5.152 10.781 3.51 1 98.94 154 ILE B C 1
ATOM 2910 O O . ILE B 1 154 ? 3.938 10.875 3.305 1 98.94 154 ILE B O 1
ATOM 2914 N N . ALA B 1 155 ? 5.598 10.25 4.648 1 98.88 155 ALA B N 1
ATOM 2915 C CA . ALA B 1 155 ? 4.691 9.898 5.742 1 98.88 155 ALA B CA 1
ATOM 2916 C C . ALA B 1 155 ? 4.016 11.148 6.309 1 98.88 155 ALA B C 1
ATOM 2918 O O . ALA B 1 155 ? 2.805 11.148 6.543 1 98.88 155 ALA B O 1
ATOM 2919 N N . ASP B 1 156 ? 4.785 12.211 6.523 1 98.88 156 ASP B N 1
ATOM 2920 C CA . ASP B 1 156 ? 4.246 13.477 7.027 1 98.88 156 ASP B CA 1
ATOM 2921 C C . ASP B 1 156 ? 3.227 14.062 6.055 1 98.88 156 ASP B C 1
ATOM 2923 O O . ASP B 1 156 ? 2.16 14.523 6.469 1 98.88 156 ASP B O 1
ATOM 2927 N N . LEU B 1 157 ? 3.586 14 4.84 1 98.88 157 LEU B N 1
ATOM 2928 C CA . LEU B 1 157 ? 2.754 14.594 3.799 1 98.88 157 LEU B CA 1
ATOM 2929 C C . LEU B 1 157 ? 1.424 13.852 3.68 1 98.88 157 LEU B C 1
ATOM 2931 O O . LEU B 1 157 ? 0.378 14.477 3.484 1 98.88 157 LEU B O 1
ATOM 2935 N N . TYR B 1 158 ? 1.488 12.562 3.785 1 98.75 158 TYR B N 1
ATOM 2936 C CA . TYR B 1 158 ? 0.267 11.773 3.637 1 98.75 158 TYR B CA 1
ATOM 2937 C C . TYR B 1 158 ? -0.684 12.023 4.805 1 98.75 158 TYR B C 1
ATOM 2939 O O . TYR B 1 158 ? -1.874 12.273 4.598 1 98.75 158 TYR B O 1
ATOM 2947 N N . VAL B 1 159 ? -0.179 11.961 6.02 1 97.5 159 VAL B N 1
ATOM 2948 C CA . VAL B 1 159 ? -0.999 12.203 7.207 1 97.5 159 VAL B CA 1
ATOM 2949 C C . VAL B 1 159 ? -1.624 13.594 7.133 1 97.5 159 VAL B C 1
ATOM 2951 O O . VAL B 1 159 ? -2.828 13.75 7.348 1 97.5 159 VAL B O 1
ATOM 2954 N N . PHE B 1 160 ? -0.855 14.562 6.777 1 97 160 PHE B N 1
ATOM 2955 C CA . PHE B 1 160 ? -1.367 15.922 6.605 1 97 160 PHE B CA 1
ATOM 2956 C C . PHE B 1 160 ? -2.486 15.945 5.57 1 97 160 PHE B C 1
ATOM 2958 O O . PHE B 1 160 ? -3.543 16.531 5.809 1 97 160 PHE B O 1
ATOM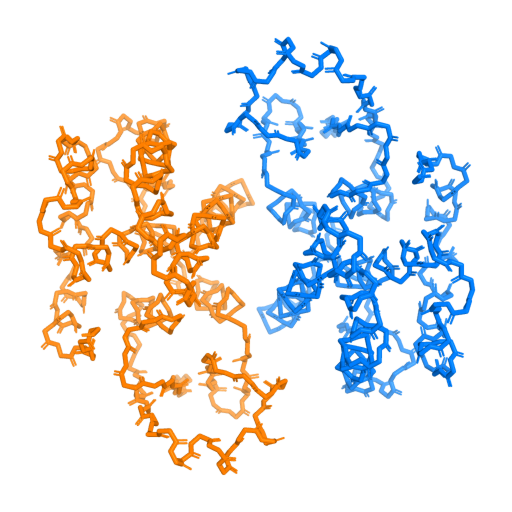 2965 N N . SER B 1 161 ? -2.258 15.328 4.41 1 96 161 SER B N 1
ATOM 2966 C CA . SER B 1 161 ? -3.189 15.406 3.289 1 96 161 SER B CA 1
ATOM 2967 C C . SER B 1 161 ? -4.551 14.836 3.664 1 96 161 SER B C 1
ATOM 2969 O O . SER B 1 161 ? -5.586 15.32 3.191 1 96 161 SER B O 1
ATOM 2971 N N . ILE B 1 162 ? -4.551 13.82 4.492 1 94.12 162 ILE B N 1
ATOM 2972 C CA . ILE B 1 162 ? -5.809 13.203 4.895 1 94.12 162 ILE B CA 1
ATOM 2973 C C . ILE B 1 162 ? -6.574 14.141 5.824 1 94.12 162 ILE B C 1
ATOM 2975 O O . ILE B 1 162 ? -7.773 14.359 5.641 1 94.12 162 ILE B O 1
ATOM 2979 N N . PHE B 1 163 ? -5.887 14.703 6.785 1 92.25 163 PHE B N 1
ATOM 2980 C CA . PHE B 1 163 ? -6.535 15.633 7.703 1 92.25 163 PHE B CA 1
ATOM 2981 C C . PHE B 1 163 ? -7.039 16.859 6.961 1 92.25 163 PHE B C 1
ATOM 2983 O O . PHE B 1 163 ? -8.148 17.328 7.211 1 92.25 163 PHE B O 1
ATOM 2990 N N . ASP B 1 164 ? -6.199 17.297 6.098 1 91.94 164 ASP B N 1
ATOM 2991 C CA . ASP B 1 164 ? -6.586 18.453 5.277 1 91.94 164 ASP B CA 1
ATOM 2992 C C . ASP B 1 164 ? -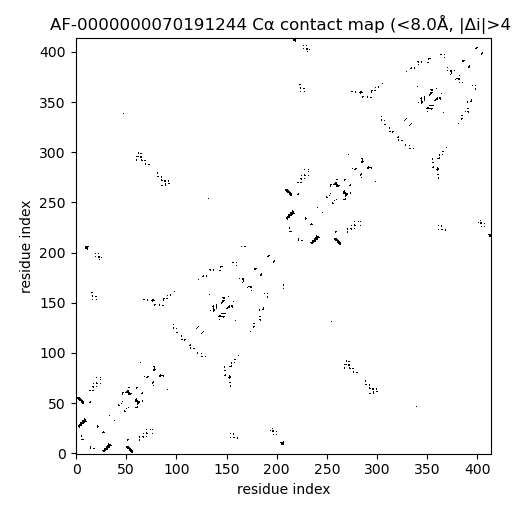7.809 18.125 4.426 1 91.94 164 ASP B C 1
ATOM 2994 O O . ASP B 1 164 ? -8.703 18.953 4.266 1 91.94 164 ASP B O 1
ATOM 2998 N N . GLY B 1 165 ? -7.844 16.938 3.842 1 89.88 165 GLY B N 1
ATOM 2999 C CA . GLY B 1 165 ? -8.984 16.516 3.047 1 89.88 165 GLY B CA 1
ATOM 3000 C C . GLY B 1 165 ? -10.266 16.406 3.846 1 89.88 165 GLY B C 1
ATOM 3001 O O . GLY B 1 165 ? -11.32 16.844 3.393 1 89.88 165 GLY B O 1
ATOM 3002 N N . ILE B 1 166 ? -10.172 15.844 5.031 1 89.62 166 ILE B N 1
ATOM 3003 C CA . ILE B 1 166 ? -11.344 15.703 5.891 1 89.62 166 ILE B CA 1
ATOM 3004 C C . ILE B 1 166 ? -11.883 17.078 6.25 1 89.62 166 ILE B C 1
ATOM 3006 O O . ILE B 1 166 ? -13.094 17.312 6.215 1 89.62 166 ILE B O 1
ATOM 3010 N N . LYS B 1 167 ? -11 17.969 6.578 1 88.38 167 LYS B N 1
ATOM 3011 C CA . LYS B 1 167 ? -11.414 19.328 6.895 1 88.38 167 LYS B CA 1
ATOM 3012 C C . LYS B 1 167 ? -12.094 20 5.703 1 88.38 167 LYS B C 1
ATOM 3014 O O . LYS B 1 167 ? -13.117 20.672 5.859 1 88.38 167 LYS B O 1
ATOM 3019 N N . SER B 1 168 ? -11.523 19.766 4.582 1 86 168 SER B N 1
ATOM 3020 C CA . SER B 1 168 ? -12.047 20.359 3.359 1 86 168 SER B CA 1
ATOM 3021 C C . SER B 1 168 ? -13.438 19.828 3.029 1 86 168 SER B C 1
ATOM 3023 O O . SER B 1 168 ? -14.32 20.594 2.619 1 86 168 SER B O 1
ATOM 3025 N N . PHE B 1 169 ? -13.695 18.578 3.209 1 83.69 169 PHE B N 1
ATOM 3026 C CA . PHE B 1 169 ? -14.938 17.938 2.795 1 83.69 169 PHE B CA 1
ATOM 3027 C C . PHE B 1 169 ? -16.016 18.094 3.867 1 83.69 169 PHE B C 1
ATOM 3029 O O . PHE B 1 169 ? -17.188 18.234 3.555 1 83.69 169 PHE B O 1
ATOM 3036 N N . TYR B 1 170 ? -15.578 18.078 5.125 1 84.44 170 TYR B N 1
ATOM 3037 C CA . TYR B 1 170 ? -16.594 17.938 6.16 1 84.44 170 TYR B CA 1
ATOM 3038 C C . TYR B 1 170 ? -16.562 19.109 7.133 1 84.44 170 TYR B C 1
ATOM 3040 O O . TYR B 1 170 ? -17.406 19.203 8.031 1 84.44 170 TYR B O 1
ATOM 3048 N N . GLY B 1 171 ? -15.625 19.953 6.961 1 83.69 171 GLY B N 1
ATOM 3049 C CA . GLY B 1 171 ? -15.586 21.172 7.738 1 83.69 171 GLY B CA 1
ATOM 3050 C C . GLY B 1 171 ? -14.805 21.047 9.031 1 83.69 171 GLY B C 1
ATOM 3051 O O . GLY B 1 171 ? -14.289 19.969 9.344 1 83.69 171 GLY B O 1
ATOM 3052 N N . ASP B 1 172 ? -14.836 22.031 9.742 1 80.62 172 ASP B N 1
ATOM 3053 C CA . ASP B 1 172 ? -13.984 22.172 10.922 1 80.62 172 ASP B CA 1
ATOM 3054 C C . ASP B 1 172 ? -14.445 21.234 12.031 1 80.62 172 ASP B C 1
ATOM 3056 O O . ASP B 1 172 ? -13.617 20.703 12.789 1 80.62 172 ASP B O 1
ATOM 3060 N N . ASP B 1 173 ? -15.688 20.984 12.062 1 76.69 173 ASP B N 1
ATOM 3061 C CA . ASP B 1 173 ? -16.219 20.141 13.133 1 76.69 173 ASP B CA 1
ATOM 3062 C C . ASP B 1 173 ? -15.758 18.703 12.977 1 76.69 173 ASP B C 1
ATOM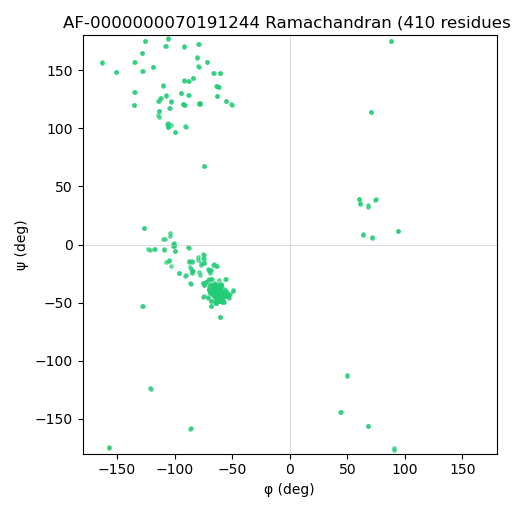 3064 O O . ASP B 1 173 ? -15.555 18 13.969 1 76.69 173 ASP B O 1
ATOM 3068 N N . ALA B 1 174 ? -15.469 18.406 11.781 1 76.19 174 ALA B N 1
ATOM 3069 C CA . ALA B 1 174 ? -15.062 17.031 11.492 1 76.19 174 ALA B CA 1
ATOM 3070 C C . ALA B 1 174 ? -13.625 16.766 11.922 1 76.19 174 ALA B C 1
ATOM 3072 O O . ALA B 1 174 ? -13.227 15.617 12.117 1 76.19 174 ALA B O 1
ATOM 3073 N N . VAL B 1 175 ? -13.039 17.859 12.117 1 75.62 175 VAL B N 1
ATOM 3074 C CA . VAL B 1 175 ? -11.609 17.719 12.367 1 75.62 175 VAL B CA 1
ATOM 3075 C C . VAL B 1 175 ? -11.32 17.906 13.852 1 75.62 175 VAL B C 1
ATOM 3077 O O . VAL B 1 175 ? -10.164 17.922 14.273 1 75.62 175 VAL B O 1
ATOM 3080 N N . LYS B 1 176 ? -12.305 18 14.586 1 78.69 176 LYS B N 1
ATOM 3081 C CA . LYS B 1 176 ? -12.133 18.25 16.016 1 78.69 176 LYS B CA 1
ATOM 3082 C C . LYS B 1 176 ? -11.32 17.125 16.656 1 78.69 176 LYS B C 1
ATOM 3084 O O . LYS B 1 176 ? -10.516 17.375 17.562 1 78.69 176 LYS B O 1
ATOM 3089 N N . ALA B 1 177 ? -11.508 16 16.156 1 70.31 177 ALA B N 1
ATOM 3090 C CA . ALA B 1 177 ? -10.797 14.852 16.703 1 70.31 177 ALA B CA 1
ATOM 3091 C C . ALA B 1 177 ? -9.289 15.062 16.625 1 70.31 177 ALA B C 1
ATOM 3093 O O . ALA B 1 177 ? -8.555 14.703 17.547 1 70.31 177 ALA B O 1
ATOM 3094 N N . TYR B 1 178 ? -8.805 15.648 15.648 1 77.56 178 TYR B N 1
ATOM 3095 C CA . TYR B 1 178 ? -7.359 15.836 15.555 1 77.56 178 TYR B CA 1
ATOM 3096 C C . TYR B 1 178 ? -6.969 17.266 15.898 1 77.56 178 TYR B C 1
ATOM 3098 O O . TYR B 1 178 ? -5.84 17.531 16.328 1 77.56 178 TYR B O 1
ATOM 3106 N N . THR B 1 179 ? -7.859 18.172 15.867 1 76.62 179 THR B N 1
ATOM 3107 C CA . THR B 1 179 ? -7.551 19.562 16.219 1 76.62 179 THR B CA 1
ATOM 3108 C C . THR B 1 179 ? -7.523 19.734 17.734 1 76.62 179 THR B C 1
ATOM 3110 O O . THR B 1 179 ? -6.938 20.703 18.234 1 76.62 179 THR B O 1
ATOM 3113 N N . GLY B 1 180 ? -7.992 18.812 18.359 1 79.12 180 GLY B N 1
ATOM 3114 C CA . GLY B 1 180 ? -7.902 18.859 19.812 1 79.12 180 GLY B CA 1
ATOM 3115 C C . GLY B 1 180 ? -6.609 18.266 20.344 1 79.12 180 GLY B C 1
ATOM 3116 O O . GLY B 1 180 ? -6.312 18.391 21.547 1 79.12 180 GLY B O 1
ATOM 3117 N N . ASN B 1 181 ? -5.84 17.766 19.406 1 88.75 181 ASN B N 1
ATOM 3118 C CA . ASN B 1 181 ? -4.539 17.203 19.734 1 88.75 181 ASN B CA 1
ATOM 3119 C C . ASN B 1 181 ? -3.4 18.141 19.375 1 88.75 181 ASN B C 1
ATOM 3121 O O . ASN B 1 181 ? -3.045 18.281 18.203 1 88.75 181 ASN B O 1
ATOM 3125 N N . GLU B 1 182 ? -2.852 18.797 20.328 1 91.88 182 GLU B N 1
ATOM 3126 C CA . GLU B 1 182 ? -1.888 19.875 20.125 1 91.88 182 GLU B CA 1
ATOM 3127 C C . GLU B 1 182 ? -0.721 19.406 19.25 1 91.88 182 GLU B C 1
ATOM 3129 O O . GLU B 1 182 ? -0.276 20.141 18.359 1 91.88 182 GLU B O 1
ATOM 3134 N N . LYS B 1 183 ? -0.252 18.219 19.5 1 95.19 183 LYS B N 1
ATOM 3135 C CA . LYS B 1 183 ? 0.922 17.734 18.781 1 95.19 183 LYS B CA 1
ATOM 3136 C C . LYS B 1 183 ? 0.601 17.469 17.312 1 95.19 183 LYS B C 1
ATOM 3138 O O . LYS B 1 183 ? 1.404 17.781 16.438 1 95.19 183 LYS B O 1
ATOM 3143 N N . LEU B 1 184 ? -0.535 16.922 17.047 1 95.62 184 LEU B N 1
ATOM 3144 C CA . LEU B 1 184 ? -0.925 16.672 15.664 1 95.62 184 LEU B CA 1
ATOM 3145 C C . LEU B 1 184 ? -1.22 17.969 14.93 1 95.62 184 LEU B C 1
ATOM 3147 O O . LEU B 1 184 ? -0.893 18.109 13.75 1 95.62 184 LEU B O 1
ATOM 3151 N N . GLU B 1 185 ? -1.853 18.875 15.625 1 93.94 185 GLU B N 1
ATOM 3152 C CA . GLU B 1 185 ? -2.08 20.203 15.031 1 93.94 185 GLU B CA 1
ATOM 3153 C C . GLU B 1 185 ? -0.763 20.875 14.68 1 93.94 185 GLU B C 1
ATOM 3155 O O . GLU B 1 185 ? -0.628 21.469 13.602 1 93.94 185 GLU B O 1
ATOM 3160 N N . ALA B 1 186 ? 0.139 20.828 15.602 1 95.94 186 ALA B N 1
ATOM 3161 C CA . ALA B 1 186 ? 1.456 21.422 15.375 1 95.94 186 ALA B CA 1
ATOM 3162 C C . ALA B 1 186 ? 2.16 20.734 14.195 1 95.94 186 ALA B C 1
ATOM 3164 O O . ALA B 1 186 ? 2.848 21.406 13.414 1 95.94 186 ALA B O 1
ATOM 3165 N N . HIS B 1 187 ? 2.041 19.438 14.086 1 97.31 187 HIS B N 1
ATOM 3166 C CA . HIS B 1 187 ? 2.615 18.703 12.969 1 97.31 187 HIS B CA 1
ATOM 3167 C C . HIS B 1 187 ? 2.043 19.172 11.641 1 97.31 187 HIS B C 1
ATOM 3169 O O . HIS B 1 187 ? 2.791 19.422 10.695 1 97.31 187 HIS B O 1
ATOM 3175 N N . CYS B 1 188 ? 0.731 19.312 11.594 1 95.56 188 CYS B N 1
ATOM 3176 C CA . CYS B 1 188 ? 0.089 19.797 10.375 1 95.56 188 CYS B CA 1
ATOM 3177 C C . CYS B 1 188 ? 0.558 21.203 10.031 1 95.56 188 CYS B C 1
ATOM 3179 O O . CYS B 1 188 ? 0.795 21.516 8.859 1 95.56 188 CYS B O 1
ATOM 3181 N N . LYS B 1 189 ? 0.666 22.016 11.016 1 95.69 189 LYS B N 1
ATOM 3182 C CA . LYS B 1 189 ? 1.154 23.375 10.812 1 95.69 189 LYS B CA 1
ATOM 3183 C C . LYS B 1 189 ? 2.58 23.359 10.266 1 95.69 189 LYS B C 1
ATOM 3185 O O . LYS B 1 189 ? 2.912 24.141 9.375 1 95.69 189 LYS B O 1
ATOM 3190 N N . ARG B 1 190 ? 3.469 22.516 10.789 1 97.56 190 ARG B N 1
ATOM 3191 C CA . ARG B 1 190 ? 4.84 22.391 10.305 1 97.56 190 ARG B CA 1
ATOM 3192 C C . ARG B 1 190 ? 4.867 22.047 8.82 1 97.56 190 ARG B C 1
ATOM 3194 O O . ARG B 1 190 ? 5.672 22.594 8.07 1 97.56 190 ARG B O 1
ATOM 3201 N N . VAL B 1 191 ? 4.004 21.125 8.438 1 98.25 191 VAL B N 1
ATOM 3202 C CA . VAL B 1 191 ? 3.938 20.719 7.035 1 98.25 191 VAL B CA 1
ATOM 3203 C C . VAL B 1 191 ? 3.475 21.906 6.18 1 98.25 191 VAL B C 1
ATOM 3205 O O . VAL B 1 191 ? 4.07 22.188 5.141 1 98.25 191 VAL B O 1
ATOM 3208 N N . THR B 1 192 ? 2.467 22.641 6.621 1 96.69 192 THR B N 1
ATOM 3209 C CA . THR B 1 192 ? 1.879 23.719 5.836 1 96.69 192 THR B CA 1
ATOM 3210 C C . THR B 1 192 ? 2.838 24.906 5.742 1 96.69 192 THR B C 1
ATOM 3212 O O . THR B 1 192 ? 2.721 25.734 4.84 1 96.69 192 THR B O 1
ATOM 3215 N N . GLU B 1 193 ? 3.729 24.969 6.617 1 97 193 GLU B N 1
ATOM 3216 C CA . GLU B 1 193 ? 4.656 26.094 6.656 1 97 193 GLU B CA 1
ATOM 3217 C C . GLU B 1 193 ? 5.84 25.859 5.719 1 97 193 GLU B C 1
ATOM 3219 O O . GLU B 1 193 ? 6.637 26.766 5.484 1 97 193 GLU B O 1
ATOM 3224 N N . ILE B 1 194 ? 6.012 24.641 5.285 1 98.12 194 ILE B N 1
ATOM 3225 C CA . ILE B 1 194 ? 6.973 24.453 4.199 1 98.12 194 ILE B CA 1
ATOM 3226 C C . ILE B 1 194 ? 6.598 25.344 3.021 1 98.12 194 ILE B C 1
ATOM 3228 O O . ILE B 1 194 ? 5.492 25.25 2.482 1 98.12 194 ILE B O 1
ATOM 3232 N N . PRO B 1 195 ? 7.508 26.188 2.584 1 97.81 195 PRO B N 1
ATOM 3233 C CA . PRO B 1 195 ? 7.141 27.219 1.611 1 97.81 195 PRO B CA 1
ATOM 3234 C C . PRO B 1 195 ? 6.539 26.641 0.335 1 97.81 195 PRO B C 1
ATOM 3236 O O . PRO B 1 195 ? 5.547 27.172 -0.178 1 97.81 195 PRO B O 1
ATOM 3239 N N . GLU B 1 196 ? 7.094 25.578 -0.145 1 97.81 196 GLU B N 1
ATOM 3240 C CA . GLU B 1 196 ? 6.605 24.969 -1.377 1 97.81 196 GLU B CA 1
ATOM 3241 C C . GLU B 1 196 ? 5.191 24.422 -1.198 1 97.81 196 GLU B C 1
ATOM 3243 O O . GLU B 1 196 ? 4.387 24.453 -2.131 1 97.81 196 GLU B O 1
ATOM 3248 N N . ILE B 1 197 ? 4.895 23.938 0.002 1 97.88 197 ILE B N 1
ATOM 3249 C CA . ILE B 1 197 ? 3.568 23.406 0.285 1 97.88 197 ILE B CA 1
ATOM 3250 C C . ILE B 1 197 ? 2.572 24.547 0.438 1 97.88 197 ILE B C 1
ATOM 3252 O O . ILE B 1 197 ? 1.46 24.484 -0.091 1 97.88 197 ILE B O 1
ATOM 3256 N N . LYS B 1 198 ? 2.953 25.547 1.145 1 95.94 198 LYS B N 1
ATOM 3257 C CA . LYS B 1 198 ? 2.105 26.719 1.316 1 95.94 198 LYS B CA 1
ATOM 3258 C C . LYS B 1 198 ? 1.659 27.281 -0.032 1 95.94 198 LYS B C 1
ATOM 3260 O O . LYS B 1 198 ? 0.48 27.578 -0.224 1 95.94 198 LYS B O 1
ATOM 3265 N N . ASN B 1 199 ? 2.607 27.375 -0.904 1 96.31 199 ASN B N 1
ATOM 3266 C CA . ASN B 1 199 ? 2.312 27.875 -2.246 1 96.31 199 ASN B CA 1
ATOM 3267 C C . ASN B 1 199 ? 1.371 26.938 -2.994 1 96.31 199 ASN B C 1
ATOM 3269 O O . ASN B 1 199 ? 0.449 27.391 -3.676 1 96.31 199 ASN B O 1
ATOM 3273 N N . TRP B 1 200 ? 1.586 25.641 -2.871 1 97.12 200 TRP B N 1
ATOM 3274 C CA . TRP B 1 200 ? 0.77 24.641 -3.562 1 97.12 200 TRP B CA 1
ATOM 3275 C C . TRP B 1 200 ? -0.676 24.688 -3.082 1 97.12 200 TRP B C 1
ATOM 3277 O O . TRP B 1 200 ? -1.607 24.641 -3.889 1 97.12 200 TRP B O 1
ATOM 3287 N N . LEU B 1 201 ? -0.851 24.828 -1.813 1 94.88 201 LEU B N 1
ATOM 3288 C CA . LEU B 1 201 ? -2.184 24.797 -1.221 1 94.88 201 LEU B CA 1
ATOM 3289 C C . LEU B 1 201 ? -3.031 25.953 -1.72 1 94.88 201 LEU B C 1
ATOM 3291 O O . LEU B 1 201 ? -4.262 25.875 -1.737 1 94.88 201 LEU B O 1
ATOM 3295 N N . GLN B 1 202 ? -2.426 26.984 -2.258 1 92.12 202 GLN B N 1
ATOM 3296 C CA . GLN B 1 202 ? -3.137 28.141 -2.771 1 92.12 202 GLN B CA 1
ATOM 3297 C C . GLN B 1 202 ? -3.6 27.922 -4.207 1 92.12 202 GLN B C 1
ATOM 3299 O O . GLN B 1 202 ? -4.551 28.547 -4.664 1 92.12 202 GLN B O 1
ATOM 3304 N N . ARG B 1 203 ? -2.926 27.016 -4.902 1 91.38 203 ARG B N 1
ATOM 3305 C CA . ARG B 1 203 ? -3.189 26.906 -6.332 1 91.38 203 ARG B CA 1
ATOM 3306 C C . ARG B 1 203 ? -3.732 25.531 -6.688 1 91.38 203 ARG B C 1
ATOM 3308 O O . ARG B 1 203 ? -4.051 25.266 -7.848 1 91.38 203 ARG B O 1
ATOM 3315 N N . ARG B 1 204 ? -3.812 24.672 -5.73 1 90.88 204 ARG B N 1
ATOM 3316 C CA . ARG B 1 204 ? -4.195 23.297 -5.996 1 90.88 204 ARG B CA 1
ATOM 3317 C C . ARG B 1 204 ? -5.68 23.203 -6.344 1 90.88 204 ARG B C 1
ATOM 3319 O O . ARG B 1 204 ? -6.441 24.141 -6.105 1 90.88 204 ARG B O 1
ATOM 3326 N N . PRO B 1 205 ? -5.949 22.109 -7.043 1 82.81 205 PRO B N 1
ATOM 3327 C CA . PRO B 1 205 ? -7.387 21.906 -7.223 1 82.81 205 PRO B CA 1
ATOM 3328 C C . PRO B 1 205 ? -8.125 21.703 -5.902 1 82.81 205 PRO B C 1
ATOM 3330 O O . PRO B 1 205 ? -7.582 21.109 -4.973 1 82.81 205 PRO B O 1
ATOM 3333 N N . LYS B 1 206 ? -9.203 22.344 -5.812 1 69.62 206 LYS B N 1
ATOM 3334 C CA . LYS B 1 206 ? -10 22.203 -4.594 1 69.62 206 LYS B CA 1
ATOM 3335 C C . LYS B 1 206 ? -10.898 20.969 -4.668 1 69.62 206 LYS B C 1
ATOM 3337 O O . LYS B 1 206 ? -11.258 20.531 -5.762 1 69.62 206 LYS B O 1
ATOM 3342 N N . GLU B 1 207 ? -11.086 20.281 -3.516 1 69.44 207 GLU B N 1
ATOM 3343 C CA . GLU B 1 207 ? -12 19.141 -3.473 1 69.44 207 GLU B CA 1
ATOM 3344 C C . GLU B 1 207 ? -13.43 19.562 -3.807 1 69.44 207 GLU B C 1
ATOM 3346 O O . GLU B 1 207 ? -13.812 20.719 -3.559 1 69.44 207 GLU B O 1
#

Solvent-accessible surface area (backbone atoms only — not comparable to full-atom values): 21969 Å² total; per-residue (Å²): 131,82,49,39,35,40,39,35,52,71,36,35,75,72,42,35,54,42,52,51,52,33,33,73,57,67,47,75,62,47,77,44,58,43,52,73,72,58,43,70,73,42,31,87,78,30,70,92,52,53,76,31,34,36,29,52,60,90,46,77,37,43,47,52,71,21,42,35,49,42,52,17,67,73,59,67,22,50,45,80,57,67,70,37,34,29,55,36,37,28,48,49,52,52,49,48,55,51,48,53,59,53,48,54,36,69,70,42,80,48,65,70,59,22,53,51,37,48,50,45,36,67,70,46,52,49,48,53,50,44,51,49,52,46,52,47,22,38,72,26,76,74,28,76,59,30,56,54,72,92,50,74,26,58,41,46,50,43,58,39,50,52,54,52,47,45,28,70,75,60,31,70,76,63,34,43,73,44,63,72,32,66,52,56,40,50,41,44,48,56,54,46,63,36,65,50,42,43,56,42,71,73,68,51,56,59,122,130,81,47,38,35,40,40,35,51,72,37,35,74,73,41,35,54,40,51,53,50,32,32,70,58,68,47,77,62,47,79,45,59,43,52,73,73,57,41,71,73,42,31,87,79,30,68,92,52,51,75,30,35,37,30,53,61,89,44,76,36,43,47,53,73,21,40,34,49,42,52,16,68,72,61,66,23,48,46,80,56,66,68,37,36,29,54,36,36,29,46,48,52,53,48,50,56,52,47,54,60,55,48,55,35,69,72,42,79,50,65,70,59,22,52,52,37,48,50,45,36,66,70,47,50,49,49,52,51,45,51,52,52,48,50,46,20,38,73,26,75,73,28,77,58,31,56,53,73,92,49,74,27,59,41,44,51,43,57,38,50,51,56,53,46,46,30,69,77,60,31,69,77,64,34,42,73,45,62,72,33,66,53,56,40,50,40,44,49,58,54,49,61,36,65,49,44,43,55,42,71,73,68,50,54,58,122

InterPro domains:
  IPR004045 Glutathione S-transferase, N-terminal [PF02798] (5-73)
  IPR004045 Glutathione S-transferase, N-terminal [PS50404] (2-79)
  IPR004046 Glutathione S-transferase, C-terminal [PF14497] (96-204)
  IPR010987 Glutathione S-transferase, C-terminal-like [PS50405] (81-207)
  IPR036249 Thioredoxin-like superfamily [SSF52833] (2-76)
  IPR036282 Glutathione S-transferase, C-terminal domain superfamily [SSF47616] (77-205)
  IPR040079 Glutathione transferase family [SFLDS00019] (1-206)
  IPR050213 Glutathione S-transferase superfamily [PTHR11571] (1-206)

Sequence (414 aa):
MPKYKVTYFESAGRAELTRLALCVAKQPFEDVRLKPEEWALQKESTPQGMLPILEVDEHIICQSGAMVRYIAREYGLYGNGNTENTEVDVILETTEDFVKDLIKFFYEKDPDKKTEAIKNFFDTTLPKFVAIYYEILCNNNGGNGWMVGSTVTIADLYVFSIFDGIKSFYGDDAVKAYTGNEKLEAHCKRVTEIPEIKNWLQRRPKEMPKYKVTYFESAGRAELTRLALCVAKQPFEDVRLKPEEWALQKESTPQGMLPILEVDEHIICQSGAMVRYIAREYGLYGNGNTENTEVDVILETTEDFVKDLIKFFYEKDPDKKTEAIKNFFDTTLPKFVAIYYEILCNNNGGNGWMVGSTVTIADLYVFSIFDGIKSFYGDDAVKAYTGNEKLEAHCKRVTEIPEIKNWLQRRPKE

Nearest PDB structures (foldseek):
  1tw9-assembly3_F  TM=8.995E-01  e=1.513E-14  Heligmosomoides polygyrus
  5h5l-assembly1_B  TM=9.265E-01  e=3.101E-14  Nilaparvata lugens
  2hnl-assembly1_B  TM=9.007E-01  e=7.043E-14  Onchocerca volvulus
  1m0u-assembly1_B  TM=8.999E-01  e=1.244E-12  Drosophila melanogaster
  3vpq-assembly1_A  TM=8.816E-01  e=5.227E-12  Bombyx mori

Foldseek 3Di:
DWAKEKEEALACPLRVLLVLLCLLLVHDYHYHHDDPVRLVVCQVVDVVSDDTWMDTHPDIDDDSVVSNVVSCVVRVQAADDDVRNVLLVVLVVLLVVLVVLVVVLVPDPDPVVSVVSVVCCLPPSVLVSLVVQQVQLCVPPRLQAESTDHDHHSSLSSVLVVLVVQCLVPNDVSNCSNVVPPSSVNSNVVSCPSPSNVVCVVVGRGD/DWAKEKEEALACPLRVLLVLLCLLLVHDYHYHHDDPVRLVVCQVVDVVSDDTWMDTRNDIDDDSVVSNVVSCVVRVQAADDPVRNVLLVVLVVLLVVLVVLVVVLVPDPDPVVSVVSVVCCLVPSVLVSLVVQQVQLCVPPRLQAESTDHDHHSSLSSLLVVLVVQCQPPNDVSNCSNVVPPSSVNSNVVSCPSVSNVVCVVPGRGD

Secondary structure (DSSP, 8-state):
---EEEEEESSSGGGHHHHHHHHHTT--EEEEEE-HHHHHHHGGGSGGG-S-EEEETTEEEESHHHHHHHHHHHHT-S-SHHHHHHHHHHHHHHHHHHHHHHHHHHS---HHHHHHHHHHIIIIIHHHHHHHHHHHHHHTGGGTS-SSSSS--HHHHHHHHHHHHHHHHH-GGGGHHHHT-HHHHHHHHHHHTSHHHHHHHHHSPP-/---EEEEEESSSGGGHHHHHHHHHTT--EEEEEE-HHHHHHHGGGSGGG-S-EEEETTEEEESHHHHHHHHHHHHT-S-SHHHHHHHHHHHHHHHHHHHHHHHHHHS---HHHHHHHHHHIIIIIHHHHHHHHHHHHHHTGGGTS-SSSSS--HHHHHHHHHHHHHHHHH-GGGGHHHHT-HHHHHHHHHHHTSHHHHHHHHHSPP-